Protein AF-A0A970R068-F1 (afdb_monomer)

Radius of gyration: 47.43 Å; Cα contacts (8 Å, |Δi|>4): 469; chains: 1; bounding box: 128×96×122 Å

Nearest PDB structures (foldseek):
  6h9o-assembly1_A  TM=4.922E-01  e=1.117E-10  Escherichia coli K-12
  8hhh-assembly1_Q  TM=4.455E-01  e=1.428E-10  Escherichia coli K-12
  2vh2-assembly1_A  TM=5.113E-01  e=1.482E-09  Yersinia enterocolitica
  2vh1-assembly1_A  TM=5.015E-01  e=8.839E-09  Escherichia coli
  2vh1-assembly2_B  TM=4.544E-01  e=1.131E-08  Escherichia coli

pLDDT: mean 71.24, std 24.16, range [26.94, 97.75]

Mean predicted aligned error: 19.8 Å

Solvent-accessible surface area (backbone atoms only — not comparable to full-atom values): 25630 Å² total; per-residue (Å²): 135,89,83,90,86,84,87,83,92,77,87,77,76,85,72,82,79,75,77,56,69,71,61,54,51,54,55,51,55,58,56,68,70,60,88,69,85,80,85,85,89,88,82,92,75,86,83,80,88,84,82,81,83,84,82,91,78,83,88,85,89,86,83,82,89,82,89,85,86,87,88,85,83,88,82,87,90,87,79,85,86,88,88,86,84,91,88,90,87,86,87,83,90,88,83,83,88,85,89,84,86,84,86,86,90,83,81,93,78,93,73,91,74,76,78,79,76,88,75,79,78,74,74,73,67,46,77,62,56,50,48,50,54,51,50,51,50,49,51,51,52,53,49,52,52,49,52,57,48,50,53,48,52,51,49,52,49,50,51,51,51,51,51,48,53,52,48,54,58,67,71,24,22,28,72,45,76,47,70,51,91,46,92,79,55,92,68,53,68,68,55,55,58,55,43,46,71,69,60,67,66,73,44,34,57,86,76,55,62,47,66,68,33,24,55,38,33,24,38,72,37,34,51,32,65,46,50,47,58,44,86,38,84,81,32,32,37,36,38,41,52,41,52,48,59,74,59,33,25,36,57,67,89,78,28,31,38,29,17,28,73,84,39,35,23,49,44,78,37,71,66,86,64,92,92,44,24,36,33,40,59,78,38,78,76,80,97,49,63,23,41,68,67,57,46,52,100,57,60,93,90,58,80,48,63,57,51,51,49,49,34,48,50,54,49,23,38,64,74,61,60,62,70,60,51,45,34,38,39,50,65,40,66,65,56,23,33,37,25,37,74,80,39,36,38,38,33,38,22,42,79,66,63,50,45,55,27,47,50,39,47,54,55,51,44,73,69,71,61,83,75,79,83,70,78,32,34,34,35,42,22,55,52,81,77,48,77,49,79,46,79,45,81,75,78,77,92,82,84,77,90,74,84,76,135

Secondary structure (DSSP, 8-state):
-----------PPPP--PPPHHHHHHHHHHHHHS--PPPPP----PPPP-PPPPPP------------------------------------------PPPP-----------PPPP---------HHHHHHHHHHHHHHHHHHHHHHHHHHHHHHHHHHHHHHHHHHHHH-B--EEEEEP-TT--S-HHHHHHHTT--TTTSBTTTS-SHHHHHHHHHHSTTEEEEEEEEETTTEEEEEEEE----EEEE-SSSEEEE-TTSBEEEEESSPPTTSPEEE-S------TTSBPPSS-PPTTS--HHHHHHHHHHHHHHHHT---EEEEE-SSTTSEEEEETTTEEEEEESSSSHHHHHHHHHHHHHHH--S-S---EEEE--STT--EEEE--------------

Structure (mmCIF, N/CA/C/O backbone):
data_AF-A0A970R068-F1
#
_entry.id   AF-A0A970R068-F1
#
loop_
_atom_site.group_PDB
_atom_site.id
_atom_site.type_symbol
_atom_site.label_atom_id
_atom_site.label_alt_id
_atom_site.label_comp_id
_atom_site.label_asym_id
_atom_site.label_entity_id
_atom_site.label_seq_id
_atom_site.pdbx_PDB_ins_code
_atom_site.Cartn_x
_atom_site.Cartn_y
_atom_site.Cartn_z
_atom_site.occupancy
_atom_site.B_iso_or_equiv
_atom_site.auth_seq_id
_atom_site.auth_comp_id
_atom_site.auth_asym_id
_atom_site.auth_atom_id
_atom_site.pdbx_PDB_model_num
ATOM 1 N N . MET A 1 1 ? 60.708 36.015 39.440 1.00 41.09 1 MET A N 1
ATOM 2 C CA . MET A 1 1 ? 61.882 35.145 39.199 1.00 41.09 1 MET A CA 1
ATOM 3 C C . MET A 1 1 ? 61.646 34.290 37.965 1.00 41.09 1 MET A C 1
ATOM 5 O O . MET A 1 1 ? 60.504 33.944 37.699 1.00 41.09 1 MET A O 1
ATOM 9 N N . GLN A 1 2 ? 62.709 33.973 37.225 1.00 38.19 2 GLN A N 1
ATOM 10 C CA . GLN A 1 2 ? 62.701 32.988 36.137 1.00 38.19 2 GLN A CA 1
ATOM 11 C C . GLN A 1 2 ? 62.766 31.560 36.704 1.00 38.19 2 GLN A C 1
ATOM 13 O O . GLN A 1 2 ? 63.355 31.354 37.763 1.00 38.19 2 GLN A O 1
ATOM 18 N N . SER A 1 3 ? 62.271 30.572 35.959 1.00 38.19 3 SER A N 1
ATOM 19 C CA . SER A 1 3 ? 63.050 29.354 35.674 1.00 38.19 3 SER A CA 1
ATOM 20 C C . SER A 1 3 ? 62.465 28.602 34.473 1.00 38.19 3 SER A C 1
ATOM 22 O O . SER A 1 3 ? 61.263 28.365 34.387 1.00 38.19 3 SER A O 1
ATOM 24 N N . ASP A 1 4 ? 63.338 28.269 33.523 1.00 42.56 4 ASP A N 1
ATOM 25 C CA . ASP A 1 4 ? 63.046 27.444 32.349 1.00 42.56 4 ASP A CA 1
ATOM 26 C C . ASP A 1 4 ? 62.972 25.947 32.703 1.00 42.56 4 ASP A C 1
ATOM 28 O O . ASP A 1 4 ? 63.713 25.461 33.556 1.00 42.56 4 ASP A O 1
ATOM 32 N N . GLY A 1 5 ? 62.167 25.186 31.954 1.00 35.00 5 GLY A N 1
ATOM 33 C CA . GLY A 1 5 ? 62.122 23.718 32.006 1.00 35.00 5 GLY A CA 1
ATOM 34 C C . GLY A 1 5 ? 61.855 23.127 30.619 1.00 35.00 5 GLY A C 1
ATOM 35 O O . GLY A 1 5 ? 60.742 23.198 30.103 1.00 35.00 5 GLY A O 1
ATOM 36 N N . LYS A 1 6 ? 62.888 22.584 29.963 1.00 38.34 6 LYS A N 1
ATOM 37 C CA . LYS A 1 6 ? 62.915 22.376 28.502 1.00 38.34 6 LYS A CA 1
ATOM 38 C C . LYS A 1 6 ? 62.736 20.903 28.086 1.00 38.34 6 LYS A C 1
ATOM 40 O O . LYS A 1 6 ? 63.489 20.052 28.534 1.00 38.34 6 LYS A O 1
ATOM 45 N N . LYS A 1 7 ? 61.878 20.676 27.077 1.00 37.03 7 LYS A N 1
ATOM 46 C CA . LYS A 1 7 ? 61.833 19.524 26.132 1.00 37.03 7 LYS A CA 1
ATOM 47 C C . LYS A 1 7 ? 61.580 18.096 26.669 1.00 37.03 7 LYS A C 1
ATOM 49 O O . LYS A 1 7 ? 62.450 17.467 27.253 1.00 37.03 7 LYS A O 1
ATOM 54 N N . GLY A 1 8 ? 60.497 17.493 26.166 1.00 31.66 8 GLY A N 1
ATOM 55 C CA . GLY A 1 8 ? 60.350 16.042 25.974 1.00 31.66 8 GLY A CA 1
ATOM 56 C C . GLY A 1 8 ? 59.697 15.747 24.617 1.00 31.66 8 GLY A C 1
ATOM 57 O O . GLY A 1 8 ? 58.551 16.122 24.392 1.00 31.66 8 GLY A O 1
ATOM 58 N N . SER A 1 9 ? 60.425 15.131 23.678 1.00 38.66 9 SER A N 1
ATOM 59 C CA . SER A 1 9 ? 59.944 14.875 22.307 1.00 38.66 9 SER A CA 1
ATOM 60 C C . SER A 1 9 ? 59.365 13.464 22.174 1.00 38.66 9 SER A C 1
ATOM 62 O O . SER A 1 9 ? 60.113 12.489 22.154 1.00 38.66 9 SER A O 1
ATOM 64 N N . GLY A 1 10 ? 58.039 13.350 22.060 1.00 31.77 10 GLY A N 1
ATOM 65 C CA . GLY A 1 10 ? 57.333 12.079 21.872 1.00 31.77 10 GLY A CA 1
ATOM 66 C C . GLY A 1 10 ? 56.745 11.938 20.467 1.00 31.77 10 GLY A C 1
ATOM 67 O O . GLY A 1 10 ? 55.646 12.420 20.203 1.00 31.77 10 GLY A O 1
ATOM 68 N N . LYS A 1 11 ? 57.440 11.241 19.557 1.00 38.06 11 LYS A N 1
ATOM 69 C CA . LYS A 1 11 ? 56.880 10.872 18.242 1.00 38.06 11 LYS A CA 1
ATOM 70 C C . LYS A 1 11 ? 55.797 9.799 18.411 1.00 38.06 11 LYS A C 1
ATOM 72 O O . LYS A 1 11 ? 56.103 8.609 18.464 1.00 38.06 11 LYS A O 1
ATOM 77 N N . GLY A 1 12 ? 54.532 10.212 18.453 1.00 31.11 12 GLY A N 1
ATOM 78 C CA . GLY A 1 12 ? 53.395 9.291 18.433 1.00 31.11 12 GLY A CA 1
ATOM 79 C C . GLY A 1 12 ? 53.360 8.458 17.146 1.00 31.11 12 GLY A C 1
ATOM 80 O O . GLY A 1 12 ? 53.264 9.004 16.046 1.00 31.11 12 GLY A O 1
ATOM 81 N N . ARG A 1 13 ? 53.411 7.124 17.274 1.00 36.69 13 ARG A N 1
ATOM 82 C CA . ARG A 1 13 ? 53.048 6.201 16.183 1.00 36.69 13 ARG A CA 1
ATOM 83 C C . ARG A 1 13 ? 51.595 6.475 15.762 1.00 36.69 13 ARG A C 1
ATOM 85 O O . ARG A 1 13 ? 50.754 6.618 16.650 1.00 36.69 13 ARG A O 1
ATOM 92 N N . PRO A 1 14 ? 51.256 6.463 14.460 1.00 35.38 14 PRO A N 1
ATOM 93 C CA . PRO A 1 14 ? 49.862 6.524 14.048 1.00 35.38 14 PRO A CA 1
ATOM 94 C C . PRO A 1 14 ? 49.141 5.264 14.537 1.00 35.38 14 PRO A C 1
ATOM 96 O O . PRO A 1 14 ? 49.475 4.141 14.150 1.00 35.38 14 PRO A O 1
ATOM 99 N N . THR A 1 15 ? 48.146 5.449 15.401 1.00 43.94 15 THR A N 1
ATOM 100 C CA . THR A 1 15 ? 47.207 4.391 15.763 1.00 43.94 15 THR A CA 1
ATOM 101 C C . THR A 1 15 ? 46.474 3.929 14.502 1.00 43.94 15 THR A C 1
ATOM 103 O O . THR A 1 15 ? 46.129 4.731 13.630 1.00 43.94 15 THR A O 1
ATOM 106 N N . LYS A 1 16 ? 46.240 2.616 14.369 1.00 40.56 16 LYS A N 1
ATOM 107 C CA . LYS A 1 16 ? 45.389 2.093 13.292 1.00 40.56 16 LYS A CA 1
ATOM 108 C C . LYS A 1 16 ? 44.006 2.727 13.453 1.00 40.56 16 LYS A C 1
ATOM 110 O O . LYS A 1 16 ? 43.316 2.391 14.411 1.00 40.56 16 LYS A O 1
ATOM 115 N N . LYS A 1 17 ? 43.612 3.620 12.534 1.00 40.94 17 LYS A N 1
ATOM 116 C CA . LYS A 1 17 ? 42.253 4.182 12.487 1.00 40.94 17 LYS A CA 1
ATOM 117 C C . LYS A 1 17 ? 41.249 3.030 12.526 1.00 40.94 17 LYS A C 1
ATOM 119 O O . LYS A 1 17 ? 41.150 2.262 11.569 1.00 40.94 17 LYS A O 1
ATOM 124 N N . SER A 1 18 ? 40.514 2.918 13.626 1.00 54.78 18 SER A N 1
ATOM 125 C CA . SER A 1 18 ? 39.296 2.123 13.675 1.00 54.78 18 SER A CA 1
ATOM 126 C C . SER A 1 18 ? 38.319 2.710 12.656 1.00 54.78 18 SER A C 1
ATOM 128 O O . SER A 1 18 ? 38.104 3.921 12.607 1.00 54.78 18 SER A O 1
ATOM 130 N N . MET A 1 19 ? 37.765 1.861 11.790 1.00 54.34 19 MET A N 1
ATOM 131 C CA . MET A 1 19 ? 36.747 2.308 10.840 1.00 54.34 19 MET A CA 1
ATOM 132 C C . MET A 1 19 ? 35.485 2.738 11.605 1.00 54.34 19 MET A C 1
ATOM 134 O O . MET A 1 19 ? 35.067 2.005 12.509 1.00 54.34 19 MET A O 1
ATOM 138 N N . PRO A 1 20 ? 34.858 3.876 11.248 1.00 57.28 20 PRO A N 1
ATOM 139 C CA . PRO A 1 20 ? 33.596 4.293 11.849 1.00 57.28 20 PRO A CA 1
ATOM 140 C C . PRO A 1 20 ? 32.502 3.248 11.591 1.00 57.28 20 PRO A C 1
ATOM 142 O O . PRO A 1 20 ? 32.548 2.507 10.604 1.00 57.28 20 PRO A O 1
ATOM 145 N N . LEU A 1 21 ? 31.502 3.193 12.478 1.00 52.84 21 LEU A N 1
ATOM 146 C CA . LEU A 1 21 ? 30.456 2.159 12.469 1.00 52.84 21 LEU A CA 1
ATOM 147 C C . LEU A 1 21 ? 29.733 2.049 11.110 1.00 52.84 21 LEU A C 1
ATOM 149 O O . LEU A 1 21 ? 29.450 0.945 10.645 1.00 52.84 21 LEU A O 1
ATOM 153 N N . SER A 1 22 ? 29.542 3.182 10.428 1.00 52.50 22 SER A N 1
ATOM 154 C CA . SER A 1 22 ? 28.959 3.283 9.083 1.00 52.50 22 SER A CA 1
ATOM 155 C C . SER A 1 22 ? 29.736 2.511 8.006 1.00 52.50 22 SER A C 1
ATOM 157 O O . SER A 1 22 ? 29.130 1.868 7.151 1.00 52.50 22 SER A O 1
ATOM 159 N N . GLN A 1 23 ? 31.073 2.475 8.065 1.00 49.59 23 GLN A N 1
ATOM 160 C CA . GLN A 1 23 ? 31.887 1.678 7.134 1.00 49.59 23 GLN A CA 1
ATOM 161 C C . GLN A 1 23 ? 31.875 0.176 7.455 1.00 49.59 23 GLN A C 1
ATOM 163 O O . GLN A 1 23 ? 32.096 -0.641 6.558 1.00 49.59 23 GLN A O 1
ATOM 168 N N . ARG A 1 24 ? 31.588 -0.211 8.707 1.00 50.34 24 ARG A N 1
ATOM 169 C CA . ARG A 1 24 ? 31.411 -1.625 9.084 1.00 50.34 24 ARG A CA 1
ATOM 170 C C . ARG A 1 24 ? 30.063 -2.154 8.579 1.00 50.34 24 ARG A C 1
ATOM 172 O O . ARG A 1 24 ? 30.038 -3.228 7.985 1.00 50.34 24 ARG A O 1
ATOM 179 N N . MET A 1 25 ? 28.995 -1.358 8.705 1.00 46.97 25 MET A N 1
ATOM 180 C CA . MET A 1 25 ? 27.683 -1.621 8.086 1.00 46.97 25 MET A CA 1
ATOM 181 C C . MET A 1 25 ? 27.787 -1.767 6.559 1.00 46.97 25 MET A C 1
ATOM 183 O O . MET A 1 25 ? 27.333 -2.765 6.006 1.00 46.97 25 MET A O 1
ATOM 187 N N . ALA A 1 26 ? 28.466 -0.839 5.873 1.00 47.19 26 ALA A N 1
ATOM 188 C CA . ALA A 1 26 ? 28.604 -0.883 4.414 1.00 47.19 26 ALA A CA 1
ATOM 189 C C . ALA A 1 26 ? 29.281 -2.172 3.897 1.00 47.19 26 ALA A C 1
ATOM 191 O O . ALA A 1 26 ? 28.852 -2.730 2.889 1.00 47.19 26 ALA A O 1
ATOM 192 N N . ARG A 1 27 ? 30.301 -2.700 4.598 1.00 44.66 27 ARG A N 1
ATOM 193 C CA . ARG A 1 27 ? 30.916 -3.993 4.228 1.00 44.66 27 ARG A CA 1
ATOM 194 C C . ARG A 1 27 ? 30.045 -5.201 4.580 1.00 44.66 27 ARG A C 1
ATOM 196 O O . ARG A 1 27 ? 30.141 -6.204 3.882 1.00 44.66 27 ARG A O 1
ATOM 203 N N . ALA A 1 28 ? 29.206 -5.117 5.614 1.00 45.00 28 ALA A N 1
ATOM 204 C CA . ALA A 1 28 ? 28.262 -6.182 5.953 1.00 45.00 28 ALA A CA 1
ATOM 205 C C . ALA A 1 28 ? 27.148 -6.313 4.900 1.00 45.00 28 ALA A C 1
ATOM 207 O O . ALA A 1 28 ? 26.831 -7.426 4.494 1.00 45.00 28 ALA A O 1
ATOM 208 N N . ILE A 1 29 ? 26.622 -5.190 4.398 1.00 48.00 29 ILE A N 1
ATOM 209 C CA . ILE A 1 29 ? 25.585 -5.172 3.352 1.00 48.00 29 ILE A CA 1
ATOM 210 C C . ILE A 1 29 ? 26.133 -5.715 2.023 1.00 48.00 29 ILE A C 1
ATOM 212 O O . ILE A 1 29 ? 25.497 -6.562 1.404 1.00 48.00 29 ILE A O 1
ATOM 216 N N . VAL A 1 30 ? 27.346 -5.319 1.614 1.00 43.28 30 VAL A N 1
ATOM 217 C CA . VAL A 1 30 ? 27.985 -5.871 0.401 1.00 43.28 30 VAL A CA 1
ATOM 218 C C . VAL A 1 30 ? 28.245 -7.381 0.530 1.00 43.28 30 VAL A C 1
ATOM 220 O O . VAL A 1 30 ? 28.036 -8.117 -0.429 1.00 43.28 30 VAL A O 1
ATOM 223 N N . PHE A 1 31 ? 28.628 -7.869 1.715 1.00 40.84 31 PHE A N 1
ATOM 224 C CA . PHE A 1 31 ? 28.838 -9.303 1.958 1.00 40.84 31 PHE A CA 1
ATOM 225 C C . PHE A 1 31 ? 27.530 -10.117 2.043 1.00 40.84 31 PHE A C 1
ATOM 227 O O . PHE A 1 31 ? 27.555 -11.326 1.846 1.00 40.84 31 PHE A O 1
ATOM 234 N N . ALA A 1 32 ? 26.388 -9.477 2.315 1.00 44.09 32 ALA A N 1
ATOM 235 C CA . ALA A 1 32 ? 25.079 -10.135 2.356 1.00 44.09 32 ALA A CA 1
ATOM 236 C C . ALA A 1 32 ? 24.436 -10.323 0.966 1.00 44.09 32 ALA A C 1
ATOM 238 O O . ALA A 1 32 ? 23.495 -11.102 0.836 1.00 44.09 32 ALA A O 1
ATOM 239 N N . ILE A 1 33 ? 24.933 -9.625 -0.064 1.00 45.72 33 ILE A N 1
ATOM 240 C CA . ILE A 1 33 ? 24.405 -9.686 -1.439 1.00 45.72 33 ILE A CA 1
ATOM 241 C C . ILE A 1 33 ? 25.148 -10.740 -2.288 1.00 45.72 33 ILE A C 1
ATOM 243 O O . ILE A 1 33 ? 24.551 -11.347 -3.176 1.00 45.72 33 ILE A O 1
ATOM 247 N N . GLU A 1 34 ? 26.419 -11.038 -1.993 1.00 41.72 34 GLU A N 1
ATOM 248 C CA . GLU A 1 34 ? 27.132 -12.176 -2.593 1.00 41.72 34 GLU A CA 1
ATOM 249 C C . GLU A 1 34 ? 26.851 -13.477 -1.824 1.00 41.72 34 GLU A C 1
ATOM 251 O O . GLU A 1 34 ? 27.547 -13.840 -0.874 1.00 41.72 34 GLU A O 1
ATOM 256 N N . GLY A 1 35 ? 25.825 -14.210 -2.262 1.00 44.56 35 GLY A N 1
ATOM 257 C CA . GLY A 1 35 ? 25.402 -15.464 -1.642 1.00 44.56 35 GLY A CA 1
ATOM 258 C C . GLY A 1 35 ? 26.495 -16.540 -1.580 1.00 44.56 35 GLY A C 1
ATOM 259 O O . GLY A 1 35 ? 26.753 -17.243 -2.558 1.00 44.56 35 GLY A O 1
ATOM 260 N N . LYS A 1 36 ? 27.066 -16.745 -0.388 1.00 40.41 36 LYS A N 1
ATOM 261 C CA . LYS A 1 36 ? 27.752 -17.983 0.013 1.00 40.41 36 LYS A CA 1
ATOM 262 C C . LYS A 1 36 ? 27.262 -18.416 1.391 1.00 40.41 36 LYS A C 1
ATOM 264 O O . LYS A 1 36 ? 27.494 -17.730 2.383 1.00 40.41 36 LYS A O 1
ATOM 269 N N . GLY A 1 37 ? 26.583 -19.562 1.437 1.00 35.50 37 GLY A N 1
ATOM 270 C CA . GLY A 1 37 ? 26.078 -20.145 2.679 1.00 35.50 37 GLY A CA 1
ATOM 271 C C . GLY A 1 37 ? 27.199 -20.448 3.678 1.00 35.50 37 GLY A C 1
ATOM 272 O O . GLY A 1 37 ? 28.302 -20.843 3.292 1.00 35.50 37 GLY A O 1
ATOM 273 N N . LYS A 1 38 ? 26.909 -20.267 4.970 1.00 33.88 38 LYS A N 1
ATOM 274 C CA . LYS A 1 38 ? 27.775 -20.744 6.056 1.00 33.88 38 LYS A CA 1
ATOM 275 C C . LYS A 1 38 ? 27.609 -22.261 6.232 1.00 33.88 38 LYS A C 1
ATOM 277 O O . LYS A 1 38 ? 26.488 -22.743 6.098 1.00 33.88 38 LYS A O 1
ATOM 282 N N . PRO A 1 39 ? 28.678 -23.000 6.571 1.00 31.78 39 PRO A N 1
ATOM 283 C CA . PRO A 1 39 ? 28.573 -24.399 6.960 1.00 31.78 39 PRO A CA 1
ATOM 284 C C . PRO A 1 39 ? 28.142 -24.531 8.426 1.00 31.78 39 PRO A C 1
ATOM 286 O O . PRO A 1 39 ? 28.596 -23.770 9.284 1.00 31.78 39 PRO A O 1
ATOM 289 N N . GLU A 1 40 ? 27.319 -25.535 8.715 1.00 33.47 40 GLU A N 1
ATOM 290 C CA . GLU A 1 40 ? 27.068 -26.005 10.078 1.00 33.47 40 GLU A CA 1
ATOM 291 C C . GLU A 1 40 ? 28.210 -26.913 10.557 1.00 33.47 40 GLU A C 1
ATOM 293 O O . GLU A 1 40 ? 28.859 -27.612 9.775 1.00 33.47 40 GLU A O 1
ATOM 298 N N . THR A 1 41 ? 28.465 -26.907 11.864 1.00 30.58 41 THR A N 1
ATOM 299 C CA . THR A 1 41 ? 29.465 -27.763 12.512 1.00 30.58 41 THR A CA 1
ATOM 300 C C . THR A 1 41 ? 28.805 -28.943 13.213 1.00 30.58 41 THR A C 1
ATOM 302 O O . THR A 1 41 ? 28.108 -28.732 14.202 1.00 30.58 41 THR A O 1
ATOM 305 N N . GLY A 1 42 ? 29.130 -30.174 12.805 1.00 29.17 42 GLY A N 1
ATOM 306 C CA . GLY A 1 42 ? 28.955 -31.340 13.675 1.00 29.17 42 GLY A CA 1
ATOM 307 C C . GLY A 1 42 ? 28.648 -32.664 12.982 1.00 29.17 42 GLY A C 1
ATOM 308 O O . GLY A 1 42 ? 27.487 -32.986 12.788 1.00 29.17 42 GLY A O 1
ATOM 309 N N . GLN A 1 43 ? 29.696 -33.454 12.719 1.00 30.64 43 GLN A N 1
ATOM 310 C CA . GLN A 1 43 ? 29.859 -34.883 13.071 1.00 30.64 43 GLN A CA 1
ATOM 311 C C . GLN A 1 43 ? 30.788 -35.599 12.079 1.00 30.64 43 GLN A C 1
ATOM 313 O O . GLN A 1 43 ? 30.782 -35.346 10.876 1.00 30.64 43 GLN A O 1
ATOM 318 N N . ALA A 1 44 ? 31.646 -36.470 12.612 1.00 37.62 44 ALA A N 1
ATOM 319 C CA . ALA A 1 44 ? 32.642 -37.194 11.836 1.00 37.62 44 ALA A CA 1
ATOM 320 C C . ALA A 1 44 ? 32.057 -38.503 11.288 1.00 37.62 44 ALA A C 1
ATOM 322 O O . ALA A 1 44 ? 31.661 -39.375 12.057 1.00 37.62 44 ALA A O 1
ATOM 323 N N . ALA A 1 45 ? 32.076 -38.662 9.964 1.00 33.59 45 ALA A N 1
ATOM 324 C CA . ALA A 1 45 ? 31.794 -39.921 9.278 1.00 33.59 45 ALA A CA 1
ATOM 325 C C . ALA A 1 45 ? 32.938 -40.251 8.304 1.00 33.59 45 ALA A C 1
ATOM 327 O O . ALA A 1 45 ? 33.576 -39.357 7.741 1.00 33.59 45 ALA A O 1
ATOM 328 N N . ALA A 1 46 ? 33.244 -41.541 8.154 1.00 38.09 46 ALA A N 1
ATOM 329 C CA . ALA A 1 46 ? 34.438 -42.012 7.456 1.00 38.09 46 ALA A CA 1
ATOM 330 C C . ALA A 1 46 ? 34.418 -41.716 5.943 1.00 38.09 46 ALA A C 1
ATOM 332 O O . ALA A 1 46 ? 33.384 -41.809 5.284 1.00 38.09 46 ALA A O 1
ATOM 333 N N . ARG A 1 47 ? 35.590 -41.405 5.374 1.00 34.12 47 ARG A N 1
ATOM 334 C CA . ARG A 1 47 ? 35.757 -41.184 3.929 1.00 34.12 47 ARG A CA 1
ATOM 335 C C . ARG A 1 47 ? 35.877 -42.521 3.181 1.00 34.12 47 ARG A C 1
ATOM 337 O O . ARG A 1 47 ? 36.834 -43.247 3.459 1.00 34.12 47 ARG A O 1
ATOM 344 N N . PRO A 1 48 ? 35.031 -42.822 2.180 1.00 38.19 48 PRO A N 1
ATOM 345 C CA . PRO A 1 48 ? 35.364 -43.836 1.187 1.00 38.19 48 PRO A CA 1
ATOM 346 C C . PRO A 1 48 ? 36.482 -43.314 0.268 1.00 38.19 48 PRO A C 1
ATOM 348 O O . PRO A 1 48 ? 36.527 -42.128 -0.071 1.00 38.19 48 PRO A O 1
ATOM 351 N N . LYS A 1 49 ? 37.401 -44.197 -0.136 1.00 41.12 49 LYS A N 1
ATOM 352 C CA . LYS A 1 49 ? 38.391 -43.897 -1.181 1.00 41.12 49 LYS A CA 1
ATOM 353 C C . LYS A 1 49 ? 37.680 -43.823 -2.534 1.00 41.12 49 LYS A C 1
ATOM 355 O O . LYS A 1 49 ? 36.828 -44.660 -2.814 1.00 41.12 49 LYS A O 1
ATOM 360 N N . TYR A 1 50 ? 38.053 -42.853 -3.364 1.00 36.06 50 TYR A N 1
ATOM 361 C CA . TYR A 1 50 ? 37.588 -42.749 -4.745 1.00 36.06 50 TYR A CA 1
ATOM 362 C C . TYR A 1 50 ? 38.787 -42.896 -5.683 1.00 36.06 50 TYR A C 1
ATOM 364 O O . TYR A 1 50 ? 39.637 -42.006 -5.738 1.00 36.06 50 TYR A O 1
ATOM 372 N N . ASP A 1 51 ? 38.854 -44.019 -6.396 1.00 45.06 51 ASP A N 1
ATOM 373 C CA . ASP A 1 51 ? 39.889 -44.274 -7.397 1.00 45.06 51 ASP A CA 1
ATOM 374 C C . ASP A 1 51 ? 39.457 -43.704 -8.764 1.00 45.06 51 ASP A C 1
ATOM 376 O O . ASP A 1 51 ? 38.331 -43.952 -9.208 1.00 45.06 51 ASP A O 1
ATOM 380 N N . PRO A 1 52 ? 40.307 -42.925 -9.458 1.00 55.38 52 PRO A N 1
ATOM 381 C CA . PRO A 1 52 ? 39.970 -42.370 -10.765 1.00 55.38 52 PRO A CA 1
ATOM 382 C C . PRO A 1 52 ? 40.074 -43.429 -11.884 1.00 55.38 52 PRO A C 1
ATOM 384 O O . PRO A 1 52 ? 41.025 -44.215 -11.896 1.00 55.38 52 PRO A O 1
ATOM 387 N N . PRO A 1 53 ? 39.158 -43.434 -12.873 1.00 54.91 53 PRO A N 1
ATOM 388 C CA . PRO A 1 53 ? 39.216 -44.365 -14.000 1.00 54.91 53 PRO A CA 1
ATOM 389 C C . PRO A 1 53 ? 40.398 -44.065 -14.952 1.00 54.91 53 PRO A C 1
ATOM 391 O O . PRO A 1 53 ? 40.839 -42.915 -15.059 1.00 54.91 53 PRO A O 1
ATOM 394 N N . PRO A 1 54 ? 40.928 -45.079 -15.665 1.00 45.62 54 PRO A N 1
ATOM 395 C CA . PRO A 1 54 ? 42.187 -44.964 -16.399 1.00 45.62 54 PRO A CA 1
ATOM 396 C C . PRO A 1 54 ? 42.070 -44.234 -17.747 1.00 45.62 54 PRO A C 1
ATOM 398 O O . PRO A 1 54 ? 41.115 -44.399 -18.503 1.00 45.62 54 PRO A O 1
ATOM 401 N N . LEU A 1 55 ? 43.125 -43.489 -18.091 1.00 47.25 55 LEU A N 1
ATOM 402 C CA . LEU A 1 55 ? 43.326 -42.875 -19.409 1.00 47.25 55 LEU A CA 1
ATOM 403 C C . LEU A 1 55 ? 43.688 -43.930 -20.479 1.00 47.25 55 LEU A C 1
ATOM 405 O O . LEU A 1 55 ? 44.614 -44.716 -20.248 1.00 47.25 55 LEU A O 1
ATOM 409 N N . PRO A 1 56 ? 43.080 -43.907 -21.683 1.00 49.19 56 PRO A N 1
ATOM 410 C CA . PRO A 1 56 ? 43.527 -44.739 -22.799 1.00 49.19 56 PRO A CA 1
ATOM 411 C C . PRO A 1 56 ? 44.876 -44.249 -23.363 1.00 49.19 56 PRO A C 1
ATOM 413 O O . PRO A 1 56 ? 45.061 -43.066 -23.656 1.00 49.19 56 PRO A O 1
ATOM 416 N N . LYS A 1 57 ? 45.832 -45.175 -23.530 1.00 35.06 57 LYS A N 1
ATOM 417 C CA . LYS A 1 57 ? 47.192 -44.924 -24.045 1.00 35.06 57 LYS A CA 1
ATOM 418 C C . LYS A 1 57 ? 47.382 -45.475 -25.466 1.00 35.06 57 LYS A C 1
ATOM 420 O O . LYS A 1 57 ? 47.089 -46.638 -25.700 1.00 35.06 57 LYS A O 1
ATOM 425 N N . GLY A 1 58 ? 48.065 -44.698 -26.315 1.00 31.98 58 GLY A N 1
ATOM 426 C CA . GLY A 1 58 ? 48.811 -45.162 -27.504 1.00 31.98 58 GLY A CA 1
ATOM 427 C C . GLY A 1 58 ? 47.976 -45.387 -28.780 1.00 31.98 58 GLY A C 1
ATOM 428 O O . GLY A 1 58 ? 46.921 -45.991 -28.713 1.00 31.98 58 GLY A O 1
ATOM 429 N N . ARG A 1 59 ? 48.302 -44.787 -29.942 1.00 37.06 59 ARG A N 1
ATOM 430 C CA . ARG A 1 59 ? 49.503 -44.912 -30.827 1.00 37.06 59 ARG A CA 1
ATOM 431 C C . ARG A 1 59 ? 49.413 -46.130 -31.778 1.00 37.06 59 ARG A C 1
ATOM 433 O O . ARG A 1 59 ? 48.866 -47.136 -31.352 1.00 37.06 59 ARG A O 1
ATOM 440 N N . PRO A 1 60 ? 49.944 -46.063 -33.029 1.00 44.81 60 PRO A N 1
ATOM 441 C CA . PRO A 1 60 ? 51.231 -45.429 -33.357 1.00 44.81 60 PRO A CA 1
ATOM 442 C C . PRO A 1 60 ? 51.329 -44.527 -34.605 1.00 44.81 60 PRO A C 1
ATOM 444 O O . PRO A 1 60 ? 50.453 -44.441 -35.455 1.00 44.81 60 PRO A O 1
ATOM 447 N N . GLN A 1 61 ? 52.483 -43.855 -34.679 1.00 37.66 61 GLN A N 1
ATOM 448 C CA . GLN A 1 61 ? 53.003 -43.107 -35.828 1.00 37.66 61 GLN A CA 1
ATOM 449 C C . GLN A 1 61 ? 53.649 -44.042 -36.864 1.00 37.66 61 GLN A C 1
ATOM 451 O O . GLN A 1 61 ? 54.276 -45.023 -36.465 1.00 37.66 61 GLN A O 1
ATOM 456 N N . ARG A 1 62 ? 53.654 -43.630 -38.142 1.00 28.97 62 ARG A N 1
ATOM 457 C CA . ARG A 1 62 ? 54.777 -43.626 -39.123 1.00 28.97 62 ARG A CA 1
ATOM 458 C C . ARG A 1 62 ? 54.207 -43.200 -40.502 1.00 28.97 62 ARG A C 1
ATOM 460 O O . ARG A 1 62 ? 53.010 -43.330 -40.698 1.00 28.97 62 ARG A O 1
ATOM 467 N N . ARG A 1 63 ? 54.958 -42.660 -41.472 1.00 30.00 63 ARG A N 1
ATOM 468 C CA . ARG A 1 63 ? 56.417 -42.456 -41.613 1.00 30.00 63 ARG A CA 1
ATOM 469 C C . ARG A 1 63 ? 56.717 -41.204 -42.468 1.00 30.00 63 ARG A C 1
ATOM 471 O O . ARG A 1 63 ? 55.807 -40.527 -42.928 1.00 30.00 63 ARG A O 1
ATOM 478 N N . THR A 1 64 ? 58.002 -40.900 -42.618 1.00 29.62 64 THR A N 1
ATOM 479 C CA . THR A 1 64 ? 58.592 -39.743 -43.312 1.00 29.62 64 THR A CA 1
ATOM 480 C C . THR A 1 64 ? 58.633 -39.856 -44.845 1.00 29.62 64 THR A C 1
ATOM 482 O O . THR A 1 64 ? 58.475 -40.938 -45.397 1.00 29.62 64 THR A O 1
ATOM 485 N N . ALA A 1 65 ? 58.891 -38.703 -45.474 1.00 33.72 65 ALA A N 1
ATOM 486 C CA . ALA A 1 65 ? 59.136 -38.431 -46.896 1.00 33.72 65 ALA A CA 1
ATOM 487 C C . ALA A 1 65 ? 60.162 -39.325 -47.627 1.00 33.72 65 ALA A C 1
ATOM 489 O O . ALA A 1 65 ? 61.065 -39.836 -46.973 1.00 33.72 65 ALA A O 1
ATOM 490 N N . GLU A 1 66 ? 60.089 -39.351 -48.973 1.00 29.27 66 GLU A N 1
ATOM 491 C CA . GLU A 1 66 ? 61.213 -39.066 -49.904 1.00 29.27 66 GLU A CA 1
ATOM 492 C C . GLU A 1 66 ? 60.796 -39.029 -51.402 1.00 29.27 66 GLU A C 1
ATOM 494 O O . GLU A 1 66 ? 59.836 -39.690 -51.782 1.00 29.27 66 GLU A O 1
ATOM 499 N N . GLY A 1 67 ? 61.546 -38.276 -52.235 1.00 28.12 67 GLY A N 1
ATOM 500 C CA . GLY A 1 67 ? 61.524 -38.278 -53.723 1.00 28.12 67 GLY A CA 1
ATOM 501 C C . GLY A 1 67 ? 60.295 -37.655 -54.430 1.00 28.12 67 GLY A C 1
ATOM 502 O O . GLY A 1 67 ? 59.183 -37.724 -53.929 1.00 28.12 67 GLY A O 1
ATOM 503 N N . GLY A 1 68 ? 60.373 -37.022 -55.611 1.00 27.14 68 GLY A N 1
ATOM 504 C CA . GLY A 1 68 ? 61.506 -36.633 -56.471 1.00 27.14 68 GLY A CA 1
ATOM 505 C C . GLY A 1 68 ? 61.109 -36.634 -57.968 1.00 27.14 68 GLY A C 1
ATOM 506 O O . GLY A 1 68 ? 60.470 -37.582 -58.400 1.00 27.14 68 GLY A O 1
ATOM 507 N N . GLY A 1 69 ? 61.504 -35.628 -58.772 1.00 28.19 69 GLY A N 1
ATOM 508 C CA . GLY A 1 69 ? 61.553 -35.760 -60.252 1.00 28.19 69 GLY A CA 1
ATOM 509 C C . GLY A 1 69 ? 60.596 -34.928 -61.143 1.00 28.19 69 GLY A C 1
ATOM 510 O O . GLY A 1 69 ? 59.466 -35.310 -61.406 1.00 28.19 69 GLY A O 1
ATOM 511 N N . VAL A 1 70 ? 61.124 -33.811 -61.658 1.00 32.12 70 VAL A N 1
ATOM 512 C CA . VAL A 1 70 ? 60.989 -33.189 -63.007 1.00 32.12 70 VAL A CA 1
ATOM 513 C C . VAL A 1 70 ? 59.921 -33.599 -64.074 1.00 32.12 70 VAL A C 1
ATOM 515 O O . VAL A 1 70 ? 59.924 -34.705 -64.592 1.00 32.12 70 VAL A O 1
ATOM 518 N N . SER A 1 71 ? 59.244 -32.554 -64.596 1.00 31.92 71 SER A N 1
ATOM 519 C CA . SER A 1 71 ? 59.098 -32.167 -66.035 1.00 31.92 71 SER A CA 1
ATOM 520 C C . SER A 1 71 ? 58.047 -32.747 -67.028 1.00 31.92 71 SER A C 1
ATOM 522 O O . SER A 1 71 ? 58.127 -33.889 -67.456 1.00 31.92 71 SER A O 1
ATOM 524 N N . ALA A 1 72 ? 57.290 -31.788 -67.609 1.00 31.64 72 ALA A N 1
ATOM 525 C CA . ALA A 1 72 ? 57.005 -31.556 -69.053 1.00 31.64 72 ALA A CA 1
ATOM 526 C C . ALA A 1 72 ? 55.691 -32.017 -69.761 1.00 31.64 72 ALA A C 1
ATOM 528 O O . ALA A 1 72 ? 55.192 -33.114 -69.569 1.00 31.64 72 ALA A O 1
ATOM 529 N N . ALA A 1 73 ? 55.244 -31.131 -70.682 1.00 31.27 73 ALA A N 1
ATOM 530 C CA . ALA A 1 73 ? 54.314 -31.273 -71.833 1.00 31.27 73 ALA A CA 1
ATOM 531 C C . ALA A 1 73 ? 52.824 -31.651 -71.580 1.00 31.27 73 ALA A C 1
ATOM 533 O O . ALA A 1 73 ? 52.518 -32.737 -71.125 1.00 31.27 73 ALA A O 1
ATOM 534 N N . SER A 1 74 ? 51.864 -30.734 -71.820 1.00 31.95 74 SER A N 1
ATOM 535 C CA . SER A 1 74 ? 51.056 -30.547 -73.068 1.00 31.95 74 SER A CA 1
ATOM 536 C C . SER A 1 74 ? 49.876 -31.547 -73.203 1.00 31.95 74 SER A C 1
ATOM 538 O O . SER A 1 74 ? 50.061 -32.708 -72.883 1.00 31.95 74 SER A O 1
ATOM 540 N N . ARG A 1 75 ? 48.652 -31.227 -73.668 1.00 32.69 75 ARG A N 1
ATOM 541 C CA . ARG A 1 75 ? 48.178 -30.243 -74.673 1.00 32.69 75 ARG A CA 1
ATOM 542 C C . ARG A 1 75 ? 46.639 -30.041 -74.560 1.00 32.69 75 ARG A C 1
ATOM 544 O O . ARG A 1 75 ? 45.959 -30.940 -74.086 1.00 32.69 75 ARG A O 1
ATOM 551 N N . GLY A 1 76 ? 46.105 -28.946 -75.125 1.00 29.91 76 GLY A N 1
ATOM 552 C CA . GLY A 1 76 ? 44.671 -28.766 -75.462 1.00 29.91 76 GLY A CA 1
ATOM 553 C C . GLY A 1 76 ? 43.797 -28.072 -74.392 1.00 29.91 76 GLY A C 1
ATOM 554 O O . GLY A 1 76 ? 43.811 -28.479 -73.240 1.00 29.91 76 GLY A O 1
ATOM 555 N N . GLY A 1 77 ? 43.002 -27.028 -74.665 1.00 29.11 77 GLY A N 1
ATOM 556 C CA . GLY A 1 77 ? 42.886 -26.186 -75.867 1.00 29.11 77 GLY A CA 1
ATOM 557 C C . GLY A 1 77 ? 41.452 -26.037 -76.394 1.00 29.11 77 GLY A C 1
ATOM 558 O O . GLY A 1 77 ? 41.012 -26.885 -77.157 1.00 29.11 77 GLY A O 1
ATOM 559 N N . VAL A 1 78 ? 40.775 -24.929 -76.056 1.00 33.50 78 VAL A N 1
ATOM 560 C CA . VAL A 1 78 ? 39.649 -24.337 -76.815 1.00 33.50 78 VAL A CA 1
ATOM 561 C C . VAL A 1 78 ? 39.743 -22.811 -76.675 1.00 33.50 78 VAL A C 1
ATOM 563 O O . VAL A 1 78 ? 40.036 -22.312 -75.587 1.00 33.50 78 VAL A O 1
ATOM 566 N N . GLU A 1 79 ? 39.519 -22.073 -77.763 1.00 31.83 79 GLU A N 1
ATOM 567 C CA . GLU A 1 79 ? 39.692 -20.617 -77.846 1.00 31.83 79 GLU A CA 1
ATOM 568 C C . GLU A 1 79 ? 38.396 -19.914 -78.313 1.00 31.83 79 GLU A C 1
ATOM 570 O O . GLU A 1 79 ? 37.662 -20.456 -79.129 1.00 31.83 79 GLU A O 1
ATOM 575 N N . MET A 1 80 ? 38.149 -18.728 -77.735 1.00 37.41 80 MET A N 1
ATOM 576 C CA . MET A 1 80 ? 37.339 -17.543 -78.122 1.00 37.41 80 MET A CA 1
ATOM 577 C C . MET A 1 80 ? 36.456 -17.546 -79.402 1.00 37.41 80 MET A C 1
ATOM 579 O O . MET A 1 80 ? 36.768 -18.166 -80.413 1.00 37.41 80 MET A O 1
ATOM 583 N N . PRO A 1 81 ? 35.474 -16.618 -79.466 1.00 47.91 81 PRO A N 1
ATOM 584 C CA . PRO A 1 81 ? 35.754 -15.445 -80.310 1.00 47.91 81 PRO A CA 1
ATOM 585 C C . PRO A 1 81 ? 35.413 -14.055 -79.729 1.00 47.91 81 PRO A C 1
ATOM 587 O O . PRO A 1 81 ? 34.685 -13.875 -78.758 1.00 47.91 81 PRO A O 1
ATOM 590 N N . LYS A 1 82 ? 36.027 -13.064 -80.387 1.00 33.44 82 LYS A N 1
ATOM 591 C CA . LYS A 1 82 ? 36.152 -11.626 -80.083 1.00 33.44 82 LYS A CA 1
ATOM 592 C C . LYS A 1 82 ? 34.868 -10.805 -80.311 1.00 33.44 82 LYS A C 1
ATOM 594 O O . LYS A 1 82 ? 34.021 -11.184 -81.110 1.00 33.44 82 LYS A O 1
ATOM 599 N N . GLY A 1 83 ? 34.836 -9.585 -79.755 1.00 26.94 83 GLY A N 1
ATOM 600 C CA . GLY A 1 83 ? 33.920 -8.504 -80.159 1.00 26.94 83 GLY A CA 1
ATOM 601 C C . GLY A 1 83 ? 34.583 -7.113 -80.140 1.00 26.94 83 GLY A C 1
ATOM 602 O O . GLY A 1 83 ? 35.352 -6.801 -79.232 1.00 26.94 83 GLY A O 1
ATOM 603 N N . SER A 1 84 ? 34.327 -6.291 -81.166 1.00 33.88 84 SER A N 1
ATOM 604 C CA . SER A 1 84 ? 34.790 -4.897 -81.393 1.00 33.88 84 SER A CA 1
ATOM 605 C C . SER A 1 84 ? 34.107 -4.352 -82.674 1.00 33.88 84 SER A C 1
ATOM 607 O O . SER A 1 84 ? 33.706 -5.183 -83.485 1.00 33.88 84 SER A O 1
ATOM 609 N N . PRO A 1 85 ? 34.103 -3.038 -83.001 1.00 53.41 85 PRO A N 1
ATOM 610 C CA . PRO A 1 85 ? 33.978 -1.843 -82.149 1.00 53.41 85 PRO A CA 1
ATOM 611 C C . PRO A 1 85 ? 33.015 -0.740 -82.711 1.00 53.41 85 PRO A C 1
ATOM 613 O O . PRO A 1 85 ? 32.751 -0.671 -83.906 1.00 53.41 85 PRO A O 1
ATOM 616 N N . GLY A 1 86 ? 32.645 0.246 -81.874 1.00 30.61 86 GLY A N 1
ATOM 617 C CA . GLY A 1 86 ? 32.548 1.672 -82.272 1.00 30.61 86 GLY A CA 1
ATOM 618 C C . GLY A 1 86 ? 31.204 2.307 -82.707 1.00 30.61 86 GLY A C 1
ATOM 619 O O . GLY A 1 86 ? 30.438 1.747 -83.483 1.00 30.61 86 GLY A O 1
ATOM 620 N N . ARG A 1 87 ? 30.994 3.578 -82.301 1.00 33.31 87 ARG A N 1
ATOM 621 C CA . ARG A 1 87 ? 30.361 4.654 -83.109 1.00 33.31 87 ARG A CA 1
ATOM 622 C C . ARG A 1 87 ? 30.672 6.061 -82.557 1.00 33.31 87 ARG A C 1
ATOM 624 O O . ARG A 1 87 ? 30.999 6.213 -81.385 1.00 33.31 87 ARG A O 1
ATOM 631 N N . ARG A 1 88 ? 30.615 7.078 -83.432 1.00 33.66 88 ARG A N 1
ATOM 632 C CA . ARG A 1 88 ? 30.908 8.509 -83.168 1.00 33.66 88 ARG A CA 1
ATOM 633 C C . ARG A 1 88 ? 29.623 9.327 -82.943 1.00 33.66 88 ARG A C 1
ATOM 635 O O . ARG A 1 88 ? 28.584 8.967 -83.484 1.00 33.66 88 ARG A O 1
ATOM 642 N N . GLY A 1 89 ? 29.747 10.483 -82.282 1.00 32.72 89 GLY A N 1
ATOM 643 C CA . GLY A 1 89 ? 28.772 11.590 -82.265 1.00 32.72 89 GLY A CA 1
ATOM 644 C C . GLY A 1 89 ? 29.468 12.911 -81.885 1.00 32.72 89 GLY A C 1
ATOM 645 O O . GLY A 1 89 ? 30.420 12.877 -81.109 1.00 32.72 89 GLY A O 1
ATOM 646 N N . GLN A 1 90 ? 29.069 14.045 -82.475 1.00 38.91 90 GLN A N 1
ATOM 647 C CA . GLN A 1 90 ? 29.756 15.357 -82.390 1.00 38.91 90 GLN A CA 1
ATOM 648 C C . GLN A 1 90 ? 28.828 16.494 -81.856 1.00 38.91 90 GLN A C 1
ATOM 650 O O . GLN A 1 90 ? 27.654 16.219 -81.616 1.00 38.91 90 GLN A O 1
ATOM 655 N N . PRO A 1 91 ? 29.332 17.728 -81.594 1.00 58.34 91 PRO A N 1
ATOM 656 C CA . PRO A 1 91 ? 28.710 18.708 -80.679 1.00 58.34 91 PRO A CA 1
ATOM 657 C C . PRO A 1 91 ? 28.059 19.935 -81.368 1.00 58.34 91 PRO A C 1
ATOM 659 O O . PRO A 1 91 ? 28.149 20.089 -82.584 1.00 58.34 91 PRO A O 1
ATOM 662 N N . PRO A 1 92 ? 27.554 20.901 -80.573 1.00 44.38 92 PRO A N 1
ATOM 663 C CA . PRO A 1 92 ? 27.748 22.343 -80.821 1.00 44.38 92 PRO A CA 1
ATOM 664 C C . PRO A 1 92 ? 28.374 23.051 -79.588 1.00 44.38 92 PRO A C 1
ATOM 666 O O . PRO A 1 92 ? 28.125 22.661 -78.453 1.00 44.38 92 PRO A O 1
ATOM 669 N N . LYS A 1 93 ? 29.359 23.959 -79.704 1.00 34.47 93 LYS A N 1
ATOM 670 C CA . LYS A 1 93 ? 29.343 25.354 -80.216 1.00 34.47 93 LYS A CA 1
ATOM 671 C C . LYS A 1 93 ? 28.442 26.322 -79.423 1.00 34.47 93 LYS A C 1
ATOM 673 O O . LYS A 1 93 ? 27.227 26.257 -79.530 1.00 34.47 93 LYS A O 1
ATOM 678 N N . GLY A 1 94 ? 29.070 27.282 -78.730 1.00 30.55 94 GLY A N 1
ATOM 679 C CA . GLY A 1 94 ? 28.406 28.422 -78.083 1.00 30.55 94 GLY A CA 1
ATOM 680 C C . GLY A 1 94 ? 29.339 29.232 -77.171 1.00 30.55 94 GLY A C 1
ATOM 681 O O . GLY A 1 94 ? 29.556 28.866 -76.024 1.00 30.55 94 GLY A O 1
ATOM 682 N N . ALA A 1 95 ? 29.879 30.341 -77.678 1.00 33.75 95 ALA A N 1
ATOM 683 C CA . ALA A 1 95 ? 30.478 31.435 -76.900 1.00 33.75 95 ALA A CA 1
ATOM 684 C C . ALA A 1 95 ? 29.842 32.749 -77.403 1.00 33.75 95 ALA A C 1
ATOM 686 O O . ALA A 1 95 ? 29.343 32.749 -78.534 1.00 33.75 95 ALA A O 1
ATOM 687 N N . PRO A 1 96 ? 29.856 33.855 -76.630 1.00 46.62 96 PRO A N 1
ATOM 688 C CA . PRO A 1 96 ? 31.001 34.758 -76.803 1.00 46.62 96 PRO A CA 1
ATOM 689 C C . PRO A 1 96 ? 31.439 35.594 -75.570 1.00 46.62 96 PRO A C 1
ATOM 691 O O . PRO A 1 96 ? 30.652 35.975 -74.713 1.00 46.62 96 PRO A O 1
ATOM 694 N N . SER A 1 97 ? 32.737 35.925 -75.564 1.00 33.25 97 SER A N 1
ATOM 695 C CA . SER A 1 97 ? 33.383 37.178 -75.108 1.00 33.25 97 SER A CA 1
ATOM 696 C C . SER A 1 97 ? 32.900 37.967 -73.868 1.00 33.25 97 SER A C 1
ATOM 698 O O . SER A 1 97 ? 31.829 38.572 -73.875 1.00 33.25 97 SER A O 1
ATOM 700 N N . ARG A 1 98 ? 33.854 38.282 -72.972 1.00 34.03 98 ARG A N 1
ATOM 701 C CA . ARG A 1 98 ? 34.056 39.676 -72.518 1.00 34.03 98 ARG A CA 1
ATOM 702 C C . ARG A 1 98 ? 35.546 40.006 -72.346 1.00 34.03 98 ARG A C 1
ATOM 704 O O . ARG A 1 98 ? 36.355 39.124 -72.078 1.00 34.03 98 ARG A O 1
ATOM 711 N N . GLN A 1 99 ? 35.898 41.265 -72.605 1.00 36.84 99 GLN A N 1
ATOM 712 C CA . GLN A 1 99 ? 37.261 41.715 -72.903 1.00 36.84 99 GLN A CA 1
ATOM 713 C C . GLN A 1 99 ? 38.185 41.938 -71.699 1.00 36.84 99 GLN A C 1
ATOM 715 O O . GLN A 1 99 ? 37.782 42.271 -70.588 1.00 36.84 99 GLN A O 1
ATOM 720 N N . GLN A 1 100 ? 39.466 41.829 -72.030 1.00 38.78 100 GLN A N 1
ATOM 721 C CA . GLN A 1 100 ? 40.666 42.129 -71.263 1.00 38.78 100 GLN A CA 1
ATOM 722 C C . GLN A 1 100 ? 40.975 43.639 -71.295 1.00 38.78 100 GLN A C 1
ATOM 724 O O . GLN A 1 100 ? 40.864 44.261 -72.353 1.00 38.78 100 GLN A O 1
ATOM 729 N N . LYS A 1 101 ? 41.428 44.227 -70.177 1.00 33.03 101 LYS A N 1
ATOM 730 C CA . LYS A 1 101 ? 42.042 45.568 -70.165 1.00 33.03 101 LYS A CA 1
ATOM 731 C C . LYS A 1 101 ? 43.571 45.433 -70.180 1.00 33.03 101 LYS A C 1
ATOM 733 O O . LYS A 1 101 ? 44.148 44.794 -69.305 1.00 33.03 101 LYS A O 1
ATOM 738 N N . ARG A 1 102 ? 44.196 46.018 -71.203 1.00 34.78 102 ARG A N 1
ATOM 739 C CA . ARG A 1 102 ? 45.632 46.366 -71.289 1.00 34.78 102 ARG A CA 1
ATOM 740 C C . ARG A 1 102 ? 45.771 47.759 -70.610 1.00 34.78 102 ARG A C 1
ATOM 742 O O . ARG A 1 102 ? 44.739 48.393 -70.404 1.00 34.78 102 ARG A O 1
ATOM 749 N N . THR A 1 103 ? 46.883 48.253 -70.068 1.00 32.66 103 THR A N 1
ATOM 750 C CA . THR A 1 103 ? 48.183 48.691 -70.641 1.00 32.66 103 THR A CA 1
ATOM 751 C C . THR A 1 103 ? 48.873 49.506 -69.522 1.00 32.66 103 THR A C 1
ATOM 753 O O . THR A 1 103 ? 48.157 50.036 -68.675 1.00 32.66 103 THR A O 1
ATOM 756 N N . ASP A 1 104 ? 50.171 49.808 -69.468 1.00 34.66 104 ASP A N 1
ATOM 757 C CA . ASP A 1 104 ? 51.424 49.232 -69.995 1.00 34.66 104 ASP A CA 1
ATOM 758 C C . ASP A 1 104 ? 52.578 49.927 -69.217 1.00 34.66 104 ASP A C 1
ATOM 760 O O . ASP A 1 104 ? 52.350 50.948 -68.567 1.00 34.66 104 ASP A O 1
ATOM 764 N N . GLY A 1 105 ? 53.816 49.412 -69.244 1.00 34.47 105 GLY A N 1
ATOM 765 C CA . GLY A 1 105 ? 54.925 50.027 -68.493 1.00 34.47 105 GLY A CA 1
ATOM 766 C C . GLY A 1 105 ? 56.276 49.308 -68.603 1.00 34.47 105 GLY A C 1
ATOM 767 O O . GLY A 1 105 ? 56.445 48.187 -68.131 1.00 34.47 105 GLY A O 1
ATOM 768 N N . LYS A 1 106 ? 5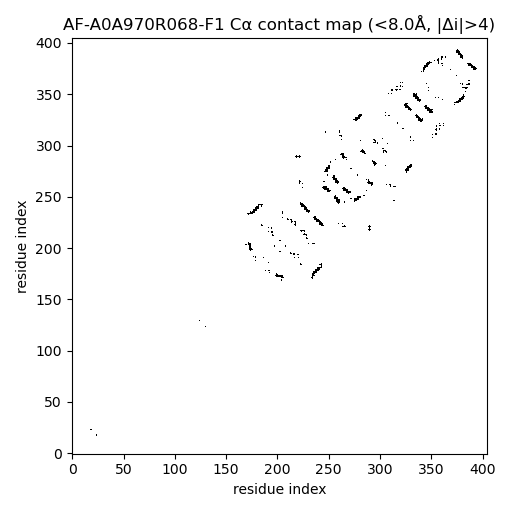7.258 49.989 -69.199 1.00 33.91 106 LYS A N 1
ATOM 769 C CA . LYS A 1 106 ? 58.710 49.703 -69.197 1.00 33.91 106 LYS A CA 1
ATOM 770 C C . LYS A 1 106 ? 59.405 50.974 -68.642 1.00 33.91 106 LYS A C 1
ATOM 772 O O . LYS A 1 106 ? 58.803 52.033 -68.810 1.00 33.91 106 LYS A O 1
ATOM 777 N N . PRO A 1 107 ? 60.613 50.929 -68.025 1.00 45.41 107 PRO A N 1
ATOM 778 C CA . PRO A 1 107 ? 61.742 50.134 -68.513 1.00 45.41 107 PRO A CA 1
ATOM 779 C C . PRO A 1 107 ? 62.656 49.425 -67.489 1.00 45.41 107 PRO A C 1
ATOM 781 O O . PRO A 1 107 ? 62.781 49.778 -66.324 1.00 45.41 107 PRO A O 1
ATOM 784 N N . ILE A 1 108 ? 63.334 48.414 -68.039 1.00 43.12 108 ILE A N 1
ATOM 785 C CA . ILE A 1 108 ? 64.718 47.961 -67.812 1.00 43.12 108 ILE A CA 1
ATOM 786 C C . ILE A 1 108 ? 65.500 48.679 -66.692 1.00 43.12 108 ILE A C 1
ATOM 788 O O . ILE A 1 108 ? 65.876 49.838 -66.839 1.00 43.12 108 ILE A O 1
ATOM 792 N N . MET A 1 109 ? 65.929 47.913 -65.684 1.00 39.84 109 MET A N 1
ATOM 793 C CA . MET A 1 109 ? 67.125 48.230 -64.899 1.00 39.84 109 MET A CA 1
ATOM 794 C C . MET A 1 109 ? 68.007 46.982 -64.779 1.00 39.84 109 MET A C 1
ATOM 796 O O . MET A 1 109 ? 67.536 45.881 -64.489 1.00 39.84 109 MET A O 1
ATOM 800 N N . SER A 1 110 ? 69.293 47.136 -65.082 1.00 47.75 110 SER A N 1
ATOM 801 C CA . SER A 1 110 ? 70.238 46.033 -65.253 1.00 47.75 110 SER A CA 1
ATOM 802 C C . SER A 1 110 ? 70.722 45.453 -63.924 1.00 47.75 110 SER A C 1
ATOM 804 O O . SER A 1 110 ? 71.401 46.137 -63.162 1.00 47.75 110 SER A O 1
ATOM 806 N N . THR A 1 111 ? 70.517 44.154 -63.704 1.00 46.06 111 THR A N 1
ATOM 807 C CA . THR A 1 111 ? 71.361 43.370 -62.788 1.00 46.06 111 THR A CA 1
ATOM 808 C C . THR A 1 111 ? 71.949 42.170 -63.517 1.00 46.06 111 THR A C 1
ATOM 810 O O . THR A 1 111 ? 71.256 41.226 -63.891 1.00 46.06 111 THR A O 1
ATOM 813 N N . ARG A 1 112 ? 73.270 42.225 -63.714 1.00 50.00 112 ARG A N 1
ATOM 814 C CA . ARG A 1 112 ? 74.119 41.164 -64.270 1.00 50.00 112 ARG A CA 1
ATOM 815 C C . ARG A 1 112 ? 74.135 39.969 -63.312 1.00 50.00 112 ARG A C 1
ATOM 817 O O . ARG A 1 112 ? 75.064 39.807 -62.523 1.00 50.00 112 ARG A O 1
ATOM 824 N N . ARG A 1 113 ? 73.086 39.146 -63.345 1.00 34.75 113 ARG A N 1
ATOM 825 C CA . ARG A 1 113 ? 73.000 37.937 -62.525 1.00 34.75 113 ARG A CA 1
ATOM 826 C C . ARG A 1 113 ? 73.868 36.857 -63.162 1.00 34.75 113 ARG A C 1
ATOM 828 O O . ARG A 1 113 ? 73.489 36.267 -64.166 1.00 34.75 113 ARG A O 1
ATOM 835 N N . GLN A 1 114 ? 75.052 36.652 -62.590 1.00 41.25 114 GLN A N 1
ATOM 836 C CA . GLN A 1 114 ? 75.946 35.558 -62.961 1.00 41.25 114 GLN A CA 1
ATOM 837 C C . GLN A 1 114 ? 75.188 34.229 -62.864 1.00 41.25 114 GLN A C 1
ATOM 839 O O . GLN A 1 114 ? 74.557 33.949 -61.841 1.00 41.25 114 GLN A O 1
ATOM 844 N N . GLU A 1 115 ? 75.250 33.417 -63.916 1.00 38.03 115 GLU A N 1
ATOM 845 C CA . GLU A 1 115 ? 74.778 32.039 -63.845 1.00 38.03 115 GLU A CA 1
ATOM 846 C C . GLU A 1 115 ? 75.669 31.260 -62.865 1.00 38.03 115 GLU A C 1
ATOM 848 O O . GLU A 1 115 ? 76.892 31.241 -63.042 1.00 38.03 115 GLU A O 1
ATOM 853 N N . PRO A 1 116 ? 75.116 30.601 -61.831 1.00 49.50 116 PRO A N 1
ATOM 854 C CA . PRO A 1 116 ? 75.890 29.628 -61.081 1.00 49.50 116 PRO A CA 1
ATOM 855 C C . PRO A 1 116 ? 76.163 28.435 -62.011 1.00 49.50 116 PRO A C 1
ATOM 857 O O . PRO A 1 116 ? 75.217 27.895 -62.593 1.00 49.50 116 PRO A O 1
ATOM 860 N N . PRO A 1 117 ? 77.423 27.992 -62.173 1.00 46.84 117 PRO A N 1
ATOM 861 C CA . PRO A 1 117 ? 77.738 26.916 -63.101 1.00 46.84 117 PRO A CA 1
ATOM 862 C C . PRO A 1 117 ? 77.005 25.636 -62.699 1.00 46.84 117 PRO A C 1
ATOM 864 O O . PRO A 1 117 ? 76.953 25.282 -61.517 1.00 46.84 117 PRO A O 1
ATOM 867 N N . GLN A 1 118 ? 76.490 24.906 -63.694 1.00 51.22 118 GLN A N 1
ATOM 868 C CA . GLN A 1 118 ? 75.890 23.581 -63.525 1.00 51.22 118 GLN A CA 1
ATOM 869 C C . GLN A 1 118 ? 76.936 22.549 -63.065 1.00 51.22 118 GLN A C 1
ATOM 871 O O . GLN A 1 118 ? 77.333 21.649 -63.807 1.00 51.22 118 GLN A O 1
ATOM 876 N N . ARG A 1 119 ? 77.371 22.620 -61.803 1.00 43.47 119 ARG A N 1
ATOM 877 C CA . ARG A 1 119 ? 78.063 21.505 -61.160 1.00 43.47 119 ARG A CA 1
ATOM 878 C C . ARG A 1 119 ? 77.046 20.408 -60.892 1.00 43.47 119 ARG A C 1
ATOM 880 O O . ARG A 1 119 ? 76.343 20.410 -59.884 1.00 43.47 119 ARG A O 1
ATOM 887 N N . GLN A 1 120 ? 77.008 19.455 -61.820 1.00 52.28 120 GLN A N 1
ATOM 888 C CA . GLN A 1 120 ? 76.356 18.162 -61.669 1.00 52.28 120 GLN A CA 1
ATOM 889 C C . GLN A 1 120 ? 76.926 17.428 -60.445 1.00 52.28 120 GLN A C 1
ATOM 891 O O . GLN A 1 120 ? 77.799 16.568 -60.558 1.00 52.28 120 GLN A O 1
ATOM 896 N N . ALA A 1 121 ? 76.398 17.721 -59.257 1.00 42.38 121 ALA A N 1
ATOM 897 C CA . ALA A 1 121 ? 76.587 16.895 -58.075 1.00 42.38 121 ALA A CA 1
ATOM 898 C C . ALA A 1 121 ? 75.737 15.623 -58.222 1.00 42.38 121 ALA A C 1
ATOM 900 O O . ALA A 1 121 ? 74.755 15.408 -57.511 1.00 42.38 121 ALA A O 1
ATOM 901 N N . ASN A 1 122 ? 76.141 14.769 -59.167 1.00 50.56 122 ASN A N 1
ATOM 902 C CA . ASN A 1 122 ? 75.671 13.402 -59.349 1.00 50.56 122 ASN A CA 1
ATOM 903 C C . ASN A 1 122 ? 76.151 12.555 -58.156 1.00 50.56 122 ASN A C 1
ATOM 905 O O . ASN A 1 122 ? 76.961 11.636 -58.291 1.00 50.56 122 ASN A O 1
ATOM 909 N N . ARG A 1 123 ? 75.659 12.876 -56.952 1.00 52.81 123 ARG A N 1
ATOM 910 C CA . ARG A 1 123 ? 75.877 12.091 -55.740 1.00 52.81 123 ARG A CA 1
ATOM 911 C C . ARG A 1 123 ? 75.087 10.801 -55.920 1.00 52.81 123 ARG A C 1
ATOM 913 O O . ARG A 1 123 ? 73.914 10.708 -55.557 1.00 52.81 123 ARG A O 1
ATOM 920 N N . ARG A 1 124 ? 75.722 9.831 -56.587 1.00 54.06 124 ARG A N 1
ATOM 921 C CA . ARG A 1 124 ? 75.207 8.483 -56.822 1.00 54.06 124 ARG A CA 1
ATOM 922 C C . ARG A 1 124 ? 74.966 7.841 -55.458 1.00 54.06 124 ARG A C 1
ATOM 924 O O . ARG A 1 124 ? 75.864 7.199 -54.928 1.00 54.06 124 ARG A O 1
ATOM 931 N N . LEU A 1 125 ? 73.755 8.028 -54.920 1.00 55.91 125 LEU A N 1
ATOM 932 C CA . LEU A 1 125 ? 73.272 7.326 -53.731 1.00 55.91 125 LEU A CA 1
ATOM 933 C C . LEU A 1 125 ? 73.645 5.853 -53.876 1.00 55.91 125 LEU A C 1
ATOM 935 O O . LEU A 1 125 ? 73.354 5.256 -54.928 1.00 55.91 125 LEU A O 1
ATOM 939 N N . THR A 1 126 ? 74.305 5.298 -52.865 1.00 63.03 126 THR A N 1
ATOM 940 C CA . THR A 1 126 ? 74.813 3.927 -52.938 1.00 63.03 126 THR A CA 1
ATOM 941 C C . THR A 1 126 ? 73.648 2.958 -53.147 1.00 63.03 126 THR A C 1
ATOM 943 O O . THR A 1 126 ? 72.477 3.275 -52.887 1.00 63.03 126 THR A O 1
ATOM 946 N N . ALA A 1 127 ? 73.935 1.754 -53.648 1.00 62.19 127 ALA A N 1
ATOM 947 C CA . ALA A 1 127 ? 72.894 0.743 -53.833 1.00 62.19 127 ALA A CA 1
ATOM 948 C C . ALA A 1 127 ? 72.133 0.466 -52.518 1.00 62.19 127 ALA A C 1
ATOM 950 O O . ALA A 1 127 ? 70.929 0.203 -52.543 1.00 62.19 127 ALA A O 1
ATOM 951 N N . GLU A 1 128 ? 72.809 0.609 -51.377 1.00 60.62 128 GLU A N 1
ATOM 952 C CA . GLU A 1 128 ? 72.249 0.460 -50.036 1.00 60.62 128 GLU A CA 1
ATOM 953 C C . GLU A 1 128 ? 71.372 1.642 -49.612 1.00 60.62 128 GLU A C 1
ATOM 955 O O . GLU A 1 128 ? 70.247 1.416 -49.175 1.00 60.62 128 GLU A O 1
ATOM 960 N N . GLU A 1 129 ? 71.791 2.895 -49.824 1.00 59.59 129 GLU A N 1
ATOM 961 C CA . GLU A 1 129 ? 70.952 4.073 -49.545 1.00 59.59 129 GLU A CA 1
ATOM 962 C C . GLU A 1 129 ? 69.665 4.056 -50.384 1.00 59.59 129 GLU A C 1
ATOM 964 O O . GLU A 1 129 ? 68.563 4.299 -49.876 1.00 59.59 129 GLU A O 1
ATOM 969 N N . LYS A 1 130 ? 69.772 3.687 -51.670 1.00 62.84 130 LYS A N 1
ATOM 970 C CA . LYS A 1 130 ? 68.608 3.497 -52.551 1.00 62.84 130 LYS A CA 1
ATOM 971 C C . LYS A 1 130 ? 67.700 2.379 -52.039 1.00 62.84 130 LYS A C 1
ATOM 973 O O . LYS A 1 130 ? 66.483 2.572 -51.994 1.00 62.84 130 LYS A O 1
ATOM 978 N N . ARG A 1 131 ? 68.259 1.243 -51.600 1.00 63.09 131 ARG A N 1
ATOM 979 C CA . ARG A 1 131 ? 67.505 0.138 -50.977 1.00 63.09 131 ARG A CA 1
ATOM 980 C C . ARG A 1 131 ? 66.852 0.559 -49.658 1.00 63.09 131 ARG A C 1
ATOM 982 O O . ARG A 1 131 ? 65.692 0.218 -49.448 1.00 63.09 131 ARG A O 1
ATOM 989 N N . PHE A 1 132 ? 67.512 1.352 -48.816 1.00 64.56 132 PHE A N 1
ATOM 990 C CA . PHE A 1 132 ? 66.966 1.860 -47.555 1.00 64.56 132 PHE A CA 1
ATOM 991 C C . PHE A 1 132 ? 65.803 2.832 -47.789 1.00 64.56 132 PHE A C 1
ATOM 993 O O . PHE A 1 132 ? 64.721 2.652 -47.225 1.00 64.56 132 PHE A O 1
ATOM 1000 N N . HIS A 1 133 ? 65.955 3.811 -48.687 1.00 64.19 133 HIS A N 1
ATOM 1001 C CA . HIS A 1 133 ? 64.865 4.721 -49.048 1.00 64.19 133 HIS A CA 1
ATOM 1002 C C . HIS A 1 133 ? 63.712 4.004 -49.768 1.00 64.19 133 HIS A C 1
ATOM 1004 O O . HIS A 1 133 ? 62.547 4.302 -49.485 1.00 64.19 133 HIS A O 1
ATOM 1010 N N . ALA A 1 134 ? 63.995 3.026 -50.634 1.00 65.44 134 ALA A N 1
ATOM 1011 C CA . ALA A 1 134 ? 62.976 2.181 -51.256 1.00 65.44 134 ALA A CA 1
ATOM 1012 C C . ALA A 1 134 ? 62.246 1.312 -50.219 1.00 65.44 134 ALA A C 1
ATOM 1014 O O . ALA A 1 134 ? 61.017 1.267 -50.224 1.00 65.44 134 ALA A O 1
ATOM 1015 N N . ALA A 1 135 ? 62.958 0.701 -49.268 1.00 66.19 135 ALA A N 1
ATOM 1016 C CA . ALA A 1 135 ? 62.376 -0.067 -48.171 1.00 66.19 135 ALA A CA 1
ATOM 1017 C C . ALA A 1 135 ? 61.542 0.818 -47.232 1.00 66.19 135 ALA A C 1
ATOM 1019 O O . ALA A 1 135 ? 60.447 0.421 -46.832 1.00 66.19 135 ALA A O 1
ATOM 1020 N N . ARG A 1 136 ? 61.988 2.045 -46.927 1.00 67.38 136 ARG A N 1
ATOM 1021 C CA . ARG A 1 136 ? 61.238 3.022 -46.119 1.00 67.38 136 ARG A CA 1
ATOM 1022 C C . ARG A 1 136 ? 59.970 3.489 -46.842 1.00 67.38 136 ARG A C 1
ATOM 1024 O O . ARG A 1 136 ? 58.903 3.519 -46.230 1.00 67.38 136 ARG A O 1
ATOM 1031 N N . ARG A 1 137 ? 60.039 3.747 -48.157 1.00 65.38 137 ARG A N 1
ATOM 1032 C CA . ARG A 1 137 ? 58.864 4.023 -49.010 1.00 65.38 137 ARG A CA 1
ATOM 1033 C C . ARG A 1 137 ? 57.926 2.812 -49.097 1.00 65.38 137 ARG A C 1
ATOM 1035 O O . ARG A 1 137 ? 56.723 2.978 -48.930 1.00 65.38 137 ARG A O 1
ATOM 1042 N N . ALA A 1 138 ? 58.441 1.594 -49.258 1.00 66.00 138 ALA A N 1
ATOM 1043 C CA . ALA A 1 138 ? 57.645 0.365 -49.301 1.00 66.00 138 ALA A CA 1
ATOM 1044 C C . ALA A 1 138 ? 56.963 0.060 -47.955 1.00 66.00 138 ALA A C 1
ATOM 1046 O O . ALA A 1 138 ? 55.780 -0.284 -47.937 1.00 66.00 138 ALA A O 1
ATOM 1047 N N . ARG A 1 139 ? 57.657 0.251 -46.823 1.00 66.94 139 ARG A N 1
ATOM 1048 C CA . ARG A 1 139 ? 57.078 0.183 -45.468 1.00 66.94 139 ARG A CA 1
ATOM 1049 C C . ARG A 1 139 ? 55.989 1.245 -45.290 1.00 66.94 139 ARG A C 1
ATOM 1051 O O . ARG A 1 139 ? 54.895 0.897 -44.859 1.00 66.94 139 ARG A O 1
ATOM 1058 N N . ALA A 1 140 ? 56.216 2.489 -45.720 1.00 67.62 140 ALA A N 1
ATOM 1059 C CA . ALA A 1 140 ? 55.204 3.549 -45.683 1.00 67.62 140 ALA A CA 1
ATOM 1060 C C . ALA A 1 140 ? 53.982 3.255 -46.581 1.00 67.62 140 ALA A C 1
ATOM 1062 O O . ALA A 1 140 ? 52.848 3.507 -46.179 1.00 67.62 140 ALA A O 1
ATOM 1063 N N . ILE A 1 141 ? 54.172 2.669 -47.769 1.00 70.44 141 ILE A N 1
ATOM 1064 C CA . ILE A 1 141 ? 53.079 2.240 -48.659 1.00 70.44 141 ILE A CA 1
ATOM 1065 C C . ILE A 1 141 ? 52.301 1.071 -48.037 1.00 70.44 141 ILE A C 1
ATOM 1067 O O . ILE A 1 141 ? 51.071 1.098 -48.021 1.00 70.44 141 ILE A O 1
ATOM 1071 N N . ARG A 1 142 ? 52.986 0.069 -47.466 1.00 68.25 142 ARG A N 1
ATOM 1072 C CA . ARG A 1 142 ? 52.356 -1.049 -46.738 1.00 68.25 142 ARG A CA 1
ATOM 1073 C C . 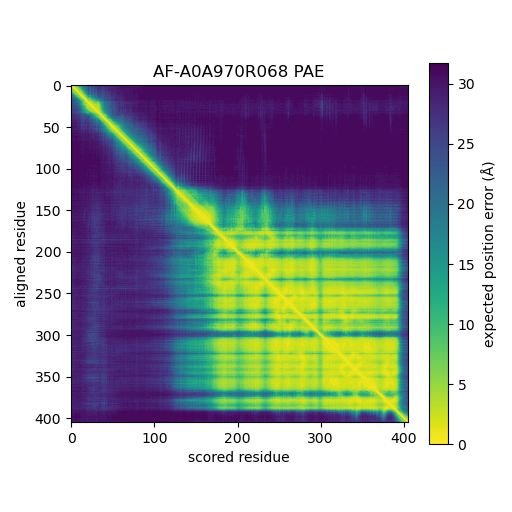ARG A 1 142 ? 51.587 -0.552 -45.505 1.00 68.25 142 ARG A C 1
ATOM 1075 O O . ARG A 1 142 ? 50.457 -0.988 -45.297 1.00 68.25 142 ARG A O 1
ATOM 1082 N N . ALA A 1 143 ? 52.125 0.411 -44.756 1.00 71.12 143 ALA A N 1
ATOM 1083 C CA . ALA A 1 143 ? 51.448 1.059 -43.631 1.00 71.12 143 ALA A CA 1
ATOM 1084 C C . ALA A 1 143 ? 50.213 1.862 -44.078 1.00 71.12 143 ALA A C 1
ATOM 1086 O O . ALA A 1 143 ? 49.136 1.680 -43.517 1.00 71.12 143 ALA A O 1
ATOM 1087 N N . LYS A 1 144 ? 50.311 2.665 -45.151 1.00 75.44 144 LYS A N 1
ATOM 1088 C CA . LYS A 1 144 ? 49.158 3.364 -45.756 1.00 75.44 144 LYS A CA 1
ATOM 1089 C C . LYS A 1 144 ? 48.080 2.382 -46.237 1.00 75.44 144 LYS A C 1
ATOM 1091 O O . LYS A 1 144 ? 46.896 2.638 -46.030 1.00 75.44 144 LYS A O 1
ATOM 1096 N N . ARG A 1 145 ? 48.461 1.237 -46.823 1.00 76.06 145 ARG A N 1
ATOM 1097 C CA . ARG A 1 145 ? 47.528 0.160 -47.212 1.00 76.06 145 ARG A CA 1
ATOM 1098 C C . ARG A 1 145 ? 46.870 -0.504 -45.993 1.00 76.06 145 ARG A C 1
ATOM 1100 O O . ARG A 1 145 ? 45.659 -0.701 -46.024 1.00 76.06 145 ARG A O 1
ATOM 1107 N N . ARG A 1 146 ? 47.613 -0.781 -44.910 1.00 76.56 146 ARG A N 1
ATOM 1108 C CA . ARG A 1 146 ? 47.045 -1.275 -43.637 1.00 76.56 146 ARG A CA 1
ATOM 1109 C C . ARG A 1 146 ? 46.091 -0.253 -43.008 1.00 76.56 146 ARG A C 1
ATOM 1111 O O . ARG A 1 146 ? 44.966 -0.625 -42.706 1.00 76.56 146 ARG A O 1
ATOM 1118 N N . LYS A 1 147 ? 46.456 1.034 -42.923 1.00 79.25 147 LYS A N 1
ATOM 1119 C CA . LYS A 1 147 ? 45.571 2.102 -42.415 1.00 79.25 147 LYS A CA 1
ATOM 1120 C C . LYS A 1 147 ? 44.289 2.227 -43.251 1.00 79.25 147 LYS A C 1
ATOM 1122 O O . LYS A 1 147 ? 43.208 2.254 -42.682 1.00 79.25 147 LYS A O 1
ATOM 1127 N N . LYS A 1 148 ? 44.372 2.184 -44.590 1.00 82.88 148 LYS A N 1
ATOM 1128 C CA . LYS A 1 148 ? 43.187 2.147 -45.479 1.00 82.88 148 LYS A CA 1
ATOM 1129 C C . LYS A 1 148 ? 42.338 0.873 -45.343 1.00 82.88 148 LYS A C 1
ATOM 1131 O O . LYS A 1 148 ? 41.158 0.914 -45.679 1.00 82.88 148 LYS A O 1
ATOM 1136 N N . ARG A 1 149 ? 42.917 -0.253 -44.908 1.00 84.88 149 ARG A N 1
ATOM 1137 C CA . ARG A 1 149 ? 42.183 -1.495 -44.609 1.00 84.88 149 ARG A CA 1
ATOM 1138 C C . ARG A 1 149 ? 41.478 -1.399 -43.252 1.00 84.88 149 ARG A C 1
ATOM 1140 O O . ARG A 1 149 ? 40.304 -1.724 -43.187 1.00 84.88 149 ARG A O 1
ATOM 1147 N N . ILE A 1 150 ? 42.157 -0.888 -42.222 1.00 88.06 150 ILE A N 1
ATOM 1148 C CA . ILE A 1 150 ? 41.576 -0.639 -40.893 1.00 88.06 150 ILE A CA 1
ATOM 1149 C C . ILE A 1 150 ? 40.427 0.369 -40.996 1.00 88.06 150 ILE A C 1
ATOM 1151 O O . ILE A 1 150 ? 39.352 0.066 -40.512 1.00 88.06 150 ILE A O 1
ATOM 1155 N N . ILE A 1 151 ? 40.603 1.492 -41.708 1.00 89.75 151 ILE A N 1
ATOM 1156 C CA . ILE A 1 151 ? 39.531 2.482 -41.935 1.00 89.75 151 ILE A CA 1
ATOM 1157 C C . ILE A 1 151 ? 38.324 1.858 -42.654 1.00 89.75 151 ILE A C 1
ATOM 1159 O O . ILE A 1 151 ? 37.188 2.168 -42.321 1.00 89.75 151 ILE A O 1
ATOM 1163 N N . ARG A 1 152 ? 38.546 0.954 -43.620 1.00 89.06 152 ARG A N 1
ATOM 1164 C CA . ARG A 1 152 ? 37.447 0.223 -44.271 1.00 89.06 152 ARG A CA 1
ATOM 1165 C C . ARG A 1 152 ? 36.743 -0.735 -43.312 1.00 89.06 152 ARG A C 1
ATOM 1167 O O . ARG A 1 152 ? 35.522 -0.724 -43.274 1.00 89.06 152 ARG A O 1
ATOM 1174 N N . PHE A 1 153 ? 37.480 -1.511 -42.518 1.00 91.00 153 PHE A N 1
ATOM 1175 C CA . PHE A 1 153 ? 36.873 -2.386 -41.511 1.00 91.00 153 PHE A CA 1
ATOM 1176 C C . PHE A 1 153 ? 36.137 -1.602 -40.420 1.00 91.00 153 PHE A C 1
ATOM 1178 O O . PHE A 1 153 ? 35.036 -1.993 -40.058 1.00 91.00 153 PHE A O 1
ATOM 1185 N N . SER A 1 154 ? 36.676 -0.476 -39.943 1.00 90.12 154 SER A N 1
ATOM 1186 C CA . SER A 1 154 ? 35.992 0.373 -38.962 1.00 90.12 154 SER A CA 1
ATOM 1187 C C . SER A 1 154 ? 34.771 1.073 -39.556 1.00 90.12 154 SER A C 1
ATOM 1189 O O . SER A 1 154 ? 33.782 1.229 -38.856 1.00 90.12 154 SER A O 1
ATOM 1191 N N . ALA A 1 155 ? 34.800 1.454 -40.839 1.00 92.25 155 ALA A N 1
ATOM 1192 C CA . ALA A 1 155 ? 33.634 2.001 -41.532 1.00 92.25 155 ALA A CA 1
ATOM 1193 C C . ALA A 1 155 ? 32.536 0.944 -41.740 1.00 92.25 155 ALA A C 1
ATOM 1195 O O . ALA A 1 155 ? 31.370 1.239 -41.513 1.00 92.25 155 ALA A O 1
ATOM 1196 N N . VAL A 1 156 ? 32.899 -0.294 -42.102 1.00 93.75 156 VAL A N 1
ATOM 1197 C CA . VAL A 1 156 ? 31.950 -1.422 -42.175 1.00 93.75 156 VAL A CA 1
ATOM 1198 C C . VAL A 1 156 ? 31.377 -1.740 -40.793 1.00 93.75 156 VAL A C 1
ATOM 1200 O O . VAL A 1 156 ? 30.169 -1.897 -40.666 1.00 93.75 156 VAL A O 1
ATOM 1203 N N . LEU A 1 157 ? 32.205 -1.767 -39.745 1.00 94.31 157 LEU A N 1
ATOM 1204 C CA . LEU A 1 157 ? 31.745 -1.985 -38.372 1.00 94.31 157 LEU A CA 1
ATOM 1205 C C . LEU A 1 157 ? 30.808 -0.862 -37.898 1.00 94.31 157 LEU A C 1
ATOM 1207 O O . LEU A 1 157 ? 29.764 -1.147 -37.324 1.00 94.31 157 LEU A O 1
ATOM 1211 N N . ALA A 1 158 ? 31.130 0.402 -38.189 1.00 92.88 158 ALA A N 1
ATOM 1212 C CA . ALA A 1 158 ? 30.258 1.536 -37.890 1.00 92.88 158 ALA A CA 1
ATOM 1213 C C . ALA A 1 158 ? 28.930 1.463 -38.664 1.00 92.88 158 ALA A C 1
ATOM 1215 O O . ALA A 1 158 ? 27.876 1.688 -38.078 1.00 92.88 158 ALA A O 1
ATOM 1216 N N . ALA A 1 159 ? 28.957 1.090 -39.948 1.00 92.88 159 ALA A N 1
ATOM 1217 C CA . ALA A 1 159 ? 27.748 0.893 -40.747 1.00 92.88 159 ALA A CA 1
ATOM 1218 C C . ALA A 1 159 ? 26.874 -0.253 -40.207 1.00 92.88 159 ALA A C 1
ATOM 1220 O O . ALA A 1 159 ? 25.659 -0.099 -40.134 1.00 92.88 159 ALA A O 1
ATOM 1221 N N . LEU A 1 160 ? 27.479 -1.362 -39.763 1.00 92.19 160 LEU A N 1
ATOM 1222 C CA . LEU A 1 160 ? 26.768 -2.465 -39.106 1.00 92.19 160 LEU A CA 1
ATOM 1223 C C . LEU A 1 160 ? 26.146 -2.037 -37.770 1.00 92.19 160 LEU A C 1
ATOM 1225 O O . LEU A 1 160 ? 25.007 -2.399 -37.497 1.00 92.19 160 LEU A O 1
ATOM 1229 N N . LEU A 1 161 ? 26.847 -1.233 -36.962 1.00 90.38 161 LEU A N 1
ATOM 1230 C CA . LEU A 1 161 ? 26.297 -0.676 -35.720 1.00 90.38 161 LEU A CA 1
ATOM 1231 C C . LEU A 1 161 ? 25.123 0.277 -35.993 1.00 90.38 161 LEU A C 1
ATOM 1233 O O . LEU A 1 161 ? 24.101 0.185 -35.320 1.00 90.38 161 LEU A O 1
ATOM 1237 N N . ILE A 1 162 ? 25.228 1.145 -37.003 1.00 89.38 162 ILE A N 1
ATOM 1238 C CA . ILE A 1 162 ? 24.136 2.040 -37.422 1.00 89.38 162 ILE A CA 1
ATOM 1239 C C . ILE A 1 162 ? 22.936 1.227 -37.927 1.00 89.38 162 ILE A C 1
ATOM 1241 O O . ILE A 1 162 ? 21.809 1.486 -37.514 1.00 89.38 162 ILE A O 1
ATOM 1245 N N . PHE A 1 163 ? 23.166 0.215 -38.769 1.00 87.69 163 PHE A N 1
ATOM 1246 C CA . PHE A 1 163 ? 22.114 -0.669 -39.274 1.00 87.69 163 PHE A CA 1
ATOM 1247 C C . PHE A 1 163 ? 21.432 -1.461 -38.150 1.00 87.69 163 PHE A C 1
ATOM 1249 O O . PHE A 1 163 ? 20.207 -1.581 -38.146 1.00 87.69 163 PHE A O 1
ATOM 1256 N N . LEU A 1 164 ? 22.196 -1.947 -37.166 1.00 84.75 164 LEU A N 1
ATOM 1257 C CA . LEU A 1 164 ? 21.659 -2.611 -35.980 1.00 84.75 164 LEU A CA 1
ATOM 1258 C C . LEU A 1 164 ? 20.787 -1.653 -35.159 1.00 84.75 164 LEU A C 1
ATOM 1260 O O . LEU A 1 164 ? 19.662 -2.006 -34.829 1.00 84.75 164 LEU A O 1
ATOM 1264 N N . ILE A 1 165 ? 21.260 -0.433 -34.878 1.00 78.50 165 ILE A N 1
ATOM 1265 C CA . ILE A 1 165 ? 20.481 0.581 -34.149 1.00 78.50 165 ILE A CA 1
ATOM 1266 C C . ILE A 1 165 ? 19.185 0.909 -34.900 1.00 78.50 165 ILE A C 1
ATOM 1268 O O . ILE A 1 165 ? 18.119 0.895 -34.291 1.00 78.50 165 ILE A O 1
ATOM 1272 N N . LEU A 1 166 ? 19.248 1.137 -36.216 1.00 77.50 166 LEU A N 1
ATOM 1273 C CA . LEU A 1 166 ? 18.063 1.394 -37.041 1.00 77.50 166 LEU A CA 1
ATOM 1274 C C . LEU A 1 166 ? 17.079 0.214 -36.998 1.00 77.50 166 LEU A C 1
ATOM 1276 O O . LEU A 1 166 ? 15.896 0.412 -36.722 1.00 77.50 166 LEU A O 1
ATOM 1280 N N . SER A 1 167 ? 17.571 -1.016 -37.158 1.00 73.38 167 SER A N 1
ATOM 1281 C CA . SER A 1 167 ? 16.753 -2.233 -37.062 1.00 73.38 167 SER A CA 1
ATOM 1282 C C . SER A 1 167 ? 16.080 -2.358 -35.691 1.00 73.38 167 SER A C 1
ATOM 1284 O O . SER A 1 167 ? 14.875 -2.581 -35.618 1.00 73.38 167 SER A O 1
ATOM 1286 N N . LEU A 1 168 ? 16.819 -2.126 -34.600 1.00 69.44 168 LEU A N 1
ATOM 1287 C CA . LEU A 1 168 ? 16.274 -2.116 -33.239 1.00 69.44 168 LEU A CA 1
ATOM 1288 C C . LEU A 1 168 ? 15.225 -1.007 -33.040 1.00 69.44 168 LEU A C 1
ATOM 1290 O O . LEU A 1 168 ? 14.232 -1.229 -32.348 1.00 69.44 168 LEU A O 1
ATOM 1294 N N . THR A 1 169 ? 15.404 0.171 -33.653 1.00 69.62 169 THR A N 1
ATOM 1295 C CA . THR A 1 169 ? 14.420 1.264 -33.552 1.00 69.62 169 THR A CA 1
ATOM 1296 C C . THR A 1 169 ? 13.108 0.984 -34.285 1.00 69.62 169 THR A C 1
ATOM 1298 O O . THR A 1 169 ? 12.062 1.425 -33.811 1.00 69.62 169 THR A O 1
ATOM 1301 N N . VAL A 1 170 ? 13.148 0.243 -35.398 1.00 70.06 170 VAL A N 1
ATOM 1302 C CA . VAL A 1 170 ? 11.974 -0.031 -36.245 1.00 70.06 170 VAL A CA 1
ATOM 1303 C C . VAL A 1 170 ? 11.240 -1.311 -35.835 1.00 70.06 170 VAL A C 1
ATOM 1305 O O . VAL A 1 170 ? 10.014 -1.303 -35.807 1.00 70.06 170 VAL A O 1
ATOM 1308 N N . LEU A 1 171 ? 11.964 -2.384 -35.495 1.00 65.69 171 LEU A N 1
ATOM 1309 C CA . LEU A 1 171 ? 11.389 -3.717 -35.250 1.00 65.69 171 LEU A CA 1
ATOM 1310 C C . LEU A 1 171 ? 10.827 -3.915 -33.833 1.00 65.69 171 LEU A C 1
ATOM 1312 O O . LEU A 1 171 ? 9.999 -4.792 -33.628 1.00 65.69 171 LEU A O 1
ATOM 1316 N N . PHE A 1 172 ? 11.269 -3.124 -32.851 1.00 70.50 172 PHE A N 1
ATOM 1317 C CA . PHE A 1 172 ? 10.874 -3.276 -31.443 1.00 70.50 172 PHE A CA 1
ATOM 1318 C C . PHE A 1 172 ? 9.973 -2.124 -30.999 1.00 70.50 172 PHE A C 1
ATOM 1320 O O . PHE A 1 172 ? 10.269 -1.399 -30.049 1.00 70.50 172 PHE A O 1
ATOM 1327 N N . LYS A 1 173 ? 8.879 -1.917 -31.728 1.00 79.06 173 LYS A N 1
ATOM 1328 C CA . LYS A 1 173 ? 7.790 -1.024 -31.319 1.00 79.06 173 LYS A CA 1
ATOM 1329 C C . LYS A 1 173 ? 6.885 -1.742 -30.318 1.00 79.06 173 LYS A C 1
ATOM 1331 O O . LYS A 1 173 ? 6.826 -2.967 -30.319 1.00 79.06 173 LYS A O 1
ATOM 1336 N N . ILE A 1 174 ? 6.208 -0.992 -29.451 1.00 78.81 174 ILE A N 1
ATOM 1337 C CA . ILE A 1 174 ? 5.183 -1.564 -28.568 1.00 78.81 174 ILE A CA 1
ATOM 1338 C C . ILE A 1 174 ? 3.904 -1.725 -29.391 1.00 78.81 174 ILE A C 1
ATOM 1340 O O . ILE A 1 174 ? 3.287 -0.736 -29.777 1.00 78.81 174 ILE A O 1
ATOM 1344 N N . GLU A 1 175 ? 3.536 -2.967 -29.686 1.00 78.25 175 GLU A N 1
ATOM 1345 C CA . GLU A 1 175 ? 2.352 -3.317 -30.480 1.00 78.25 175 GLU A CA 1
ATOM 1346 C C . GLU A 1 175 ? 1.203 -3.816 -29.604 1.00 78.25 175 GLU A C 1
ATOM 1348 O O . GLU A 1 175 ? 0.046 -3.597 -29.940 1.00 78.25 175 GLU A O 1
ATOM 1353 N N . ASN A 1 176 ? 1.509 -4.453 -28.467 1.00 81.50 176 ASN A N 1
ATOM 1354 C CA . ASN A 1 176 ? 0.510 -5.045 -27.580 1.00 81.50 176 ASN A CA 1
ATOM 1355 C C . ASN A 1 176 ? 0.856 -4.820 -26.100 1.00 81.50 176 ASN A C 1
ATOM 1357 O O . ASN A 1 176 ? 2.022 -4.864 -25.698 1.00 81.50 176 ASN A O 1
ATOM 1361 N N . ILE A 1 177 ? -0.177 -4.636 -25.277 1.00 85.44 177 ILE A N 1
ATOM 1362 C CA . ILE A 1 177 ? -0.078 -4.619 -23.814 1.00 85.44 177 ILE A CA 1
ATOM 1363 C C . ILE A 1 177 ? -0.912 -5.787 -23.284 1.00 85.44 177 ILE A C 1
ATOM 1365 O O . ILE A 1 177 ? -2.133 -5.820 -23.437 1.00 85.44 177 ILE A O 1
ATOM 1369 N N . ILE A 1 178 ? -0.234 -6.758 -22.679 1.00 87.19 178 ILE A N 1
ATOM 1370 C CA . ILE A 1 178 ? -0.813 -7.940 -22.046 1.00 87.19 178 ILE A CA 1
ATOM 1371 C C . ILE A 1 178 ? -1.041 -7.592 -20.576 1.00 87.19 178 ILE A C 1
ATOM 1373 O O . ILE A 1 178 ? -0.079 -7.428 -19.825 1.00 87.19 178 ILE A O 1
ATOM 1377 N N . VAL A 1 179 ? -2.299 -7.480 -20.163 1.00 90.19 179 VAL A N 1
ATOM 1378 C CA . VAL A 1 179 ? -2.660 -7.297 -18.753 1.00 90.19 179 VAL A CA 1
ATOM 1379 C C . VAL A 1 179 ? -2.794 -8.678 -18.116 1.00 90.19 179 VAL A C 1
ATOM 1381 O O . VAL A 1 179 ? -3.440 -9.562 -18.671 1.00 90.19 179 VAL A O 1
ATOM 1384 N N . VAL A 1 180 ? -2.152 -8.886 -16.970 1.00 87.25 180 VAL A N 1
ATOM 1385 C CA . VAL A 1 180 ? -2.334 -10.093 -16.160 1.00 87.25 180 VAL A CA 1
ATOM 1386 C C . VAL A 1 180 ? -3.525 -9.862 -15.232 1.00 87.25 180 VAL A C 1
ATOM 1388 O O . VAL A 1 180 ? -3.456 -8.941 -14.415 1.00 87.25 180 VAL A O 1
ATOM 1391 N N . PRO A 1 181 ? -4.595 -10.670 -15.307 1.00 77.69 181 PRO A N 1
ATOM 1392 C CA . PRO A 1 181 ? -5.699 -10.554 -14.367 1.00 77.69 181 PRO A CA 1
ATOM 1393 C C . PRO A 1 181 ? -5.233 -10.954 -12.961 1.00 77.69 181 PRO A C 1
ATOM 1395 O O . PRO A 1 181 ? -4.640 -12.018 -12.774 1.00 77.69 181 PRO A O 1
ATOM 1398 N N . ALA A 1 182 ? -5.534 -10.116 -11.969 1.00 82.25 182 ALA A N 1
ATOM 1399 C CA . ALA A 1 182 ? -5.372 -10.433 -10.554 1.00 82.25 182 ALA A CA 1
ATOM 1400 C C . ALA A 1 182 ? -6.722 -10.307 -9.837 1.00 82.25 182 ALA A C 1
ATOM 1402 O O . ALA A 1 182 ? -7.507 -9.394 -10.105 1.00 82.25 182 ALA A O 1
ATOM 1403 N N . ALA A 1 183 ? -7.004 -11.239 -8.927 1.00 83.12 183 ALA A N 1
ATOM 1404 C CA . ALA A 1 183 ? -8.260 -11.264 -8.187 1.00 83.12 183 ALA A CA 1
ATOM 1405 C C . ALA A 1 183 ? -8.381 -10.033 -7.271 1.00 83.12 183 ALA A C 1
ATOM 1407 O O . ALA A 1 183 ? -7.469 -9.748 -6.499 1.00 83.12 183 ALA A O 1
ATOM 1408 N N . GLY A 1 184 ? -9.513 -9.327 -7.345 1.00 82.50 184 GLY A N 1
ATOM 1409 C CA . GLY A 1 184 ? -9.774 -8.113 -6.559 1.00 82.50 184 GLY A CA 1
ATOM 1410 C C . GLY A 1 184 ? -9.416 -6.792 -7.252 1.00 82.50 184 GLY A C 1
ATOM 1411 O O . GLY A 1 184 ? -9.609 -5.737 -6.655 1.00 82.50 184 GLY A O 1
ATOM 1412 N N . ILE A 1 185 ? -8.933 -6.815 -8.500 1.00 87.25 185 ILE A N 1
ATOM 1413 C CA . ILE A 1 185 ? -8.847 -5.603 -9.328 1.00 87.25 185 ILE A CA 1
ATOM 1414 C C . ILE A 1 185 ? -10.263 -5.127 -9.692 1.00 87.25 185 ILE A C 1
ATOM 1416 O O . ILE A 1 185 ? -11.082 -5.912 -10.164 1.00 87.25 185 ILE A O 1
ATOM 1420 N N . VAL A 1 186 ? -10.527 -3.830 -9.503 1.00 90.38 186 VAL A N 1
ATOM 1421 C CA . VAL A 1 186 ? -11.805 -3.163 -9.838 1.00 90.38 186 VAL A CA 1
ATOM 1422 C C . VAL A 1 186 ? -11.844 -2.560 -11.250 1.00 90.38 186 VAL A C 1
ATOM 1424 O O . VAL A 1 186 ? -12.862 -2.002 -11.646 1.00 90.38 186 VAL A O 1
ATOM 1427 N N . TYR A 1 187 ? -10.731 -2.626 -11.985 1.00 90.94 187 TYR A N 1
ATOM 1428 C CA . TYR A 1 187 ? -10.546 -2.000 -13.294 1.00 90.94 187 TYR A CA 1
ATOM 1429 C C . TYR A 1 187 ? -10.516 -3.017 -14.435 1.00 90.94 187 TYR A C 1
ATOM 1431 O O . TYR A 1 187 ? -9.853 -4.051 -14.339 1.00 90.94 187 TYR A O 1
ATOM 1439 N N . ASP A 1 188 ? -11.139 -2.667 -15.555 1.00 91.31 188 ASP A N 1
ATOM 1440 C CA . ASP A 1 188 ? -11.080 -3.461 -16.782 1.00 91.31 188 ASP A CA 1
ATOM 1441 C C . ASP A 1 188 ? -9.694 -3.400 -17.445 1.00 91.31 188 ASP A C 1
ATOM 1443 O O . ASP A 1 188 ? -8.956 -2.414 -17.336 1.00 91.31 188 ASP A O 1
ATOM 1447 N N . GLU A 1 189 ? -9.366 -4.417 -18.251 1.00 89.69 189 GLU A N 1
ATOM 1448 C CA . GLU A 1 189 ? -8.138 -4.422 -19.058 1.00 89.69 189 GLU A CA 1
ATOM 1449 C C . GLU A 1 189 ? -7.991 -3.168 -19.934 1.00 89.69 189 GLU A C 1
ATOM 1451 O O . GLU A 1 189 ? -6.877 -2.692 -20.150 1.00 89.69 189 GLU A O 1
ATOM 1456 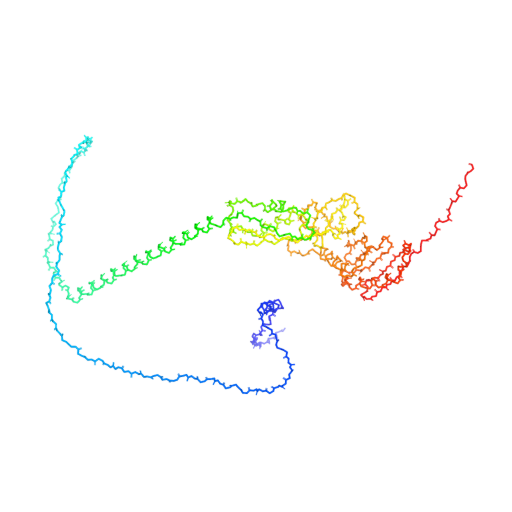N N . SER A 1 190 ? -9.099 -2.642 -20.462 1.00 89.19 190 SER A N 1
ATOM 1457 C CA . SER A 1 190 ? -9.122 -1.430 -21.287 1.00 89.19 190 SER A CA 1
ATOM 1458 C C . SER A 1 190 ? -8.706 -0.194 -20.487 1.00 89.19 190 SER A C 1
ATOM 1460 O O . SER A 1 190 ? -7.895 0.599 -20.963 1.00 89.19 190 SER A O 1
ATOM 1462 N N . GLN A 1 191 ? -9.189 -0.060 -19.249 1.00 91.38 191 GLN A N 1
ATOM 1463 C CA . GLN A 1 191 ? -8.830 1.030 -18.342 1.00 91.38 191 GLN A CA 1
ATOM 1464 C C . GLN A 1 191 ? -7.343 0.969 -17.974 1.00 91.38 191 GLN A C 1
ATOM 1466 O O . GLN A 1 191 ? -6.659 1.988 -18.045 1.00 91.38 191 GLN A O 1
ATOM 1471 N N . ILE A 1 192 ? -6.819 -0.227 -17.679 1.00 90.75 192 ILE A N 1
ATOM 1472 C CA . ILE A 1 192 ? -5.393 -0.438 -17.381 1.00 90.75 192 ILE A CA 1
ATOM 1473 C C . ILE A 1 192 ? -4.520 -0.098 -18.601 1.00 90.75 192 ILE A C 1
ATOM 1475 O O . ILE A 1 192 ? -3.563 0.665 -18.476 1.00 90.75 192 ILE A O 1
ATOM 1479 N N . LYS A 1 193 ? -4.873 -0.587 -19.799 1.00 90.06 193 LYS A N 1
ATOM 1480 C CA . LYS A 1 193 ? -4.145 -0.287 -21.050 1.00 90.06 193 LYS A CA 1
ATOM 1481 C C . LYS A 1 193 ? -4.142 1.211 -21.371 1.00 90.06 193 LYS A C 1
ATOM 1483 O O . LYS A 1 193 ? -3.107 1.742 -21.771 1.00 90.06 193 LYS A O 1
ATOM 1488 N N . ASN A 1 194 ? -5.264 1.899 -21.154 1.00 89.94 194 ASN A N 1
ATOM 1489 C CA . ASN A 1 194 ? -5.368 3.346 -21.345 1.00 89.94 194 ASN A CA 1
ATOM 1490 C C . ASN A 1 194 ? -4.525 4.117 -20.314 1.00 89.94 194 ASN A C 1
ATOM 1492 O O . ASN A 1 194 ? -3.805 5.044 -20.684 1.00 89.94 194 ASN A O 1
ATOM 1496 N N . ALA A 1 195 ? -4.548 3.704 -19.043 1.00 90.00 195 ALA A N 1
ATOM 1497 C CA . ALA A 1 195 ? -3.782 4.330 -17.965 1.00 90.00 195 ALA A CA 1
ATOM 1498 C C . ALA A 1 195 ? -2.255 4.190 -18.127 1.00 90.00 195 ALA A C 1
ATOM 1500 O O . ALA A 1 195 ? -1.515 5.046 -17.643 1.00 90.00 195 ALA A O 1
ATOM 1501 N N . CYS A 1 196 ? -1.755 3.194 -18.874 1.00 87.38 196 CYS A N 1
ATOM 1502 C CA . CYS A 1 196 ? -0.346 3.167 -19.284 1.00 87.38 196 CYS A CA 1
ATOM 1503 C C . CYS A 1 196 ? 0.055 4.429 -20.078 1.00 87.38 196 CYS A C 1
ATOM 1505 O O . CYS A 1 196 ? 1.199 4.882 -19.993 1.00 87.38 196 CYS A O 1
ATOM 1507 N N . GLY A 1 197 ? -0.865 5.013 -20.858 1.00 83.56 197 GLY A N 1
ATOM 1508 C CA . GLY A 1 197 ? -0.613 6.188 -21.699 1.00 83.56 197 GLY A CA 1
ATOM 1509 C C . GLY A 1 197 ? 0.537 5.979 -22.693 1.00 83.56 197 GLY A C 1
ATOM 1510 O O . GLY A 1 197 ? 1.410 6.842 -22.824 1.00 83.56 197 GLY A O 1
ATOM 1511 N N . ILE A 1 198 ? 0.575 4.802 -23.326 1.00 82.88 198 ILE A N 1
ATOM 1512 C CA . ILE A 1 198 ? 1.560 4.420 -24.345 1.00 82.88 198 ILE A CA 1
ATOM 1513 C C . ILE A 1 198 ? 0.869 4.426 -25.706 1.00 82.88 198 ILE A C 1
ATOM 1515 O O . ILE A 1 198 ? -0.089 3.689 -25.926 1.00 82.88 198 ILE A O 1
ATOM 1519 N N . GLU A 1 199 ? 1.394 5.211 -26.641 1.00 74.56 199 GLU A N 1
ATOM 1520 C CA . GLU A 1 199 ? 0.959 5.173 -28.036 1.00 74.56 199 GLU A CA 1
ATOM 1521 C C . GLU A 1 199 ? 1.536 3.937 -28.744 1.00 74.56 199 GLU A C 1
ATOM 1523 O O . GLU A 1 199 ? 2.748 3.833 -28.988 1.00 74.56 199 GLU A O 1
ATOM 1528 N N . TYR A 1 200 ? 0.651 2.995 -29.081 1.00 76.25 200 TYR A N 1
ATOM 1529 C CA . TYR A 1 200 ? 0.973 1.800 -29.859 1.00 76.25 200 TYR A CA 1
ATOM 1530 C C . TYR A 1 200 ? 1.669 2.164 -31.179 1.00 76.25 200 TYR A C 1
ATOM 1532 O O . TYR A 1 200 ? 1.281 3.099 -31.876 1.00 76.25 200 TYR A O 1
ATOM 1540 N N . GLY A 1 201 ? 2.728 1.436 -31.533 1.00 63.84 201 GLY A N 1
ATOM 1541 C CA . GLY A 1 201 ? 3.484 1.643 -32.772 1.00 63.84 201 GLY A CA 1
ATOM 1542 C C . GLY A 1 201 ? 4.348 2.916 -32.831 1.00 63.84 201 GLY A C 1
ATOM 1543 O O . GLY A 1 201 ? 5.228 2.996 -33.696 1.00 63.84 201 GLY A O 1
ATOM 1544 N N . ALA A 1 202 ? 4.162 3.885 -31.930 1.00 64.56 202 ALA A N 1
ATOM 1545 C CA . ALA A 1 202 ? 4.970 5.105 -31.849 1.00 64.56 202 ALA A CA 1
ATOM 1546 C C . ALA A 1 202 ? 6.181 4.933 -30.916 1.00 64.56 202 ALA A C 1
ATOM 1548 O O . ALA A 1 202 ? 7.305 5.301 -31.268 1.00 64.56 202 ALA A O 1
ATOM 1549 N N . VAL A 1 203 ? 5.977 4.324 -29.742 1.00 70.81 203 VAL A N 1
ATOM 1550 C CA . VAL A 1 203 ? 7.026 4.160 -28.725 1.00 70.81 203 VAL A CA 1
ATOM 1551 C C . VAL A 1 203 ? 7.846 2.884 -28.962 1.00 70.81 203 VAL A C 1
ATOM 1553 O O . VAL A 1 203 ? 7.311 1.790 -29.150 1.00 70.81 203 VAL A O 1
ATOM 1556 N N . ASN A 1 204 ? 9.177 3.009 -28.917 1.00 79.56 204 ASN A N 1
ATOM 1557 C CA . ASN A 1 204 ? 10.089 1.866 -28.977 1.00 79.56 204 ASN A CA 1
ATOM 1558 C C . ASN A 1 204 ? 10.224 1.188 -27.599 1.00 79.56 204 ASN A C 1
ATOM 1560 O O . ASN A 1 204 ? 10.516 1.847 -26.598 1.00 79.56 204 ASN A O 1
ATOM 1564 N N . LEU A 1 205 ? 10.092 -0.138 -27.574 1.00 77.12 205 LEU A N 1
ATOM 1565 C CA . LEU A 1 205 ? 10.095 -1.004 -26.393 1.00 77.12 205 LEU A CA 1
ATOM 1566 C C . LEU A 1 205 ? 11.336 -0.818 -25.501 1.00 77.12 205 LEU A C 1
ATOM 1568 O O . LEU A 1 205 ? 11.229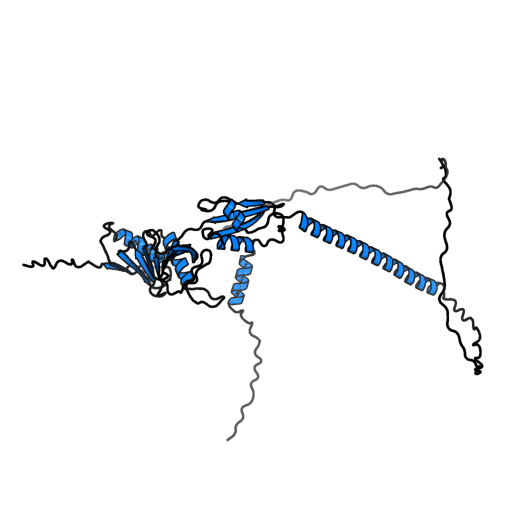 -0.875 -24.275 1.00 77.12 205 LEU A O 1
ATOM 1572 N N . PHE A 1 206 ? 12.510 -0.564 -26.089 1.00 72.00 206 PHE A N 1
ATOM 1573 C CA . PHE A 1 206 ? 13.753 -0.340 -25.340 1.00 72.00 206 PHE A CA 1
ATOM 1574 C C . PHE A 1 206 ? 13.900 1.090 -24.808 1.00 72.00 206 PHE A C 1
ATOM 1576 O O . PHE A 1 206 ? 14.619 1.301 -23.833 1.00 72.00 206 PHE A O 1
ATOM 1583 N N . ARG A 1 207 ? 13.237 2.072 -25.434 1.00 76.19 207 ARG A N 1
ATOM 1584 C CA . ARG A 1 207 ? 13.251 3.481 -24.999 1.00 76.19 207 ARG A CA 1
ATOM 1585 C C . ARG A 1 207 ? 12.168 3.804 -23.973 1.00 76.19 207 ARG A C 1
ATOM 1587 O O . ARG A 1 207 ? 12.341 4.748 -23.210 1.00 76.19 207 ARG A O 1
ATOM 1594 N N . CYS A 1 208 ? 11.087 3.027 -23.934 1.00 80.81 208 CYS A N 1
ATOM 1595 C CA . CYS A 1 208 ? 10.093 3.105 -22.870 1.00 80.81 208 CYS A CA 1
ATOM 1596 C C . CYS A 1 208 ? 10.756 2.790 -21.523 1.00 80.81 208 CYS A C 1
ATOM 1598 O O . CYS A 1 208 ? 11.291 1.692 -21.336 1.00 80.81 208 CYS A O 1
ATOM 1600 N N . LYS A 1 209 ? 10.716 3.736 -20.584 1.00 86.00 209 LYS A N 1
ATOM 1601 C CA . LYS A 1 209 ? 11.038 3.473 -19.181 1.00 86.00 209 LYS A CA 1
ATOM 1602 C C . LYS A 1 209 ? 9.841 2.772 -18.545 1.00 86.00 209 LYS A C 1
ATOM 1604 O O . LYS A 1 209 ? 8.714 3.207 -18.742 1.00 86.00 209 LYS A O 1
ATOM 1609 N N . LEU A 1 210 ? 10.089 1.672 -17.843 1.00 89.25 210 LEU A N 1
ATOM 1610 C CA . LEU A 1 210 ? 9.027 0.851 -17.253 1.00 89.25 210 LEU A CA 1
ATOM 1611 C C . LEU A 1 210 ? 8.507 1.500 -15.960 1.00 89.25 210 LEU A C 1
ATOM 1613 O O . LEU A 1 210 ? 7.302 1.650 -15.816 1.00 89.25 210 LEU A O 1
ATOM 1617 N N . SER A 1 211 ? 9.421 2.039 -15.144 1.00 89.62 211 SER A N 1
ATOM 1618 C CA . SER A 1 211 ? 9.147 2.835 -13.938 1.00 89.62 211 SER A CA 1
ATOM 1619 C C . SER A 1 211 ? 8.127 3.950 -14.151 1.00 89.62 211 SER A C 1
ATOM 1621 O O . SER A 1 211 ? 7.200 4.105 -13.369 1.00 89.62 211 SER A O 1
ATOM 1623 N N . ASP A 1 212 ? 8.268 4.712 -15.237 1.00 90.56 212 ASP A N 1
ATOM 1624 C CA . ASP A 1 212 ? 7.412 5.867 -15.524 1.00 90.56 212 ASP A CA 1
ATOM 1625 C C . ASP A 1 212 ? 5.984 5.414 -15.916 1.00 90.56 212 ASP A C 1
ATOM 1627 O O . ASP A 1 212 ? 5.032 6.183 -15.799 1.00 90.56 212 ASP A O 1
ATOM 1631 N N . VAL A 1 213 ? 5.823 4.161 -16.371 1.00 90.81 213 VAL A N 1
ATOM 1632 C CA . VAL A 1 213 ? 4.524 3.526 -16.660 1.00 90.81 213 VAL A CA 1
ATOM 1633 C C . VAL A 1 213 ? 3.931 2.912 -15.389 1.00 90.81 213 VAL A C 1
ATOM 1635 O O . VAL A 1 213 ? 2.734 3.053 -15.167 1.00 90.81 213 VAL A O 1
ATOM 1638 N N . GLU A 1 214 ? 4.753 2.277 -14.550 1.00 93.00 214 GLU A N 1
ATOM 1639 C CA . GLU A 1 214 ? 4.375 1.743 -13.231 1.00 93.00 214 GLU A CA 1
ATOM 1640 C C . GLU A 1 214 ? 3.843 2.868 -12.325 1.00 93.00 214 GLU A C 1
ATOM 1642 O O . GLU A 1 214 ? 2.690 2.830 -11.896 1.00 93.00 214 GLU A O 1
ATOM 1647 N N . GLU A 1 215 ? 4.618 3.944 -12.154 1.00 92.25 215 GLU A N 1
ATOM 1648 C CA . GLU A 1 215 ? 4.237 5.129 -11.375 1.00 92.25 215 GLU A CA 1
ATOM 1649 C C . GLU A 1 215 ? 2.967 5.801 -11.930 1.00 92.25 215 GLU A C 1
ATOM 1651 O O . GLU A 1 215 ? 2.095 6.234 -11.172 1.00 92.25 215 GLU A O 1
ATOM 1656 N N . ARG A 1 216 ? 2.822 5.874 -13.262 1.00 92.50 216 ARG A N 1
ATOM 1657 C CA . ARG A 1 216 ? 1.614 6.421 -13.896 1.00 92.50 216 ARG A CA 1
ATOM 1658 C C . ARG A 1 216 ? 0.390 5.547 -13.638 1.00 92.50 216 ARG A C 1
ATOM 1660 O O . ARG A 1 216 ? -0.669 6.103 -13.349 1.00 92.50 216 ARG A O 1
ATOM 1667 N N . LEU A 1 217 ? 0.512 4.224 -13.749 1.00 93.19 217 LEU A N 1
ATOM 1668 C CA . LEU A 1 217 ? -0.571 3.287 -13.446 1.00 93.19 217 LEU A CA 1
ATOM 1669 C C . LEU A 1 217 ? -1.018 3.447 -11.994 1.00 93.19 217 LEU A C 1
ATOM 1671 O O . LEU A 1 217 ? -2.206 3.630 -11.744 1.00 93.19 217 LEU A O 1
ATOM 1675 N N . GLU A 1 218 ? -0.071 3.472 -11.057 1.00 93.62 218 GLU A N 1
ATOM 1676 C CA . GLU A 1 218 ? -0.363 3.653 -9.637 1.00 93.62 218 GLU A CA 1
ATOM 1677 C C . GLU A 1 218 ? -1.062 4.990 -9.348 1.00 93.62 218 GLU A C 1
ATOM 1679 O O . GLU A 1 218 ? -2.035 5.006 -8.593 1.00 93.62 218 GLU A O 1
ATOM 1684 N N . LYS A 1 219 ? -0.634 6.103 -9.954 1.00 92.62 219 LYS A N 1
ATOM 1685 C CA . LYS A 1 219 ? -1.284 7.410 -9.740 1.00 92.62 219 LYS A CA 1
ATOM 1686 C C . LYS A 1 219 ? -2.649 7.527 -10.422 1.00 92.62 219 LYS A C 1
ATOM 1688 O O . LYS A 1 219 ? -3.559 8.129 -9.866 1.00 92.62 219 LYS A O 1
ATOM 1693 N N . THR A 1 220 ? -2.799 6.968 -11.623 1.00 93.38 220 THR A N 1
ATOM 1694 C CA . THR A 1 220 ? -4.028 7.106 -12.432 1.00 93.38 220 THR A CA 1
ATOM 1695 C C . THR A 1 220 ? -5.137 6.165 -11.960 1.00 93.38 220 THR A C 1
ATOM 1697 O O . THR A 1 220 ? -6.315 6.479 -12.112 1.00 93.38 220 THR A O 1
ATOM 1700 N N . LEU A 1 221 ? -4.775 5.016 -11.381 1.00 94.44 221 LEU A N 1
ATOM 1701 C CA . LEU A 1 221 ? -5.692 3.978 -10.915 1.00 94.44 221 LEU A CA 1
ATOM 1702 C C . LEU A 1 221 ? -5.467 3.734 -9.409 1.00 94.44 221 LEU A C 1
ATOM 1704 O O . LEU A 1 221 ? -4.728 2.819 -9.042 1.00 94.44 221 LEU A O 1
ATOM 1708 N N . PRO A 1 222 ? -6.085 4.540 -8.517 1.00 94.69 222 PRO A N 1
ATOM 1709 C CA . PRO A 1 222 ? -5.770 4.539 -7.088 1.00 94.69 222 PRO A CA 1
ATOM 1710 C C . PRO A 1 222 ? -5.837 3.165 -6.405 1.00 94.69 222 PRO A C 1
ATOM 1712 O O . PRO A 1 222 ? -4.982 2.873 -5.573 1.00 94.69 222 PRO A O 1
ATOM 1715 N N . TYR A 1 223 ? -6.787 2.303 -6.793 1.00 95.31 223 TYR A N 1
ATOM 1716 C CA . TYR A 1 223 ? -6.961 0.952 -6.231 1.00 95.31 223 TYR A CA 1
ATOM 1717 C C . TYR A 1 223 ? -5.940 -0.093 -6.734 1.00 95.31 223 TYR A C 1
ATOM 1719 O O . TYR A 1 223 ? -6.001 -1.251 -6.324 1.00 95.31 223 TYR A O 1
ATOM 1727 N N . ILE A 1 224 ? -4.978 0.281 -7.584 1.00 94.44 224 ILE A N 1
ATOM 1728 C CA . ILE A 1 224 ? -3.772 -0.523 -7.832 1.00 94.44 224 ILE A CA 1
ATOM 1729 C C . ILE A 1 224 ? -2.732 -0.118 -6.785 1.00 94.44 224 ILE A C 1
ATOM 1731 O O . ILE A 1 224 ? -2.258 1.013 -6.798 1.00 94.44 224 ILE A O 1
ATOM 1735 N N . GLY A 1 225 ? -2.378 -1.016 -5.866 1.00 91.75 225 GLY A N 1
ATOM 1736 C CA . GLY A 1 225 ? -1.380 -0.757 -4.824 1.00 91.75 225 GLY A CA 1
ATOM 1737 C C . GLY A 1 225 ? 0.039 -0.682 -5.372 1.00 91.75 225 GLY A C 1
ATOM 1738 O O . GLY A 1 225 ? 0.767 0.245 -5.034 1.00 91.75 225 GLY A O 1
ATOM 1739 N N . ALA A 1 226 ? 0.390 -1.636 -6.233 1.00 92.12 226 ALA A N 1
ATOM 1740 C CA . ALA A 1 226 ? 1.667 -1.692 -6.934 1.00 92.12 226 ALA A CA 1
ATOM 1741 C C . ALA A 1 226 ? 1.458 -2.160 -8.380 1.00 92.12 226 ALA A C 1
ATOM 1743 O O . ALA A 1 226 ? 0.640 -3.052 -8.634 1.00 92.12 226 ALA A O 1
ATOM 1744 N N . ALA A 1 227 ? 2.202 -1.589 -9.324 1.00 93.19 227 ALA A N 1
ATOM 1745 C CA . ALA A 1 227 ? 2.236 -2.038 -10.713 1.00 93.19 227 ALA A CA 1
ATOM 1746 C C . ALA A 1 227 ? 3.630 -2.571 -11.077 1.00 93.19 227 ALA A C 1
ATOM 1748 O O . ALA A 1 227 ? 4.640 -1.942 -10.786 1.00 93.19 227 ALA A O 1
ATOM 1749 N N . GLU A 1 228 ? 3.688 -3.715 -11.760 1.00 93.19 228 GLU A N 1
ATOM 1750 C CA . GLU A 1 228 ? 4.917 -4.260 -12.339 1.00 93.19 228 GLU A CA 1
ATOM 1751 C C . GLU A 1 228 ? 4.759 -4.387 -13.859 1.00 93.19 228 GLU A C 1
ATOM 1753 O O . GLU A 1 228 ? 3.896 -5.116 -14.358 1.00 93.19 228 GLU A O 1
ATOM 1758 N N . VAL A 1 229 ? 5.617 -3.707 -14.619 1.00 92.94 229 VAL A N 1
ATOM 1759 C CA . VAL A 1 229 ? 5.598 -3.696 -16.083 1.00 92.94 229 VAL A CA 1
ATOM 1760 C C . VAL A 1 229 ? 6.874 -4.344 -16.609 1.00 92.94 229 VAL A C 1
ATOM 1762 O O . VAL A 1 229 ? 7.964 -3.782 -16.557 1.00 92.94 229 VAL A O 1
ATOM 1765 N N . ARG A 1 230 ? 6.748 -5.534 -17.200 1.00 91.12 230 ARG A N 1
ATOM 1766 C CA . ARG A 1 230 ? 7.865 -6.270 -17.812 1.00 91.12 230 ARG A CA 1
ATOM 1767 C C . ARG A 1 230 ? 7.805 -6.221 -19.335 1.00 91.12 230 ARG A C 1
ATOM 1769 O O . ARG A 1 230 ? 6.735 -6.220 -19.937 1.00 91.12 230 ARG A O 1
ATOM 1776 N N . ARG A 1 231 ? 8.967 -6.249 -19.993 1.00 89.50 231 ARG A N 1
ATOM 1777 C CA . ARG A 1 231 ? 9.044 -6.420 -21.456 1.00 89.50 231 ARG A CA 1
ATOM 1778 C C . ARG A 1 231 ? 8.767 -7.877 -21.821 1.00 89.50 231 ARG A C 1
ATOM 1780 O O . ARG A 1 231 ? 9.403 -8.777 -21.279 1.00 89.50 231 ARG A O 1
ATOM 1787 N N . SER A 1 232 ? 7.847 -8.089 -22.755 1.00 87.81 232 SER A N 1
ATOM 1788 C CA . SER A 1 232 ? 7.489 -9.390 -23.315 1.00 87.81 232 SER A CA 1
ATOM 1789 C C . SER A 1 232 ? 7.872 -9.391 -24.795 1.00 87.81 232 SER A C 1
ATOM 1791 O O . SER A 1 232 ? 7.210 -8.781 -25.633 1.00 87.81 232 SER A O 1
ATOM 1793 N N . PHE A 1 233 ? 9.005 -10.012 -25.116 1.00 81.56 233 PHE A N 1
ATOM 1794 C CA . PHE A 1 233 ? 9.549 -10.001 -26.474 1.00 81.56 233 PHE A CA 1
ATOM 1795 C C . PHE A 1 233 ? 8.642 -10.769 -27.460 1.00 81.56 233 PHE A C 1
ATOM 1797 O O . PHE A 1 233 ? 8.040 -11.765 -27.060 1.00 81.56 233 PHE A O 1
ATOM 1804 N N . PRO A 1 234 ? 8.559 -10.352 -28.741 1.00 75.75 234 PRO A N 1
ATOM 1805 C CA . PRO A 1 234 ? 9.369 -9.305 -29.377 1.00 75.75 234 PRO A CA 1
ATOM 1806 C C . PRO A 1 234 ? 8.860 -7.866 -29.177 1.00 75.75 234 PRO A C 1
ATOM 1808 O O . PRO A 1 234 ? 9.690 -6.978 -29.007 1.00 75.75 234 PRO A O 1
ATOM 1811 N N . SER A 1 235 ? 7.544 -7.631 -29.164 1.00 84.06 235 SER A N 1
ATOM 1812 C CA . SER A 1 235 ? 6.933 -6.292 -29.307 1.00 84.06 235 SER A CA 1
ATOM 1813 C C . SER A 1 235 ? 5.884 -5.937 -28.238 1.00 84.06 235 SER A C 1
ATOM 1815 O O . SER A 1 235 ? 5.084 -5.020 -28.423 1.00 84.06 235 SER A O 1
ATOM 1817 N N . SER A 1 236 ? 5.848 -6.653 -27.110 1.00 85.81 236 SER A N 1
ATOM 1818 C CA . SER A 1 236 ? 4.789 -6.513 -26.098 1.00 85.81 236 SER A CA 1
ATOM 1819 C C . SER A 1 236 ? 5.291 -6.023 -24.734 1.00 85.81 236 SER A C 1
ATOM 1821 O O . SER A 1 236 ? 6.446 -6.224 -24.350 1.00 85.81 236 SER A O 1
ATOM 1823 N N . LEU A 1 237 ? 4.392 -5.425 -23.954 1.00 89.50 237 LEU A N 1
ATOM 1824 C CA . LEU A 1 237 ? 4.563 -5.220 -22.512 1.00 89.50 237 LEU A CA 1
ATOM 1825 C C . LEU A 1 237 ? 3.609 -6.136 -21.745 1.00 89.50 237 LEU A C 1
ATOM 1827 O O . LEU A 1 237 ? 2.468 -6.318 -22.156 1.00 89.50 237 LEU A O 1
ATOM 1831 N N . LYS A 1 238 ? 4.074 -6.704 -20.634 1.00 91.75 238 LYS A N 1
ATOM 1832 C CA . LYS A 1 238 ? 3.273 -7.479 -19.685 1.00 91.75 238 LYS A CA 1
ATOM 1833 C C . LYS A 1 238 ? 3.103 -6.651 -18.415 1.00 91.75 238 LYS A C 1
ATOM 1835 O O . LYS A 1 238 ? 4.095 -6.365 -17.751 1.00 91.75 238 LYS A O 1
ATOM 1840 N N . VAL A 1 239 ? 1.868 -6.277 -18.104 1.00 93.00 239 VAL A N 1
ATOM 1841 C CA . VAL A 1 239 ? 1.492 -5.483 -16.929 1.00 93.00 239 VAL A CA 1
ATOM 1842 C C . VAL A 1 239 ? 0.865 -6.413 -15.900 1.00 93.00 239 VAL A C 1
ATOM 1844 O O . VAL A 1 239 ? -0.127 -7.075 -16.196 1.00 93.00 239 VAL A O 1
ATOM 1847 N N . THR A 1 240 ? 1.426 -6.450 -14.699 1.00 93.62 240 THR A N 1
ATOM 1848 C CA . THR A 1 240 ? 0.864 -7.138 -13.533 1.00 93.62 240 THR A CA 1
ATOM 1849 C C . THR A 1 240 ? 0.499 -6.075 -12.504 1.00 93.62 240 THR A C 1
ATOM 1851 O O . THR A 1 240 ? 1.339 -5.243 -12.175 1.00 93.62 240 THR A O 1
ATOM 1854 N N . ALA A 1 241 ? -0.734 -6.076 -12.004 1.00 93.31 241 ALA A N 1
ATOM 1855 C CA . ALA A 1 241 ? -1.187 -5.121 -10.994 1.00 93.31 241 ALA A CA 1
ATOM 1856 C C . ALA A 1 241 ? -1.541 -5.851 -9.689 1.00 93.31 241 ALA A C 1
ATOM 1858 O O . ALA A 1 241 ? -2.281 -6.834 -9.711 1.00 93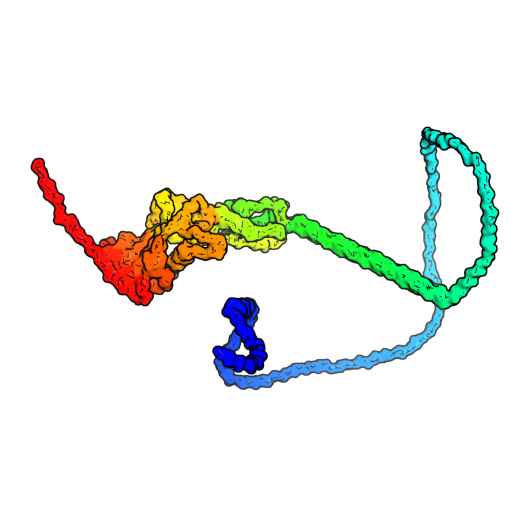.31 241 ALA A O 1
ATOM 1859 N N . GLU A 1 242 ? -1.024 -5.372 -8.556 1.00 93.69 242 GLU A N 1
ATOM 1860 C CA . GLU A 1 242 ? -1.463 -5.781 -7.216 1.00 93.69 242 GLU A CA 1
ATOM 1861 C C . GLU A 1 242 ? -2.629 -4.868 -6.799 1.00 93.69 242 GLU A C 1
ATOM 1863 O O . GLU A 1 242 ? -2.425 -3.656 -6.678 1.00 93.69 242 GLU A O 1
ATOM 1868 N N . PRO A 1 243 ? -3.852 -5.384 -6.581 1.00 94.12 243 PRO A N 1
ATOM 1869 C CA . PRO A 1 243 ? -4.948 -4.572 -6.064 1.00 94.12 243 PRO A CA 1
ATOM 1870 C C . PRO A 1 243 ? -4.707 -4.190 -4.599 1.00 94.12 243 PRO A C 1
ATOM 1872 O O . PRO A 1 243 ? -4.165 -4.969 -3.815 1.00 94.12 243 PRO A O 1
ATOM 1875 N N . THR A 1 244 ? -5.156 -2.997 -4.214 1.00 94.81 244 THR A N 1
ATOM 1876 C CA . THR A 1 244 ? -5.148 -2.529 -2.824 1.00 94.81 244 THR A CA 1
ATOM 1877 C C . THR A 1 244 ? -6.544 -2.105 -2.376 1.00 94.81 244 THR A C 1
ATOM 1879 O O . THR A 1 244 ? -7.413 -1.790 -3.189 1.00 94.81 244 THR A O 1
ATOM 1882 N N . VAL A 1 245 ? -6.770 -2.125 -1.066 1.00 94.62 245 VAL A N 1
ATOM 1883 C CA . VAL A 1 245 ? -8.065 -1.834 -0.434 1.00 94.62 245 VAL A CA 1
ATOM 1884 C C . VAL A 1 245 ? -7.889 -0.803 0.672 1.00 94.62 245 VAL A C 1
ATOM 1886 O O . VAL A 1 245 ? -6.805 -0.680 1.246 1.00 94.62 245 VAL A O 1
ATOM 1889 N N . ALA A 1 246 ? -8.959 -0.074 0.983 1.00 95.44 246 ALA A N 1
ATOM 1890 C CA . ALA A 1 246 ? -8.949 0.888 2.076 1.00 95.44 246 ALA A CA 1
ATOM 1891 C C . ALA A 1 246 ? -8.726 0.166 3.415 1.00 95.44 246 ALA A C 1
ATOM 1893 O O . ALA A 1 246 ? -9.455 -0.763 3.759 1.00 95.44 246 ALA A O 1
ATOM 1894 N N . ALA A 1 247 ? -7.706 0.599 4.151 1.00 95.69 247 ALA A N 1
ATOM 1895 C CA . ALA A 1 247 ? -7.335 0.097 5.468 1.00 95.69 247 ALA A CA 1
ATOM 1896 C C . ALA A 1 247 ? -7.717 1.077 6.589 1.00 95.69 247 ALA A C 1
ATOM 1898 O O . ALA A 1 247 ? -8.000 0.643 7.703 1.00 95.69 247 ALA A O 1
ATOM 1899 N N . ALA A 1 248 ? -7.752 2.382 6.299 1.00 95.94 248 ALA A N 1
ATOM 1900 C CA . ALA A 1 248 ? -8.209 3.415 7.225 1.00 95.94 248 ALA A CA 1
ATOM 1901 C C . ALA A 1 248 ? -8.928 4.559 6.495 1.00 95.94 248 ALA A C 1
ATOM 1903 O O . ALA A 1 248 ? -8.856 4.687 5.271 1.00 95.94 248 ALA A O 1
ATOM 1904 N N . ALA A 1 249 ? -9.617 5.393 7.269 1.00 96.94 249 ALA A N 1
ATOM 1905 C CA . ALA A 1 249 ? -10.279 6.606 6.815 1.00 96.94 249 ALA A CA 1
ATOM 1906 C C . ALA A 1 249 ? -9.713 7.802 7.589 1.00 96.94 249 ALA A C 1
ATOM 1908 O O . ALA A 1 249 ? -10.061 8.011 8.748 1.00 96.94 249 ALA A O 1
ATOM 1909 N N . VAL A 1 250 ? -8.798 8.552 6.981 1.00 95.69 250 VAL A N 1
ATOM 1910 C CA . VAL A 1 250 ? -8.109 9.667 7.646 1.00 95.69 250 VAL A CA 1
ATOM 1911 C C . VAL A 1 250 ? -9.032 10.873 7.716 1.00 95.69 250 VAL A C 1
ATOM 1913 O O . VAL A 1 250 ? -9.516 11.332 6.685 1.00 95.69 250 VAL A O 1
ATOM 1916 N N . ASP A 1 251 ? -9.290 11.352 8.929 1.00 94.19 251 ASP A N 1
ATOM 1917 C CA . ASP A 1 251 ? -10.089 12.543 9.210 1.00 94.19 251 ASP A CA 1
ATOM 1918 C C . ASP A 1 251 ? -9.307 13.796 8.788 1.00 94.19 251 ASP A C 1
ATOM 1920 O O . ASP A 1 251 ? -8.229 14.070 9.317 1.00 94.19 251 ASP A O 1
ATOM 1924 N N . CYS A 1 252 ? -9.836 14.538 7.813 1.00 91.00 252 CYS A N 1
ATOM 1925 C CA . CYS A 1 252 ? -9.268 15.805 7.344 1.00 91.00 252 CYS A CA 1
ATOM 1926 C C . CYS A 1 252 ? -10.178 17.009 7.652 1.00 91.00 252 CYS A C 1
ATOM 1928 O O . CYS A 1 252 ? -10.075 18.051 7.005 1.00 91.00 252 CYS A O 1
ATOM 1930 N N . GLY A 1 253 ? -11.101 16.873 8.615 1.00 87.56 253 GLY A N 1
ATOM 1931 C CA . GLY A 1 253 ? -11.986 17.938 9.106 1.00 87.56 253 GLY A CA 1
ATOM 1932 C C . GLY A 1 253 ? -13.142 18.326 8.173 1.00 87.56 253 GLY A C 1
ATOM 1933 O O . GLY A 1 253 ? -14.221 18.667 8.650 1.00 87.56 253 GLY A O 1
ATOM 1934 N N . ASN A 1 254 ? -12.959 18.237 6.852 1.00 87.38 254 ASN A N 1
ATOM 1935 C CA . ASN A 1 254 ? -14.001 18.456 5.835 1.00 87.38 254 ASN A CA 1
ATOM 1936 C C . ASN A 1 254 ? -14.528 17.153 5.193 1.00 87.38 254 ASN A C 1
ATOM 1938 O O . ASN A 1 254 ? -15.295 17.198 4.229 1.00 87.38 254 ASN A O 1
ATOM 1942 N N . GLY A 1 255 ? -14.101 15.999 5.708 1.00 93.44 255 GLY A N 1
ATOM 1943 C CA . GLY A 1 255 ? -14.429 14.669 5.209 1.00 93.44 255 GLY A CA 1
ATOM 1944 C C . GLY A 1 255 ? -13.362 13.652 5.612 1.00 93.44 255 GLY A C 1
ATOM 1945 O O . GLY A 1 255 ? -12.598 13.873 6.553 1.00 93.44 255 GLY A O 1
ATOM 1946 N N . TYR A 1 256 ? -13.307 12.542 4.877 1.00 95.75 256 TYR A N 1
ATOM 1947 C CA . TYR A 1 256 ? -12.402 11.428 5.130 1.00 95.75 256 TYR A CA 1
ATOM 1948 C C . TYR A 1 256 ? -11.672 10.984 3.862 1.00 95.75 256 TYR A C 1
ATOM 1950 O O . TYR A 1 256 ? -12.273 10.796 2.798 1.00 95.75 256 TYR A O 1
ATOM 1958 N N . LEU A 1 257 ? -10.371 10.745 4.001 1.00 95.88 257 LEU A N 1
ATOM 1959 C CA . LEU A 1 257 ? -9.507 10.186 2.965 1.00 95.88 257 LEU A CA 1
ATOM 1960 C C . LEU A 1 257 ? -9.397 8.678 3.189 1.00 95.88 257 LEU A C 1
ATOM 1962 O O . LEU A 1 257 ? -8.803 8.234 4.170 1.00 95.88 257 LEU A O 1
ATOM 1966 N N . LEU A 1 258 ? -9.967 7.877 2.291 1.00 96.50 258 LEU A N 1
ATOM 1967 C CA . LEU A 1 258 ? -9.787 6.428 2.327 1.00 96.50 258 LEU A CA 1
ATOM 1968 C C . LEU A 1 258 ? -8.358 6.108 1.893 1.00 96.50 258 LEU A C 1
ATOM 1970 O O . LEU A 1 258 ? -7.988 6.386 0.750 1.00 96.50 258 LEU A O 1
ATOM 1974 N N . THR A 1 259 ? -7.566 5.530 2.793 1.00 96.31 259 THR A N 1
ATOM 1975 C CA . THR A 1 259 ? -6.157 5.206 2.558 1.00 96.31 259 THR A CA 1
ATOM 1976 C C . THR A 1 259 ? -5.886 3.717 2.657 1.00 96.31 259 THR A C 1
ATOM 1978 O O . THR A 1 259 ? -6.533 2.995 3.418 1.00 96.31 259 THR A O 1
ATOM 1981 N N . ASP A 1 260 ? -4.930 3.240 1.865 1.00 96.31 260 ASP A N 1
ATOM 1982 C CA . ASP A 1 260 ? -4.453 1.862 1.928 1.00 96.31 260 ASP A CA 1
ATOM 1983 C C . ASP A 1 260 ? -3.407 1.641 3.035 1.00 96.31 260 ASP A C 1
ATOM 1985 O O . ASP A 1 260 ? -2.908 2.588 3.642 1.00 96.31 260 ASP A O 1
ATOM 1989 N N . LYS A 1 261 ? -3.010 0.376 3.239 1.00 95.00 261 LYS A N 1
ATOM 1990 C CA . LYS A 1 261 ? -1.980 -0.065 4.206 1.00 95.00 261 LYS A CA 1
ATOM 1991 C C . LYS A 1 261 ? -0.669 0.745 4.183 1.00 95.00 261 LYS A C 1
ATOM 1993 O O . LYS A 1 261 ? 0.074 0.712 5.159 1.00 95.00 261 LYS A O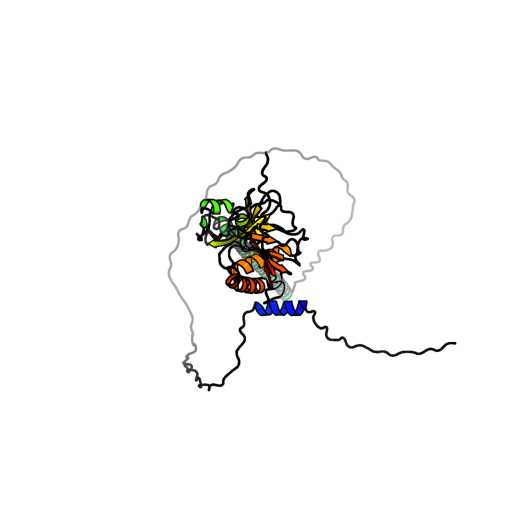 1
ATOM 1998 N N . ASN A 1 262 ? -0.356 1.418 3.074 1.00 94.06 262 ASN A N 1
ATOM 1999 C CA . ASN A 1 262 ? 0.879 2.160 2.858 1.00 94.06 262 ASN A CA 1
ATOM 2000 C C . ASN A 1 262 ? 0.712 3.687 2.967 1.00 94.06 262 ASN A C 1
ATOM 2002 O O . ASN A 1 262 ? 1.716 4.395 2.849 1.00 94.06 262 ASN A O 1
ATOM 2006 N N . GLY A 1 263 ? -0.508 4.190 3.181 1.00 92.75 263 GLY A N 1
ATOM 2007 C CA . GLY A 1 263 ? -0.830 5.619 3.169 1.00 92.75 263 GLY A CA 1
ATOM 2008 C C . GLY A 1 263 ? -1.142 6.168 1.773 1.00 92.75 263 GLY A C 1
ATOM 2009 O O . GLY A 1 263 ? -1.068 7.377 1.562 1.00 92.75 263 GLY A O 1
ATOM 2010 N N . LYS A 1 264 ? -1.470 5.315 0.795 1.00 94.81 264 LYS A N 1
ATOM 2011 C CA . LYS A 1 264 ? -1.922 5.767 -0.526 1.00 94.81 264 LYS A CA 1
ATOM 2012 C C . LYS A 1 264 ? -3.383 6.195 -0.467 1.00 94.81 264 LYS A C 1
ATOM 2014 O O . LYS A 1 264 ? -4.221 5.419 -0.011 1.00 94.81 264 LYS A O 1
ATOM 2019 N N . MET A 1 265 ? -3.708 7.391 -0.952 1.00 95.38 265 MET A N 1
ATOM 2020 C CA . MET A 1 265 ? -5.086 7.875 -1.017 1.00 95.38 265 MET A CA 1
ATOM 2021 C C . MET A 1 265 ? -5.850 7.200 -2.161 1.00 95.38 265 MET A C 1
ATOM 2023 O O . MET A 1 265 ? -5.519 7.370 -3.334 1.00 95.38 265 MET A O 1
ATOM 2027 N N . LEU A 1 266 ? -6.914 6.476 -1.826 1.00 95.56 266 LEU A N 1
ATOM 2028 C CA . LEU A 1 266 ? -7.767 5.769 -2.782 1.00 95.56 266 LEU A CA 1
ATOM 2029 C C . LEU A 1 266 ? -8.943 6.638 -3.240 1.00 95.56 266 LEU A C 1
ATOM 2031 O O . LEU A 1 266 ? -9.210 6.746 -4.434 1.00 95.56 266 LEU A O 1
ATOM 2035 N N . GLN A 1 267 ? -9.625 7.281 -2.288 1.00 94.94 267 GLN A N 1
ATOM 2036 C CA . GLN A 1 267 ? -10.851 8.049 -2.518 1.00 94.94 267 GLN A CA 1
ATOM 2037 C C . GLN A 1 267 ? -11.058 9.093 -1.406 1.00 94.94 267 GLN A C 1
ATOM 2039 O O . GLN A 1 267 ? -10.598 8.902 -0.283 1.00 94.94 267 GLN A O 1
ATOM 2044 N N . PHE A 1 268 ? -11.784 10.175 -1.699 1.00 95.06 268 PHE A N 1
ATOM 2045 C CA . PHE A 1 268 ? -12.341 11.094 -0.698 1.00 95.06 268 PHE A CA 1
ATOM 2046 C C . PHE A 1 268 ? -13.849 10.859 -0.528 1.00 95.06 268 PHE A C 1
ATOM 2048 O O . PHE A 1 268 ? -14.559 10.663 -1.515 1.00 95.06 268 PHE A O 1
ATOM 2055 N N . THR A 1 269 ? -14.342 10.913 0.710 1.00 95.06 269 THR A N 1
ATOM 2056 C CA . THR A 1 269 ? -15.772 10.853 1.055 1.00 95.06 269 THR A CA 1
ATOM 2057 C C . THR A 1 269 ? -16.108 11.921 2.092 1.00 95.06 269 THR A C 1
ATOM 2059 O O . THR A 1 269 ? -15.337 12.143 3.017 1.00 95.06 269 THR A O 1
ATOM 2062 N N . GLN A 1 270 ? -17.270 12.569 1.981 1.00 93.81 270 GLN A N 1
ATOM 2063 C CA . GLN A 1 270 ? -17.725 13.537 2.992 1.00 93.81 270 GLN A CA 1
ATOM 2064 C C . GLN A 1 270 ? -18.291 12.844 4.243 1.00 93.81 270 GLN A C 1
ATOM 2066 O O . GLN A 1 270 ? -18.124 13.334 5.354 1.00 93.81 270 GLN A O 1
ATOM 2071 N N . SER A 1 271 ? -18.944 11.688 4.081 1.00 92.62 271 SER A N 1
ATOM 2072 C CA . SER A 1 271 ? -19.535 10.927 5.187 1.00 92.62 271 SER A CA 1
ATOM 2073 C C . SER A 1 271 ? -18.569 9.887 5.750 1.00 92.62 271 SER A C 1
ATOM 2075 O O . SER A 1 271 ? -17.895 9.197 4.977 1.00 92.62 271 SER A O 1
ATOM 2077 N N . GLN A 1 272 ? -18.582 9.709 7.074 1.00 91.19 272 GLN A N 1
ATOM 2078 C CA . GLN A 1 272 ? -17.781 8.701 7.772 1.00 91.19 272 GLN A CA 1
ATOM 2079 C C . GLN A 1 272 ? -18.107 7.277 7.272 1.00 91.19 272 GLN A C 1
ATOM 2081 O O . GLN A 1 272 ? -19.277 6.875 7.284 1.00 91.19 272 GLN A O 1
ATOM 2086 N N . PRO A 1 273 ? -17.108 6.483 6.846 1.00 90.25 273 PRO A N 1
ATOM 2087 C CA . PRO A 1 273 ? -17.333 5.104 6.424 1.00 90.25 273 PRO A CA 1
ATOM 2088 C C . PRO A 1 273 ? -17.644 4.206 7.629 1.00 90.25 273 PRO A C 1
ATOM 2090 O O . PRO 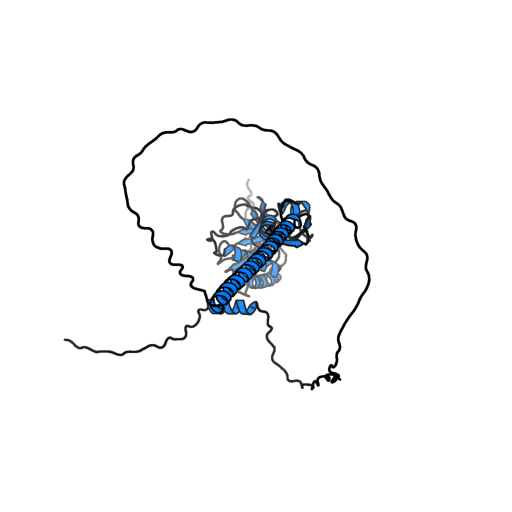A 1 273 ? -16.927 4.203 8.623 1.00 90.25 273 PRO A O 1
ATOM 2093 N N . LYS A 1 274 ? -18.704 3.394 7.529 1.00 85.31 274 LYS A N 1
ATOM 2094 C CA . LYS A 1 274 ? -19.191 2.558 8.648 1.00 85.31 274 LYS A CA 1
ATOM 2095 C C . LYS A 1 274 ? -18.326 1.332 8.970 1.00 85.31 274 LYS A C 1
ATOM 2097 O O . LYS A 1 274 ? -18.423 0.810 10.072 1.00 85.31 274 LYS A O 1
ATOM 2102 N N . ALA A 1 275 ? -17.539 0.848 8.008 1.00 88.12 275 ALA A N 1
ATOM 2103 C CA . ALA A 1 275 ? -16.807 -0.424 8.095 1.00 88.12 275 ALA A CA 1
ATOM 2104 C C . ALA A 1 275 ? -15.274 -0.260 8.110 1.00 88.12 275 ALA A C 1
ATOM 2106 O O . ALA A 1 275 ? -14.550 -1.240 7.955 1.00 88.12 275 ALA A O 1
ATOM 2107 N N . ILE A 1 276 ? -14.774 0.973 8.236 1.00 93.56 276 ILE A N 1
ATOM 2108 C CA . ILE A 1 276 ? -13.347 1.308 8.161 1.00 93.56 276 ILE A CA 1
ATOM 2109 C C . ILE A 1 276 ? -13.004 2.176 9.372 1.00 93.56 276 ILE A C 1
ATOM 2111 O O . ILE A 1 276 ? -13.730 3.123 9.672 1.00 93.56 276 ILE A O 1
ATOM 2115 N N . ALA A 1 277 ? -11.898 1.867 10.052 1.00 95.81 277 ALA A N 1
ATOM 2116 C CA . ALA A 1 277 ? -11.437 2.630 11.206 1.00 95.81 277 ALA A CA 1
ATOM 2117 C C . ALA A 1 277 ? -11.101 4.081 10.820 1.00 95.81 277 ALA A C 1
ATOM 2119 O O . ALA A 1 277 ? -10.369 4.318 9.852 1.00 95.81 277 ALA A O 1
ATOM 2120 N N . VAL A 1 278 ? -11.595 5.049 11.595 1.00 97.00 278 VAL A N 1
ATOM 2121 C CA . VAL A 1 278 ? -11.242 6.465 11.413 1.00 97.00 278 VAL A CA 1
ATOM 2122 C C . VAL A 1 278 ? -9.888 6.748 12.047 1.00 97.00 278 VAL A C 1
ATOM 2124 O O . VAL A 1 278 ? -9.689 6.467 13.225 1.00 97.00 278 VAL A O 1
ATOM 2127 N N . LEU A 1 279 ? -8.971 7.340 11.289 1.00 96.50 279 LEU A N 1
ATOM 2128 C CA . LEU A 1 279 ? -7.663 7.768 11.772 1.00 96.50 279 LEU A CA 1
ATOM 2129 C C . LEU A 1 279 ? -7.669 9.271 12.058 1.00 96.50 279 LEU A C 1
ATOM 2131 O O . LEU A 1 279 ? -7.975 10.064 11.171 1.00 96.50 279 LEU A O 1
ATOM 2135 N N . LYS A 1 280 ? -7.285 9.651 13.278 1.00 94.44 280 LYS A N 1
ATOM 2136 C CA . LYS A 1 280 ? -7.030 11.034 13.691 1.00 94.44 280 LYS A CA 1
ATOM 2137 C C . LYS A 1 280 ? -5.532 11.254 13.860 1.00 94.44 280 LYS A C 1
ATOM 2139 O O . LYS A 1 280 ? -4.870 10.507 14.578 1.00 94.44 280 LYS A O 1
ATOM 2144 N N . SER A 1 281 ? -5.019 12.291 13.215 1.00 91.88 281 SER A N 1
ATOM 2145 C CA . SER A 1 281 ? -3.591 12.614 13.096 1.00 91.88 281 SER A CA 1
ATOM 2146 C C . SER A 1 281 ? -3.374 14.126 13.105 1.00 91.88 281 SER A C 1
ATOM 2148 O O . SER A 1 281 ? -4.342 14.884 13.042 1.00 91.88 281 SER A O 1
ATOM 2150 N N . SER A 1 282 ? -2.118 14.559 13.213 1.00 84.50 282 SER A N 1
ATOM 2151 C CA . SER A 1 282 ? -1.751 15.980 13.326 1.00 84.50 282 SER A CA 1
ATOM 2152 C C . SER A 1 282 ? -1.668 16.696 11.973 1.00 84.50 282 SER A C 1
ATOM 2154 O O . SER A 1 282 ? -1.723 17.921 11.929 1.00 84.50 282 SER A O 1
ATOM 2156 N N . GLY A 1 283 ? -1.463 15.934 10.895 1.00 80.81 283 GLY A N 1
ATOM 2157 C CA . GLY A 1 283 ? -1.130 16.452 9.569 1.00 80.81 283 GLY A CA 1
ATOM 2158 C C . GLY A 1 283 ? -2.235 17.226 8.855 1.00 80.81 283 GLY A C 1
ATOM 2159 O O . GLY A 1 283 ? -3.422 16.926 8.982 1.00 80.81 283 GLY A O 1
ATOM 2160 N N . GLU A 1 284 ? -1.811 18.175 8.020 1.00 83.06 284 GLU A N 1
ATOM 2161 C CA . GLU A 1 284 ? -2.656 18.799 7.004 1.00 83.06 284 GLU A CA 1
ATOM 2162 C C . GLU A 1 284 ? -2.606 17.981 5.707 1.00 83.06 284 GLU A C 1
ATOM 2164 O O . GLU A 1 284 ? -1.533 17.632 5.208 1.00 83.06 284 GLU A O 1
ATOM 2169 N N . PHE A 1 285 ? -3.771 17.677 5.131 1.00 86.88 285 PHE A N 1
ATOM 2170 C CA . PHE A 1 285 ? -3.868 16.757 3.999 1.00 86.88 285 PHE A CA 1
ATOM 2171 C C . PHE A 1 285 ? -4.312 17.438 2.709 1.00 86.88 285 PHE A C 1
ATOM 2173 O O . PHE A 1 285 ? -5.342 18.106 2.647 1.00 86.88 285 PHE A O 1
ATOM 2180 N N . THR A 1 286 ? -3.574 17.182 1.628 1.00 84.88 286 THR A N 1
ATOM 2181 C CA . THR A 1 286 ? -4.007 17.550 0.274 1.00 84.88 286 THR A CA 1
ATOM 2182 C C . THR A 1 286 ? -4.855 16.431 -0.329 1.00 84.88 286 THR A C 1
ATOM 2184 O O . THR A 1 286 ? -4.424 15.282 -0.408 1.00 84.88 286 THR A O 1
ATOM 2187 N N . ILE A 1 287 ? -6.051 16.775 -0.805 1.00 87.38 287 ILE A N 1
ATOM 2188 C CA . ILE A 1 287 ? -6.995 15.834 -1.419 1.00 87.38 287 ILE A CA 1
ATOM 2189 C C . ILE A 1 287 ? -6.534 15.502 -2.850 1.00 87.38 287 ILE A C 1
ATOM 2191 O O . ILE A 1 287 ? -6.852 16.221 -3.797 1.00 87.38 287 ILE A O 1
ATOM 2195 N N . LYS A 1 288 ? -5.777 14.410 -3.014 1.00 91.62 288 LYS A N 1
ATOM 2196 C CA . LYS A 1 288 ? -5.323 13.886 -4.314 1.00 91.62 288 LYS A CA 1
ATOM 2197 C C . LYS A 1 288 ? -5.334 12.358 -4.358 1.00 91.62 288 LYS A C 1
ATOM 2199 O O . LYS A 1 288 ? -4.453 11.691 -3.822 1.00 91.62 288 LYS A O 1
ATOM 2204 N N . THR A 1 289 ? -6.314 11.797 -5.058 1.00 93.19 289 THR A N 1
ATOM 2205 C CA . THR A 1 289 ? -6.411 10.352 -5.302 1.00 93.19 289 THR A CA 1
ATOM 2206 C C . THR A 1 289 ? -5.205 9.827 -6.081 1.00 93.19 289 THR A C 1
ATOM 2208 O O . THR A 1 289 ? -4.792 10.446 -7.059 1.00 93.19 289 THR A O 1
ATOM 2211 N N . GLY A 1 290 ? -4.679 8.670 -5.682 1.00 91.50 290 GLY A N 1
ATOM 2212 C CA . GLY A 1 290 ? -3.536 8.006 -6.313 1.00 91.50 290 GLY A CA 1
ATOM 2213 C C . GLY A 1 290 ? -2.165 8.445 -5.786 1.00 91.50 290 GLY A C 1
ATOM 2214 O O . GLY A 1 290 ? -1.189 7.730 -6.006 1.00 91.50 290 GLY A O 1
ATOM 2215 N N . GLU A 1 291 ? -2.075 9.564 -5.058 1.00 92.31 291 GLU A N 1
ATOM 2216 C CA . GLU A 1 291 ? -0.851 9.990 -4.365 1.00 92.31 291 GLU A CA 1
ATOM 2217 C C . GLU A 1 291 ? -0.789 9.431 -2.926 1.00 92.31 291 GLU A C 1
ATOM 2219 O O . GLU A 1 291 ? -1.790 8.995 -2.351 1.00 92.31 291 GLU A O 1
ATOM 2224 N N . TYR A 1 292 ? 0.411 9.419 -2.340 1.00 91.19 292 TYR A N 1
ATOM 2225 C CA . TYR A 1 292 ? 0.615 9.081 -0.929 1.00 91.19 292 TYR A CA 1
ATOM 2226 C C . TYR A 1 292 ? 0.395 10.323 -0.066 1.00 91.19 292 TYR A C 1
ATOM 2228 O O . TYR A 1 292 ? 0.956 11.381 -0.362 1.00 91.19 292 TYR A O 1
ATOM 2236 N N . ILE A 1 293 ? -0.394 10.198 1.003 1.00 90.69 293 ILE A N 1
ATOM 2237 C CA . ILE A 1 293 ? -0.576 11.298 1.953 1.00 90.69 293 ILE A CA 1
ATOM 2238 C C . ILE A 1 293 ? 0.687 11.495 2.796 1.00 90.69 293 ILE A C 1
ATOM 2240 O O . ILE A 1 293 ? 1.393 10.537 3.120 1.00 90.69 293 ILE A O 1
ATOM 2244 N N . LYS A 1 294 ? 0.956 12.751 3.156 1.00 88.31 294 LYS A N 1
ATOM 2245 C CA . LYS A 1 294 ? 1.940 13.119 4.174 1.00 88.31 294 LYS A CA 1
ATOM 2246 C C . LYS A 1 294 ? 1.192 13.391 5.470 1.00 88.31 294 LYS A C 1
ATOM 2248 O O . LYS A 1 294 ? 0.209 14.122 5.446 1.00 88.31 294 LYS A O 1
ATOM 2253 N N . PHE A 1 295 ? 1.645 12.801 6.565 1.00 84.38 295 PHE A N 1
ATOM 2254 C CA . PHE A 1 295 ? 1.106 13.023 7.903 1.00 84.38 295 PHE A CA 1
ATOM 2255 C C . PHE A 1 295 ? 1.860 14.119 8.663 1.00 84.38 295 PHE A C 1
ATOM 2257 O O . PHE A 1 295 ? 1.320 14.686 9.607 1.00 84.38 295 PHE A O 1
ATOM 2264 N N . SER A 1 296 ? 3.082 14.456 8.248 1.00 78.00 296 SER A N 1
ATOM 2265 C CA . SER A 1 296 ? 3.828 15.588 8.799 1.00 78.00 296 SER A CA 1
ATOM 2266 C C . SER A 1 296 ? 4.551 16.403 7.729 1.00 78.00 296 SER A C 1
ATOM 2268 O O . SER A 1 296 ? 4.987 15.871 6.704 1.00 78.00 296 SER A O 1
ATOM 2270 N N . ASP A 1 297 ? 4.734 17.699 8.006 1.00 70.75 297 ASP A N 1
ATOM 2271 C CA . ASP A 1 297 ? 5.587 18.600 7.223 1.00 70.75 297 ASP A CA 1
ATOM 2272 C C . ASP A 1 297 ? 7.067 18.266 7.444 1.00 70.75 297 ASP A C 1
ATOM 2274 O O . ASP A 1 297 ? 7.815 18.885 8.202 1.00 70.75 297 ASP A O 1
ATOM 2278 N N . THR A 1 298 ? 7.475 17.196 6.778 1.00 67.75 298 THR A N 1
ATOM 2279 C CA . THR A 1 298 ? 8.814 16.634 6.828 1.00 67.75 298 THR A CA 1
ATOM 2280 C C . THR A 1 298 ? 9.600 17.080 5.595 1.00 67.75 298 THR A C 1
ATOM 2282 O O . THR A 1 298 ? 9.155 16.900 4.458 1.00 67.75 298 THR A O 1
ATOM 2285 N N . SER A 1 299 ? 10.787 17.653 5.822 1.00 66.88 299 SER A N 1
ATOM 2286 C CA . SER A 1 299 ? 11.722 18.066 4.765 1.00 66.88 299 SER A CA 1
ATOM 2287 C C . SER A 1 299 ? 12.036 16.920 3.798 1.00 66.88 299 SER A C 1
ATOM 2289 O O . SER A 1 299 ? 12.121 15.761 4.210 1.00 66.88 299 SER A O 1
ATOM 2291 N N . GLU A 1 300 ? 12.279 17.234 2.521 1.00 63.53 300 GLU A N 1
ATOM 2292 C CA . GLU A 1 300 ? 12.622 16.221 1.514 1.00 63.53 300 GLU A CA 1
ATOM 2293 C C . GLU A 1 300 ? 13.786 15.323 1.974 1.00 63.53 300 GLU A C 1
ATOM 2295 O O . GLU A 1 300 ? 14.872 15.795 2.315 1.00 63.53 300 GLU A O 1
ATOM 2300 N N . GLY A 1 301 ? 13.549 14.008 1.991 1.00 59.12 301 GLY A N 1
ATOM 2301 C CA . GLY A 1 301 ? 14.531 12.999 2.403 1.00 59.12 301 GLY A CA 1
ATOM 2302 C C . GLY A 1 301 ? 14.555 12.657 3.899 1.00 59.12 301 GLY A C 1
ATOM 2303 O O . GLY A 1 301 ? 15.272 11.732 4.279 1.00 59.12 301 GLY A O 1
ATOM 2304 N N . GLN A 1 302 ? 13.774 13.332 4.747 1.00 68.06 302 GLN A N 1
ATOM 2305 C CA . GLN A 1 302 ? 13.471 12.847 6.099 1.00 68.06 302 GLN A CA 1
ATOM 2306 C C . GLN A 1 302 ? 12.264 11.890 6.069 1.00 68.06 302 GLN A C 1
ATOM 2308 O O . GLN A 1 302 ? 11.458 11.914 5.140 1.00 68.06 302 GLN A O 1
ATOM 2313 N N . THR A 1 303 ? 12.166 11.003 7.064 1.00 71.00 303 THR A N 1
ATOM 2314 C CA . THR A 1 303 ? 11.080 10.009 7.132 1.00 71.00 303 THR A CA 1
ATOM 2315 C C . THR A 1 303 ? 9.909 10.572 7.927 1.00 71.00 303 THR A C 1
ATOM 2317 O O . THR A 1 303 ? 10.114 11.154 8.986 1.00 71.00 303 THR A O 1
ATOM 2320 N N . ASP A 1 304 ? 8.695 10.393 7.417 1.00 86.75 304 ASP A N 1
ATOM 2321 C CA . ASP A 1 304 ? 7.463 10.764 8.110 1.00 86.75 304 ASP A CA 1
ATOM 2322 C C . ASP A 1 304 ? 7.169 9.744 9.229 1.00 86.75 304 ASP A C 1
ATOM 2324 O O . ASP A 1 304 ? 6.773 8.602 8.975 1.00 86.75 304 ASP A O 1
ATOM 2328 N N . ASP A 1 305 ? 7.420 10.149 10.476 1.00 87.81 305 ASP A N 1
ATOM 2329 C CA . ASP A 1 305 ? 7.220 9.318 11.668 1.00 87.81 305 ASP A CA 1
ATOM 2330 C C . ASP A 1 305 ? 5.748 8.929 11.888 1.00 87.81 305 ASP A C 1
ATOM 2332 O O . ASP A 1 305 ? 5.476 7.845 12.405 1.00 87.81 305 ASP A O 1
ATOM 2336 N N . GLU A 1 306 ? 4.791 9.794 11.527 1.00 90.06 306 GLU A N 1
ATOM 2337 C CA . GLU A 1 306 ? 3.361 9.475 11.655 1.00 90.06 306 GLU A CA 1
ATOM 2338 C C . GLU A 1 306 ? 2.948 8.447 10.596 1.00 90.06 306 GLU A C 1
ATOM 2340 O O . GLU A 1 306 ? 2.211 7.514 10.911 1.00 90.06 306 GLU A O 1
ATOM 2345 N N . LEU A 1 307 ? 3.508 8.521 9.383 1.00 91.69 307 LEU A N 1
ATOM 2346 C CA . LEU A 1 307 ? 3.336 7.490 8.356 1.00 91.69 307 LEU A CA 1
ATOM 2347 C C . LEU A 1 307 ? 3.934 6.135 8.774 1.00 91.69 307 LEU A C 1
ATOM 2349 O O . LEU A 1 307 ? 3.353 5.089 8.469 1.00 91.69 307 LEU A O 1
ATOM 2353 N N . LEU A 1 308 ? 5.087 6.123 9.454 1.00 92.19 308 LEU A N 1
ATOM 2354 C CA . LEU A 1 308 ? 5.661 4.893 10.016 1.00 92.19 308 LEU A CA 1
ATOM 2355 C C . LEU A 1 308 ? 4.759 4.308 11.109 1.00 92.19 308 LEU A C 1
ATOM 2357 O O . LEU A 1 308 ? 4.457 3.115 11.077 1.00 92.19 308 LEU A O 1
ATOM 2361 N N . LEU A 1 309 ? 4.297 5.149 12.036 1.00 94.00 309 LEU A N 1
ATOM 2362 C CA . LEU A 1 309 ? 3.391 4.757 13.113 1.00 94.00 309 LEU A CA 1
ATOM 2363 C C . LEU A 1 309 ? 2.061 4.216 12.569 1.00 94.00 309 LEU A C 1
ATOM 2365 O O . LEU A 1 309 ? 1.589 3.174 13.017 1.00 94.00 309 LEU A O 1
ATOM 2369 N N . TYR A 1 310 ? 1.495 4.871 11.554 1.00 95.00 310 TYR A N 1
ATOM 2370 C CA . TYR A 1 310 ? 0.314 4.408 10.832 1.00 95.00 310 TYR A CA 1
ATOM 2371 C C . TYR A 1 310 ? 0.514 3.000 10.249 1.00 95.00 310 TYR A C 1
ATOM 2373 O O . TYR A 1 310 ? -0.296 2.105 10.500 1.00 95.00 310 TYR A O 1
ATOM 2381 N N . LYS A 1 311 ? 1.616 2.778 9.518 1.00 95.19 311 LYS A N 1
ATOM 2382 C CA . LYS A 1 311 ? 1.947 1.472 8.921 1.00 95.19 311 LYS A CA 1
ATOM 2383 C C . LYS A 1 311 ? 2.099 0.378 9.979 1.00 95.19 311 LYS A C 1
ATOM 2385 O O . LYS A 1 311 ? 1.575 -0.719 9.786 1.00 95.19 311 LYS A O 1
ATOM 2390 N N . GLU A 1 312 ? 2.760 0.682 11.095 1.00 96.00 312 GLU A N 1
ATOM 2391 C CA . GLU A 1 312 ? 2.921 -0.240 12.225 1.00 96.00 312 GLU A CA 1
ATOM 2392 C C . GLU A 1 312 ? 1.567 -0.593 12.864 1.00 96.00 312 GLU A C 1
ATOM 2394 O O . GLU A 1 312 ? 1.284 -1.770 13.074 1.00 96.00 312 GLU A O 1
ATOM 2399 N N . ILE A 1 313 ? 0.684 0.387 13.108 1.00 97.00 313 ILE A N 1
ATOM 2400 C CA . ILE A 1 313 ? -0.653 0.145 13.681 1.00 97.00 313 ILE A CA 1
ATOM 2401 C C . ILE A 1 313 ? -1.513 -0.711 12.744 1.00 97.00 313 ILE A C 1
ATOM 2403 O O . ILE A 1 313 ? -2.086 -1.708 13.181 1.00 97.00 313 ILE A O 1
ATOM 2407 N N . ILE A 1 314 ? -1.601 -0.362 11.458 1.00 96.75 314 ILE A N 1
ATOM 2408 C CA . ILE A 1 314 ? -2.417 -1.106 10.486 1.00 96.75 314 ILE A CA 1
ATOM 2409 C C . ILE A 1 314 ? -1.864 -2.521 10.264 1.00 96.75 314 ILE A C 1
ATOM 2411 O O . ILE A 1 314 ? -2.633 -3.485 10.195 1.00 96.75 314 ILE A O 1
ATOM 2415 N N . GLY A 1 315 ? -0.536 -2.669 10.215 1.00 96.69 315 GLY A N 1
ATOM 2416 C CA . GLY A 1 315 ? 0.133 -3.968 10.190 1.00 96.69 315 GLY A CA 1
ATOM 2417 C C . GLY A 1 315 ? -0.192 -4.802 11.431 1.00 96.69 315 GLY A C 1
ATOM 2418 O O . GLY A 1 315 ? -0.627 -5.946 11.305 1.00 96.69 315 GLY A O 1
ATOM 2419 N N . ALA A 1 316 ? -0.077 -4.214 12.621 1.00 97.38 316 ALA A N 1
ATOM 2420 C CA . ALA A 1 316 ? -0.373 -4.867 13.891 1.00 97.38 316 ALA A CA 1
ATOM 2421 C C . ALA A 1 316 ? -1.849 -5.289 14.013 1.00 97.38 316 ALA A C 1
ATOM 2423 O O . ALA A 1 316 ? -2.121 -6.425 14.409 1.00 97.38 316 ALA A O 1
ATOM 2424 N N . ILE A 1 317 ? -2.806 -4.437 13.624 1.00 96.75 317 ILE A N 1
ATOM 2425 C CA . ILE A 1 317 ? -4.241 -4.776 13.593 1.00 96.75 317 ILE A CA 1
ATOM 2426 C C . ILE A 1 317 ? -4.473 -5.991 12.681 1.00 96.75 317 ILE A C 1
ATOM 2428 O O . ILE A 1 317 ? -5.073 -6.983 13.099 1.00 96.75 317 ILE A O 1
ATOM 2432 N N . LYS A 1 318 ? -3.914 -5.972 11.463 1.00 95.56 318 LYS A N 1
ATOM 2433 C CA . LYS A 1 318 ? -4.025 -7.085 10.508 1.00 95.56 318 LYS A CA 1
ATOM 2434 C C . LYS A 1 318 ? -3.376 -8.379 11.016 1.00 95.56 318 LYS A C 1
ATOM 2436 O O . LYS A 1 318 ? -3.960 -9.451 10.858 1.00 95.56 318 LYS A O 1
ATOM 2441 N N . ASN A 1 319 ? -2.191 -8.294 11.619 1.00 96.94 319 ASN A N 1
ATOM 2442 C CA . ASN A 1 319 ? -1.432 -9.454 12.097 1.00 96.94 319 ASN A CA 1
ATOM 2443 C C . ASN A 1 319 ? -2.083 -10.103 13.326 1.00 96.94 319 ASN A C 1
ATOM 2445 O O . ASN A 1 319 ? -2.114 -11.329 13.436 1.00 96.94 319 ASN A O 1
ATOM 2449 N N . THR A 1 320 ? -2.630 -9.290 14.234 1.00 96.44 320 THR A N 1
ATOM 2450 C CA . THR A 1 320 ? -3.358 -9.767 15.422 1.00 96.44 320 THR A CA 1
ATOM 2451 C C . THR A 1 320 ? -4.790 -10.197 15.131 1.00 96.44 320 THR A C 1
ATOM 2453 O O . THR A 1 320 ? -5.361 -10.938 15.928 1.00 96.44 320 THR A O 1
ATOM 2456 N N . LYS A 1 321 ? -5.349 -9.786 13.983 1.00 95.31 321 LYS A N 1
ATOM 2457 C CA . LYS A 1 321 ? -6.745 -10.021 13.578 1.00 95.31 321 LYS A CA 1
ATOM 2458 C C . LYS A 1 321 ? -7.764 -9.459 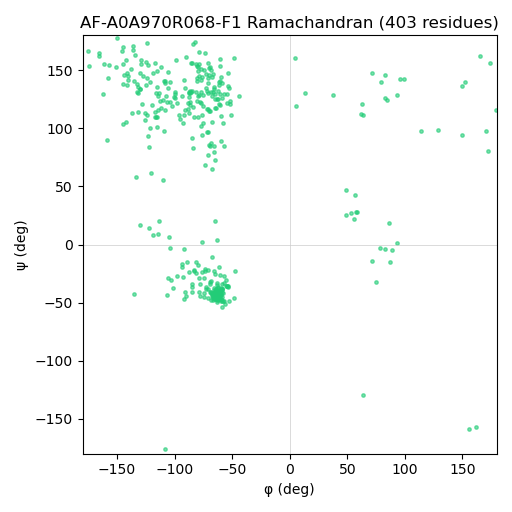14.577 1.00 95.31 321 LYS A C 1
ATOM 2460 O O . LYS A 1 321 ? -8.874 -9.979 14.672 1.00 95.31 321 LYS A O 1
ATOM 2465 N N . ILE A 1 322 ? -7.396 -8.408 15.313 1.00 93.38 322 ILE A N 1
ATOM 2466 C CA . ILE A 1 322 ? -8.337 -7.684 16.167 1.00 93.38 322 ILE A CA 1
ATOM 2467 C C . ILE A 1 322 ? -9.400 -7.020 15.280 1.00 93.38 322 ILE A C 1
ATOM 2469 O O . ILE A 1 322 ? -9.085 -6.221 14.396 1.00 93.38 322 ILE A O 1
ATOM 2473 N N . ALA A 1 323 ? -10.654 -7.422 15.468 1.00 89.44 323 ALA A N 1
ATOM 2474 C CA . ALA A 1 323 ? -11.796 -6.894 14.732 1.00 89.44 323 ALA A CA 1
ATOM 2475 C C . ALA A 1 323 ? -12.322 -5.598 15.372 1.00 89.44 323 ALA A C 1
ATOM 2477 O O . ALA A 1 323 ? -11.889 -5.204 16.454 1.00 89.44 323 ALA A O 1
ATOM 2478 N N . ASP A 1 324 ? -13.272 -4.951 14.697 1.00 91.88 324 ASP A N 1
ATOM 2479 C CA . ASP A 1 324 ? -14.090 -3.851 15.222 1.00 91.88 324 ASP A CA 1
ATOM 2480 C C . ASP A 1 324 ? -13.333 -2.657 15.846 1.00 91.88 324 ASP A C 1
ATOM 2482 O O . ASP A 1 324 ? -13.878 -1.938 16.687 1.00 91.88 324 ASP A O 1
ATOM 2486 N N . ILE A 1 325 ? -12.093 -2.389 15.422 1.00 95.88 325 ILE A N 1
ATOM 2487 C CA . ILE A 1 325 ? -11.432 -1.111 15.715 1.00 95.88 325 ILE A CA 1
ATOM 2488 C C . ILE A 1 325 ? -12.142 -0.014 14.914 1.00 95.88 325 ILE A C 1
ATOM 2490 O O . ILE A 1 325 ? -12.123 -0.022 13.684 1.00 95.88 325 ILE A O 1
ATOM 2494 N N . THR A 1 326 ? -12.787 0.926 15.606 1.00 95.62 326 THR A N 1
ATOM 2495 C CA . THR A 1 326 ? -13.590 1.998 14.995 1.00 95.62 326 THR A CA 1
ATOM 2496 C C . THR A 1 326 ? -12.827 3.313 14.863 1.00 95.62 326 THR A C 1
ATOM 2498 O O . THR A 1 326 ? -13.123 4.103 13.965 1.00 95.62 326 THR A O 1
ATOM 2501 N N . LEU A 1 327 ? -11.834 3.553 15.725 1.00 96.75 327 LEU A N 1
ATOM 2502 C CA . LEU A 1 327 ? -11.010 4.761 15.711 1.00 96.75 327 LEU A CA 1
ATOM 2503 C C . LEU A 1 327 ? -9.556 4.451 16.083 1.00 96.75 327 LEU A C 1
ATOM 2505 O O . LEU A 1 327 ? -9.286 3.586 16.915 1.00 96.75 327 LEU A O 1
ATOM 2509 N N . ILE A 1 328 ? -8.640 5.194 15.472 1.00 97.38 328 ILE A N 1
ATOM 2510 C CA . ILE A 1 328 ? -7.197 5.201 15.701 1.00 97.38 328 ILE A CA 1
ATOM 2511 C C . ILE A 1 328 ? -6.804 6.666 15.938 1.00 97.38 328 ILE A C 1
ATOM 2513 O O . ILE A 1 328 ? -7.042 7.504 15.074 1.00 97.38 328 ILE A O 1
ATOM 2517 N N . ASP A 1 329 ? -6.222 6.998 17.087 1.00 96.25 329 ASP A N 1
ATOM 2518 C CA . ASP A 1 329 ? -5.739 8.347 17.408 1.00 96.25 329 ASP A CA 1
ATOM 2519 C C . ASP A 1 329 ? -4.215 8.328 17.557 1.00 96.25 329 ASP A C 1
ATOM 2521 O O . ASP A 1 329 ? -3.681 7.658 18.446 1.00 96.25 329 ASP A O 1
ATOM 2525 N N . ILE A 1 330 ? -3.526 9.045 16.664 1.00 94.88 330 ILE A N 1
ATOM 2526 C CA . ILE A 1 330 ? -2.061 9.190 16.635 1.00 94.88 330 ILE A CA 1
ATOM 2527 C C . ILE A 1 330 ? -1.596 10.644 16.802 1.00 94.88 330 ILE A C 1
ATOM 2529 O O . ILE A 1 330 ? -0.402 10.908 16.681 1.00 94.88 330 ILE A O 1
ATOM 2533 N N . ARG A 1 331 ? -2.511 11.579 17.112 1.00 91.81 331 ARG A N 1
ATOM 2534 C CA . ARG A 1 331 ? -2.198 13.010 17.326 1.00 91.81 331 ARG A CA 1
ATOM 2535 C C . ARG A 1 331 ? -1.154 13.242 18.423 1.00 91.81 331 ARG A C 1
ATOM 2537 O O . ARG A 1 331 ? -0.428 14.228 18.390 1.00 91.81 331 ARG A O 1
ATOM 2544 N N . ASP A 1 332 ? -1.071 12.326 19.386 1.00 92.19 332 ASP A N 1
ATOM 2545 C CA . ASP A 1 332 ? 0.042 12.232 20.327 1.00 92.19 332 ASP A CA 1
ATOM 2546 C C . ASP A 1 332 ? 0.784 10.901 20.130 1.00 92.19 332 ASP A C 1
ATOM 2548 O O . ASP A 1 332 ? 0.300 9.830 20.501 1.00 92.19 332 ASP A O 1
ATOM 2552 N N . LYS A 1 333 ? 2.006 10.980 19.591 1.00 89.94 333 LYS A N 1
ATOM 2553 C CA . LYS A 1 333 ? 2.911 9.837 19.367 1.00 89.94 333 LYS A CA 1
ATOM 2554 C C . LYS A 1 333 ? 3.316 9.111 20.663 1.00 89.94 333 LYS A C 1
ATOM 2556 O O . LYS A 1 333 ? 3.783 7.971 20.597 1.00 89.94 333 LYS A O 1
ATOM 2561 N N . GLN A 1 334 ? 3.173 9.757 21.824 1.00 91.81 334 GLN A N 1
ATOM 2562 C CA . GLN A 1 334 ? 3.437 9.179 23.147 1.00 91.81 334 GLN A CA 1
ATOM 2563 C C . GLN A 1 334 ? 2.178 8.578 23.798 1.00 91.81 334 GLN A C 1
ATOM 2565 O O . GLN A 1 334 ? 2.300 7.775 24.724 1.00 91.81 334 GLN A O 1
ATOM 2570 N N . SER A 1 335 ? 0.982 8.926 23.309 1.00 94.00 335 SER A N 1
ATOM 2571 C CA . SER A 1 335 ? -0.317 8.491 23.837 1.00 94.00 335 SER A CA 1
ATOM 2572 C C . SER A 1 335 ? -1.246 8.028 22.708 1.00 94.00 335 SER A C 1
ATOM 2574 O O . SER A 1 335 ? -2.355 8.536 22.530 1.00 94.00 335 SER A O 1
ATOM 2576 N N . VAL A 1 336 ? -0.786 7.034 21.944 1.00 96.56 336 VAL A N 1
ATOM 2577 C CA . VAL A 1 336 ? -1.563 6.386 20.882 1.00 96.56 336 VAL A CA 1
ATOM 2578 C C . VAL A 1 336 ? -2.742 5.632 21.493 1.00 96.56 336 VAL A C 1
ATOM 2580 O O . VAL A 1 336 ? -2.585 4.897 22.474 1.00 96.56 336 VAL A O 1
ATOM 2583 N N . LYS A 1 337 ? -3.930 5.794 20.902 1.00 96.81 337 LYS A N 1
ATOM 2584 C CA . LYS A 1 337 ? -5.184 5.199 21.394 1.00 96.81 337 LYS A CA 1
ATOM 2585 C C . LYS A 1 337 ? -5.943 4.543 20.252 1.00 96.81 337 LYS A C 1
ATOM 2587 O O . LYS A 1 337 ? -6.051 5.124 19.176 1.00 96.81 337 LYS A O 1
ATOM 2592 N N . LEU A 1 338 ? -6.512 3.366 20.493 1.00 97.75 338 LEU A N 1
ATOM 2593 C CA . LEU A 1 338 ? -7.520 2.775 19.609 1.00 97.75 338 LEU A CA 1
ATOM 2594 C C . LEU A 1 338 ? -8.871 2.748 20.323 1.00 97.75 338 LEU A C 1
ATOM 2596 O O . LEU A 1 338 ? -8.921 2.630 21.545 1.00 97.75 338 LEU A O 1
ATOM 2600 N N . MET A 1 339 ? -9.965 2.789 19.571 1.00 95.94 339 MET A N 1
ATOM 2601 C CA . MET A 1 339 ? -11.303 2.538 20.102 1.00 95.94 339 MET A CA 1
ATOM 2602 C C . MET A 1 339 ? -11.856 1.246 19.508 1.00 95.94 339 MET A C 1
ATOM 2604 O O . MET A 1 339 ? -11.937 1.108 18.289 1.00 95.94 339 MET A O 1
ATOM 2608 N N . TYR A 1 340 ? -12.237 0.307 20.369 1.00 94.56 340 TYR A N 1
ATOM 2609 C CA . TYR A 1 340 ? -12.854 -0.964 20.000 1.00 94.56 340 TYR A CA 1
ATOM 2610 C C . TYR A 1 340 ? -14.375 -0.882 20.187 1.00 94.56 340 TYR A C 1
ATOM 2612 O O . TYR A 1 340 ? -14.864 -0.425 21.227 1.00 94.56 340 TYR A O 1
ATOM 2620 N N . GLN A 1 341 ? -15.118 -1.275 19.147 1.00 92.06 341 GLN A N 1
ATOM 2621 C CA . GLN A 1 341 ? -16.585 -1.260 19.060 1.00 92.06 341 GLN A CA 1
ATOM 2622 C C . GLN A 1 341 ? -17.256 0.061 19.486 1.00 92.06 341 GLN A C 1
ATOM 2624 O O . GLN A 1 341 ? -18.414 0.057 19.894 1.00 92.06 341 GLN A O 1
ATOM 2629 N N . ASN A 1 342 ? -16.554 1.198 19.396 1.00 91.50 342 ASN A N 1
ATOM 2630 C CA . ASN A 1 342 ? -17.025 2.498 19.892 1.00 91.50 342 ASN A CA 1
ATOM 2631 C C . ASN A 1 342 ? -17.379 2.518 21.405 1.00 91.50 342 ASN A C 1
ATOM 2633 O O . ASN A 1 342 ? -18.250 3.282 21.824 1.00 91.50 342 ASN A O 1
ATOM 2637 N N . ARG A 1 343 ? -16.732 1.663 22.219 1.00 91.69 343 ARG A N 1
ATOM 2638 C CA . ARG A 1 343 ? -17.013 1.491 23.665 1.00 91.69 343 ARG A CA 1
ATOM 2639 C C . ARG A 1 343 ? -15.781 1.428 24.561 1.00 91.69 343 ARG A C 1
ATOM 2641 O O . ARG A 1 343 ? -15.803 1.983 25.657 1.00 91.69 343 ARG A O 1
ATOM 2648 N N . LEU A 1 344 ? -14.749 0.705 24.124 1.00 93.31 344 LEU A N 1
ATOM 2649 C CA . LEU A 1 344 ? -13.547 0.445 24.915 1.00 93.31 344 LEU A CA 1
ATOM 2650 C C . LEU A 1 344 ? -12.366 1.210 24.324 1.00 93.31 344 LEU A C 1
ATOM 2652 O O . LEU A 1 344 ? -12.049 1.052 23.143 1.00 93.31 344 LEU A O 1
ATOM 2656 N N . THR A 1 345 ? -11.710 2.029 25.145 1.00 95.94 345 THR A N 1
ATOM 2657 C CA . THR A 1 345 ? -10.494 2.755 24.747 1.00 95.94 345 THR A CA 1
ATOM 2658 C C . THR A 1 345 ? -9.257 1.930 25.086 1.00 95.94 345 THR A C 1
ATOM 2660 O O . THR A 1 345 ? -8.976 1.676 26.253 1.00 95.94 345 THR A O 1
ATOM 2663 N N . LEU A 1 346 ? -8.504 1.525 24.068 1.00 97.12 346 LEU A N 1
ATOM 2664 C CA . LEU A 1 346 ? -7.240 0.806 24.199 1.00 97.12 346 LEU A CA 1
ATOM 2665 C C . LEU A 1 346 ? -6.093 1.826 24.200 1.00 97.12 346 LEU A C 1
ATOM 2667 O O . LEU A 1 346 ? -5.750 2.372 23.149 1.00 97.12 346 LEU A O 1
ATOM 2671 N N . TYR A 1 347 ? -5.500 2.097 25.363 1.00 97.12 347 TYR A N 1
ATOM 2672 C CA . TYR A 1 347 ? -4.346 2.994 25.470 1.00 97.12 347 TYR A CA 1
ATOM 2673 C C . TYR A 1 347 ? -3.067 2.219 25.152 1.00 97.12 347 TYR A C 1
ATOM 2675 O O . TYR A 1 347 ? -2.633 1.378 25.930 1.00 97.12 347 TYR A O 1
ATOM 2683 N N . LEU A 1 348 ? -2.440 2.493 24.008 1.00 97.00 348 LEU A N 1
ATOM 2684 C CA . LEU A 1 348 ? -1.194 1.835 23.600 1.00 97.00 348 LEU A CA 1
ATOM 2685 C C . LEU A 1 348 ? 0.055 2.569 24.109 1.00 97.00 348 LEU A C 1
ATOM 2687 O O . LEU A 1 348 ? 1.151 2.005 24.079 1.00 97.00 348 LEU A O 1
ATOM 2691 N N . GLY A 1 349 ? -0.087 3.815 24.568 1.00 94.56 349 GLY A N 1
ATOM 2692 C CA . GLY A 1 349 ? 1.042 4.669 24.936 1.00 94.56 349 GLY A CA 1
ATOM 2693 C C . GLY A 1 349 ? 1.917 4.962 23.717 1.00 94.56 349 GLY A C 1
ATOM 2694 O O . GLY A 1 349 ? 1.416 5.351 22.664 1.00 94.56 349 GLY A O 1
ATOM 2695 N N . THR A 1 350 ? 3.228 4.750 23.834 1.00 94.31 350 THR A N 1
ATOM 2696 C CA . THR A 1 350 ? 4.153 4.952 22.710 1.00 94.31 350 THR A CA 1
ATOM 2697 C C . THR A 1 350 ? 3.972 3.892 21.621 1.00 94.31 350 THR A C 1
ATOM 2699 O O . THR A 1 350 ? 3.664 2.730 21.910 1.00 94.31 350 THR A O 1
ATOM 2702 N N . GLY A 1 351 ? 4.278 4.252 20.370 1.00 90.56 351 GLY A N 1
ATOM 2703 C CA . GLY A 1 351 ? 4.247 3.359 19.199 1.00 90.56 351 GLY A CA 1
ATOM 2704 C C . GLY A 1 351 ? 5.250 2.190 19.196 1.00 90.56 351 GLY A C 1
ATOM 2705 O O . GLY A 1 351 ? 5.581 1.656 18.144 1.00 90.56 351 GLY A O 1
ATOM 2706 N N . THR A 1 352 ? 5.775 1.794 20.356 1.00 93.31 352 THR A N 1
ATOM 2707 C CA . THR A 1 352 ? 6.703 0.671 20.514 1.00 93.31 352 THR A CA 1
ATOM 2708 C C . THR A 1 352 ? 5.955 -0.658 20.665 1.00 93.31 352 THR A C 1
ATOM 2710 O O . THR A 1 352 ? 5.044 -0.777 21.486 1.00 93.31 352 THR A O 1
ATOM 2713 N N . MET A 1 353 ? 6.371 -1.674 19.893 1.00 95.00 353 MET A N 1
ATOM 2714 C 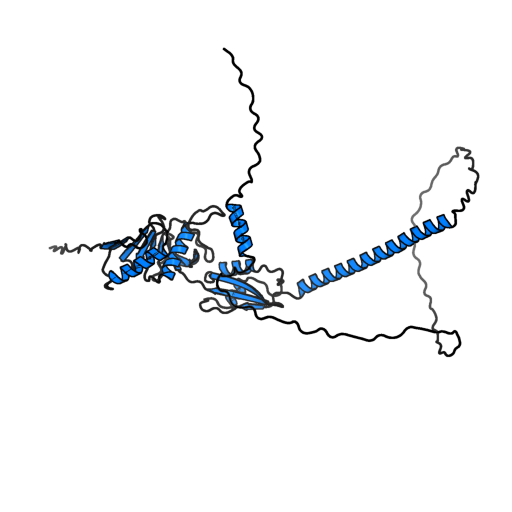CA . MET A 1 353 ? 5.857 -3.057 19.943 1.00 95.00 353 MET A CA 1
ATOM 2715 C C . MET A 1 353 ? 4.320 -3.161 19.919 1.00 95.00 353 MET A C 1
ATOM 2717 O O . MET A 1 353 ? 3.719 -3.903 20.702 1.00 95.00 353 MET A O 1
ATOM 2721 N N . ILE A 1 354 ? 3.684 -2.425 19.003 1.00 96.69 354 ILE A N 1
ATOM 2722 C CA . ILE A 1 354 ? 2.220 -2.321 18.910 1.00 96.69 354 ILE A CA 1
ATOM 2723 C C . ILE A 1 354 ? 1.579 -3.695 18.707 1.00 96.69 354 ILE A C 1
ATOM 2725 O O . ILE A 1 354 ? 0.613 -4.019 19.392 1.00 96.69 354 ILE A O 1
ATOM 2729 N N . GLU A 1 355 ? 2.152 -4.555 17.859 1.00 96.81 355 GLU A N 1
ATOM 2730 C CA . GLU A 1 355 ? 1.633 -5.915 17.656 1.00 96.81 355 GLU A CA 1
ATOM 2731 C C . GLU A 1 355 ? 1.608 -6.740 18.955 1.00 96.81 355 GLU A C 1
ATOM 2733 O O . GLU A 1 355 ? 0.645 -7.462 19.211 1.00 96.81 355 GLU A O 1
ATOM 2738 N N . THR A 1 356 ? 2.617 -6.611 19.822 1.00 97.19 356 THR A N 1
ATOM 2739 C CA . THR A 1 356 ? 2.640 -7.304 21.122 1.00 97.19 356 THR A CA 1
ATOM 2740 C C . THR A 1 356 ? 1.570 -6.755 22.064 1.00 97.19 356 THR A C 1
ATOM 2742 O O . THR A 1 356 ? 0.876 -7.538 22.710 1.00 97.19 356 THR A O 1
ATOM 2745 N N . LYS A 1 357 ? 1.384 -5.429 22.103 1.00 97.19 357 LYS A N 1
ATOM 2746 C CA . LYS A 1 357 ? 0.328 -4.778 22.897 1.00 97.19 357 LYS A CA 1
ATOM 2747 C C . LYS A 1 357 ? -1.068 -5.200 22.427 1.00 97.19 357 LYS A C 1
ATOM 2749 O O . LYS A 1 357 ? -1.900 -5.570 23.250 1.00 97.19 357 LYS A O 1
ATOM 2754 N N . LEU A 1 358 ? -1.302 -5.264 21.114 1.00 97.38 358 LEU A N 1
ATOM 2755 C CA . LEU A 1 358 ? -2.564 -5.754 20.549 1.00 97.38 358 LEU A CA 1
ATOM 2756 C C . LEU A 1 358 ? -2.777 -7.260 20.767 1.00 97.38 358 LEU A C 1
ATOM 2758 O O . LEU A 1 358 ? -3.909 -7.677 20.990 1.00 97.38 358 LEU A O 1
ATOM 2762 N N . LYS A 1 359 ? -1.721 -8.088 20.807 1.00 97.00 359 LYS A N 1
ATOM 2763 C CA . LYS A 1 359 ? -1.843 -9.500 21.229 1.00 97.00 359 LYS A CA 1
ATOM 2764 C C . LYS A 1 359 ? -2.293 -9.633 22.682 1.00 97.00 359 LYS A C 1
ATOM 2766 O O . LYS A 1 359 ? -3.025 -10.572 22.988 1.00 97.00 359 LYS A O 1
ATOM 2771 N N . THR A 1 360 ? -1.873 -8.731 23.570 1.00 96.62 360 THR A N 1
ATOM 2772 C CA . THR A 1 360 ? -2.423 -8.658 24.931 1.00 96.62 360 THR A CA 1
ATOM 2773 C C . THR A 1 360 ? -3.876 -8.188 24.891 1.00 96.62 360 THR A C 1
ATOM 2775 O O . THR A 1 360 ? -4.728 -8.871 25.449 1.00 96.62 360 THR A O 1
ATOM 2778 N N . ALA A 1 361 ? -4.183 -7.119 24.146 1.00 95.69 361 ALA A N 1
ATOM 2779 C CA . ALA A 1 361 ? -5.543 -6.595 23.997 1.00 95.69 361 ALA A CA 1
ATOM 2780 C C . ALA A 1 361 ? -6.549 -7.669 23.559 1.00 95.69 361 ALA A C 1
ATOM 2782 O O . ALA A 1 361 ? -7.579 -7.824 24.200 1.00 95.69 361 ALA A O 1
ATOM 2783 N N . VAL A 1 362 ? -6.234 -8.462 22.526 1.00 95.81 362 VAL A N 1
ATOM 2784 C CA . VAL A 1 362 ? -7.100 -9.558 22.050 1.00 95.81 362 VAL A CA 1
ATOM 2785 C C . VAL A 1 362 ? -7.371 -10.587 23.153 1.00 95.81 362 VAL A C 1
ATOM 2787 O O . VAL A 1 362 ? -8.505 -11.041 23.295 1.00 95.81 362 VAL A O 1
ATOM 2790 N N . LYS A 1 363 ? -6.365 -10.938 23.967 1.00 94.44 363 LYS A N 1
ATOM 2791 C CA . LYS A 1 363 ? -6.539 -11.874 25.091 1.00 94.44 363 LYS A CA 1
ATOM 2792 C C . LYS A 1 363 ? -7.429 -11.286 26.183 1.00 94.44 363 LYS A C 1
ATOM 2794 O O . LYS A 1 363 ? -8.324 -11.979 26.642 1.00 94.44 363 LYS A O 1
ATOM 2799 N N . THR A 1 364 ? -7.202 -10.030 26.568 1.00 93.38 364 THR A N 1
ATOM 2800 C CA . THR A 1 364 ? -8.006 -9.338 27.586 1.00 93.38 364 THR A CA 1
ATOM 2801 C C . THR A 1 364 ? -9.448 -9.156 27.115 1.00 93.38 364 THR A C 1
ATOM 2803 O O . THR A 1 364 ? -10.371 -9.531 27.825 1.00 93.38 364 THR A O 1
ATOM 2806 N N . LEU A 1 365 ? -9.665 -8.693 25.880 1.00 92.25 365 LEU A N 1
ATOM 2807 C CA . LEU A 1 365 ? -11.001 -8.563 25.287 1.00 92.25 365 LEU A CA 1
ATOM 2808 C C . LEU A 1 365 ? -11.746 -9.904 25.226 1.00 92.25 365 LEU A C 1
ATOM 2810 O O . LEU A 1 365 ? -12.947 -9.925 25.448 1.00 92.25 365 LEU A O 1
ATOM 2814 N N . SER A 1 366 ? -11.047 -11.026 25.014 1.00 90.06 366 SER A N 1
ATOM 2815 C CA . SER A 1 366 ? -11.658 -12.369 25.041 1.00 90.06 366 SER A CA 1
ATOM 2816 C C . SER A 1 366 ? -12.152 -12.810 26.431 1.00 90.06 366 SER A C 1
ATOM 2818 O O . SER A 1 366 ? -12.810 -13.843 26.530 1.00 90.06 366 SER A O 1
ATOM 2820 N N . VAL A 1 367 ? -11.801 -12.077 27.493 1.00 87.88 367 VAL A N 1
ATOM 2821 C CA . VAL A 1 367 ? -12.250 -12.308 28.877 1.00 87.88 367 VAL A CA 1
ATOM 2822 C C . VAL A 1 367 ? -13.276 -11.251 29.298 1.00 87.88 367 VAL A C 1
ATOM 2824 O O . VAL A 1 367 ? -14.298 -11.601 29.880 1.00 87.88 367 VAL A O 1
ATOM 2827 N N . GLU A 1 368 ? -13.033 -9.977 28.976 1.00 82.94 368 GLU A N 1
ATOM 2828 C CA . GLU A 1 368 ? -13.864 -8.853 29.438 1.00 82.94 368 GLU A CA 1
ATOM 2829 C C . GLU A 1 368 ? -15.105 -8.579 28.568 1.00 82.94 368 GLU A C 1
ATOM 2831 O O . GLU A 1 368 ? -16.154 -8.167 29.084 1.00 82.94 368 GLU A O 1
ATOM 2836 N N . ASP A 1 369 ? -15.003 -8.790 27.247 1.00 80.44 369 ASP A N 1
ATOM 2837 C CA . ASP A 1 369 ? -16.087 -8.541 26.290 1.00 80.44 369 ASP A CA 1
ATOM 2838 C C . ASP A 1 369 ? -17.031 -9.750 26.227 1.00 80.44 369 ASP A C 1
ATOM 2840 O O . ASP A 1 369 ? -16.958 -10.596 25.339 1.00 80.44 369 ASP A O 1
ATOM 2844 N N . ASP A 1 370 ? -17.967 -9.800 27.175 1.00 76.44 370 ASP A N 1
ATOM 2845 C CA . ASP A 1 370 ? -19.055 -10.791 27.267 1.00 76.44 370 ASP A CA 1
ATOM 2846 C C . ASP A 1 370 ? -20.061 -10.768 26.091 1.00 76.44 370 ASP A C 1
ATOM 2848 O O . ASP A 1 370 ? -21.059 -11.489 26.097 1.00 76.44 370 ASP A O 1
ATOM 2852 N N . GLY A 1 371 ? -19.823 -9.935 25.075 1.00 76.06 371 GLY A N 1
ATOM 2853 C CA . GLY A 1 371 ? -20.665 -9.804 23.890 1.00 76.06 371 GLY A CA 1
ATOM 2854 C C . GLY A 1 371 ? -21.939 -8.981 24.095 1.00 76.06 371 GLY A C 1
ATOM 2855 O O . GLY A 1 371 ? -22.635 -8.724 23.113 1.00 76.06 371 GLY A O 1
ATOM 2856 N N . SER A 1 372 ? -22.230 -8.501 25.313 1.00 74.56 372 SER A N 1
ATOM 2857 C CA . SER A 1 372 ? -23.399 -7.650 25.612 1.00 74.56 372 SER A CA 1
ATOM 2858 C C . SER A 1 372 ? -23.411 -6.332 24.833 1.00 74.56 372 SER A C 1
ATOM 2860 O O . SER A 1 372 ? -24.465 -5.740 24.608 1.00 74.56 372 SER A O 1
ATOM 2862 N N . LYS A 1 373 ? -22.224 -5.851 24.444 1.00 78.50 373 LYS A N 1
ATOM 2863 C CA . LYS A 1 373 ? -21.982 -4.539 23.831 1.00 78.50 373 LYS A CA 1
ATOM 2864 C C . LYS A 1 373 ? -22.494 -3.341 24.648 1.00 78.50 373 LYS A C 1
ATOM 2866 O O . LYS A 1 373 ? -22.649 -2.255 24.096 1.00 78.50 373 LYS A O 1
ATOM 2871 N N . THR A 1 374 ? -22.695 -3.493 25.959 1.00 77.88 374 THR A N 1
ATOM 2872 C CA . THR A 1 374 ? -23.114 -2.393 26.852 1.00 77.88 374 THR A CA 1
ATOM 2873 C C . THR A 1 374 ? -21.961 -1.809 27.664 1.00 77.88 374 THR A C 1
ATOM 2875 O O . THR A 1 374 ? -21.907 -0.588 27.827 1.00 77.88 374 THR A O 1
ATOM 2878 N N . LYS A 1 375 ? -21.019 -2.654 28.115 1.00 81.12 375 LYS A N 1
ATOM 2879 C CA . LYS A 1 375 ? -19.824 -2.254 28.879 1.00 81.12 375 LYS A CA 1
ATOM 2880 C C . LYS A 1 375 ? -19.037 -1.147 28.173 1.00 81.12 375 LYS A C 1
ATOM 2882 O O . LYS A 1 375 ? -18.779 -1.235 26.969 1.00 81.12 375 LYS A O 1
ATOM 2887 N N . THR A 1 376 ? -18.631 -0.139 28.934 1.00 87.31 376 THR A N 1
ATOM 2888 C CA . THR A 1 376 ? -17.795 0.991 28.509 1.00 87.31 376 THR A CA 1
ATOM 2889 C C . THR A 1 376 ? -16.640 1.152 29.482 1.00 87.31 376 THR A C 1
ATOM 2891 O O . THR A 1 376 ? -16.797 0.873 30.666 1.00 87.31 376 THR A O 1
ATOM 2894 N N . GLY A 1 377 ? -15.485 1.595 28.993 1.00 91.31 377 GLY A N 1
ATOM 2895 C CA . GLY A 1 377 ? -14.285 1.672 29.819 1.00 91.31 377 GLY A CA 1
ATOM 2896 C C . GLY A 1 377 ? -13.009 1.782 28.999 1.00 91.31 377 GLY A C 1
ATOM 2897 O O . GLY A 1 377 ? -13.007 2.203 27.836 1.00 91.31 377 GLY A O 1
ATOM 2898 N N . SER A 1 378 ? -11.899 1.388 29.610 1.00 94.19 378 SER A N 1
ATOM 2899 C CA . SER A 1 378 ? -10.586 1.426 28.980 1.00 94.19 378 SER A CA 1
ATOM 2900 C C . SER A 1 378 ? -9.679 0.275 29.395 1.00 94.19 378 SER A C 1
ATOM 2902 O O . SER A 1 378 ? -9.830 -0.301 30.467 1.00 94.19 378 SER A O 1
ATOM 2904 N N . ILE A 1 379 ? -8.724 -0.043 28.523 1.00 95.25 379 ILE A N 1
ATOM 2905 C CA . ILE A 1 379 ? -7.672 -1.025 28.770 1.00 95.25 379 ILE A CA 1
ATOM 2906 C C . ILE A 1 379 ? -6.336 -0.329 28.509 1.00 95.25 379 ILE A C 1
ATOM 2908 O O . ILE A 1 379 ? -6.046 0.054 27.372 1.00 95.25 379 ILE A O 1
ATOM 2912 N N . ASP A 1 380 ? -5.532 -0.140 29.553 1.00 96.88 380 ASP A N 1
ATOM 2913 C CA . ASP A 1 380 ? -4.173 0.383 29.427 1.00 96.88 380 ASP A CA 1
ATOM 2914 C C . ASP A 1 380 ? -3.194 -0.744 29.086 1.00 96.88 380 ASP A C 1
ATOM 2916 O O . ASP A 1 380 ? -3.035 -1.710 29.831 1.00 96.88 380 ASP A O 1
ATOM 2920 N N . LEU A 1 381 ? -2.567 -0.603 27.920 1.00 96.44 381 LEU A N 1
ATOM 2921 C CA . LEU A 1 381 ? -1.622 -1.511 27.272 1.00 96.44 381 LEU A CA 1
ATOM 2922 C C . LEU A 1 381 ? -0.282 -0.797 27.003 1.00 96.44 381 LEU A C 1
ATOM 2924 O O . LEU A 1 381 ? 0.542 -1.274 26.218 1.00 96.44 381 LEU A O 1
ATOM 2928 N N . SER A 1 382 ? -0.058 0.372 27.616 1.00 94.44 382 SER A N 1
ATOM 2929 C CA . SER A 1 382 ? 1.184 1.146 27.508 1.00 94.44 382 SER A CA 1
ATOM 2930 C C . SER A 1 382 ? 2.413 0.320 27.902 1.00 94.44 382 SER A C 1
ATOM 2932 O O . SER A 1 382 ? 3.465 0.416 27.259 1.00 94.44 382 SER A O 1
ATOM 2934 N N . THR A 1 383 ? 2.247 -0.558 28.896 1.00 93.38 383 THR A N 1
ATOM 2935 C CA . THR A 1 383 ? 3.243 -1.529 29.358 1.00 93.38 383 THR A CA 1
ATOM 2936 C C . THR A 1 383 ? 3.165 -2.823 28.546 1.00 93.38 383 THR A C 1
ATOM 2938 O O . THR A 1 383 ? 2.136 -3.492 28.486 1.00 93.38 383 THR A O 1
ATOM 2941 N N . ILE A 1 384 ? 4.279 -3.214 27.924 1.00 93.12 384 ILE A N 1
ATOM 2942 C CA . ILE A 1 384 ? 4.331 -4.373 27.021 1.00 93.12 384 ILE A CA 1
ATOM 2943 C C . ILE A 1 384 ? 3.988 -5.671 27.764 1.00 93.12 384 ILE A C 1
ATOM 2945 O O . ILE A 1 384 ? 4.638 -6.025 28.743 1.00 93.12 384 ILE A O 1
ATOM 2949 N N . GLY A 1 385 ? 3.002 -6.412 27.251 1.00 89.81 385 GLY A N 1
ATOM 2950 C CA . GLY A 1 385 ? 2.593 -7.708 27.804 1.00 89.81 385 GLY A CA 1
ATOM 2951 C C . GLY A 1 385 ? 1.634 -7.634 28.998 1.00 89.81 385 GLY A C 1
ATOM 2952 O O . GLY A 1 385 ? 1.165 -8.681 29.431 1.00 89.81 385 GLY A O 1
ATOM 2953 N N . VAL A 1 386 ? 1.305 -6.434 29.484 1.00 92.75 386 VAL A N 1
ATOM 2954 C CA . VAL A 1 386 ? 0.390 -6.200 30.613 1.00 92.75 386 VAL A CA 1
ATOM 2955 C C . VAL A 1 386 ? -0.846 -5.445 30.118 1.00 92.75 386 VAL A C 1
ATOM 2957 O O . VAL A 1 386 ? -0.765 -4.695 29.147 1.00 92.75 386 VAL A O 1
ATOM 2960 N N . ALA A 1 387 ? -1.989 -5.676 30.758 1.00 94.38 387 ALA A N 1
ATOM 2961 C CA . ALA A 1 387 ? -3.226 -4.940 30.533 1.00 94.38 387 ALA A CA 1
ATOM 2962 C C . ALA A 1 387 ? -3.828 -4.539 31.883 1.00 94.38 387 ALA A C 1
ATOM 2964 O O . ALA A 1 387 ? -3.962 -5.393 32.760 1.00 94.38 387 ALA A O 1
ATOM 2965 N N . PHE A 1 388 ? -4.211 -3.272 32.035 1.00 94.00 388 PHE A N 1
ATOM 2966 C CA . PHE A 1 388 ? -4.987 -2.786 33.178 1.00 94.00 388 PHE A CA 1
ATOM 2967 C C . PHE A 1 388 ? -6.377 -2.383 32.689 1.00 94.00 388 PHE A C 1
ATOM 2969 O O . PHE A 1 388 ? -6.493 -1.496 31.846 1.00 94.00 388 PHE A O 1
ATOM 2976 N N . VAL A 1 389 ? -7.418 -3.056 33.176 1.00 92.56 389 VAL A N 1
ATOM 2977 C CA . VAL A 1 389 ? -8.813 -2.806 32.786 1.00 92.56 389 VAL A CA 1
ATOM 2978 C C . VAL A 1 389 ? -9.434 -1.827 33.779 1.00 92.56 389 VAL A C 1
ATOM 2980 O O . VAL A 1 389 ? -9.355 -2.047 34.984 1.00 92.56 389 VAL A O 1
ATOM 2983 N N . ASN A 1 390 ? -10.036 -0.753 33.270 1.00 89.81 390 ASN A N 1
ATOM 2984 C CA . ASN A 1 390 ? -10.779 0.232 34.050 1.00 89.81 390 ASN A CA 1
ATOM 2985 C C . ASN A 1 390 ? -12.180 0.372 33.451 1.00 89.81 390 ASN A C 1
ATOM 2987 O O . ASN A 1 390 ? -12.338 0.973 32.381 1.00 89.81 390 ASN A O 1
ATOM 2991 N N . ASP A 1 391 ? -13.185 -0.159 34.138 1.00 83.75 391 ASP A N 1
ATOM 2992 C CA . ASP A 1 391 ? -14.578 0.001 33.734 1.00 83.75 391 ASP A CA 1
ATOM 2993 C C . ASP A 1 391 ? -15.088 1.413 34.034 1.00 83.75 391 ASP A C 1
ATOM 2995 O O . ASP A 1 391 ? -14.645 2.097 34.957 1.00 83.75 391 ASP A O 1
ATOM 2999 N N . THR A 1 392 ? -16.028 1.872 33.217 1.00 74.94 392 THR A N 1
ATOM 3000 C CA . THR A 1 392 ? -16.788 3.098 33.451 1.00 74.94 392 THR A CA 1
ATOM 3001 C C . THR A 1 392 ? -18.256 2.715 33.450 1.00 74.94 392 THR A C 1
ATOM 3003 O O . THR A 1 392 ? -18.889 2.630 32.391 1.00 74.94 392 THR A O 1
ATOM 3006 N N . GLU A 1 393 ? -18.778 2.435 34.644 1.00 57.19 393 GLU A N 1
ATOM 3007 C CA . GLU A 1 393 ? -20.213 2.280 34.852 1.00 57.19 393 GLU A CA 1
ATOM 3008 C C . GLU A 1 393 ? -20.907 3.567 34.394 1.00 57.19 393 GLU A C 1
ATOM 3010 O O . GLU A 1 393 ? -20.513 4.673 34.769 1.00 57.19 393 GLU A O 1
ATOM 3015 N N . ARG A 1 394 ? -21.936 3.438 33.550 1.00 50.47 394 ARG A N 1
ATOM 3016 C CA . ARG A 1 394 ? -22.861 4.552 33.349 1.00 50.47 394 ARG A CA 1
ATOM 3017 C C . ARG A 1 394 ? -23.662 4.688 34.633 1.00 50.47 394 ARG A C 1
ATOM 3019 O O . ARG A 1 394 ? -24.468 3.804 34.921 1.00 50.47 394 ARG A O 1
ATOM 3026 N N . GLU A 1 395 ? -23.497 5.801 35.339 1.00 45.00 395 GLU A N 1
ATOM 3027 C CA . GLU A 1 395 ? -24.529 6.252 36.266 1.00 45.00 395 GLU A CA 1
ATOM 3028 C C . GLU A 1 395 ? -25.853 6.295 35.494 1.00 45.00 395 GLU A C 1
ATOM 3030 O O . GLU A 1 395 ? -25.969 6.934 34.443 1.00 45.00 395 GLU A O 1
ATOM 3035 N N . SER A 1 396 ? -26.833 5.528 35.965 1.00 44.06 396 SER A N 1
ATOM 3036 C CA . SER A 1 396 ? -28.166 5.521 35.386 1.00 44.06 396 SER A CA 1
ATOM 3037 C C . SER A 1 396 ? -28.808 6.873 35.664 1.00 44.06 396 SER A C 1
ATOM 3039 O O . SER A 1 396 ? -29.202 7.147 36.796 1.00 44.06 396 SER A O 1
ATOM 3041 N N . GLU A 1 397 ? -28.905 7.715 34.636 1.00 45.50 397 GLU A N 1
ATOM 3042 C CA . GLU A 1 397 ? -29.572 9.015 34.694 1.00 45.50 397 GLU A CA 1
ATOM 3043 C C . GLU A 1 397 ? -31.080 8.806 34.922 1.00 45.50 397 GLU A C 1
ATOM 3045 O O . GLU A 1 397 ? -31.885 8.707 33.997 1.00 45.50 397 GLU A O 1
ATOM 3050 N N . SER A 1 398 ? -31.452 8.651 36.193 1.00 48.12 398 SER A N 1
ATOM 3051 C CA . SER A 1 398 ? -32.793 8.297 36.653 1.00 48.12 398 SER A CA 1
ATOM 3052 C C . SER A 1 398 ? -33.355 9.386 37.567 1.00 48.12 398 SER A C 1
ATOM 3054 O O . SER A 1 398 ? -33.616 9.147 38.745 1.00 48.12 398 SER A O 1
ATOM 3056 N N . ALA A 1 399 ? -33.517 10.598 37.027 1.00 47.22 399 ALA A N 1
ATOM 3057 C CA . ALA A 1 399 ? -34.213 11.693 37.703 1.00 47.22 399 ALA A CA 1
ATOM 3058 C C . ALA A 1 399 ? -34.712 12.775 36.725 1.00 47.22 399 ALA A C 1
ATOM 3060 O O . ALA A 1 399 ? -34.013 13.752 36.469 1.00 47.22 399 ALA A O 1
ATOM 3061 N N . SER A 1 400 ? -35.940 12.631 36.212 1.00 41.09 400 SER A N 1
ATOM 3062 C CA . SER A 1 400 ? -36.957 13.709 36.183 1.00 41.09 400 SER A CA 1
ATOM 3063 C C . SER A 1 400 ? -38.200 13.314 35.372 1.00 41.09 400 SER A C 1
ATOM 3065 O O . SER A 1 400 ? -38.423 13.779 34.256 1.00 41.09 400 SER A O 1
ATOM 3067 N N . GLU A 1 401 ? -39.100 12.537 35.984 1.00 41.94 401 GLU A N 1
ATOM 3068 C CA . GLU A 1 401 ? -40.524 12.685 35.655 1.00 41.94 401 GLU A CA 1
ATOM 3069 C C . GLU A 1 401 ? -40.991 14.048 36.177 1.00 41.94 401 GLU A C 1
ATOM 3071 O O . GLU A 1 401 ? -41.459 14.196 37.306 1.00 41.94 401 GLU A O 1
ATOM 3076 N N . GLY A 1 402 ? -40.814 15.074 35.346 1.00 40.84 402 GLY A N 1
ATOM 3077 C CA . GLY A 1 402 ? -41.414 16.381 35.558 1.00 40.84 402 GLY A CA 1
ATOM 3078 C C . GLY A 1 402 ? -42.921 16.302 35.348 1.00 40.84 402 GLY A C 1
ATOM 3079 O O . GLY A 1 402 ? -43.408 16.611 34.263 1.00 40.84 402 GLY A O 1
ATOM 3080 N N . GLN A 1 403 ? -43.663 15.927 36.393 1.00 44.88 403 GLN A N 1
ATOM 3081 C CA . GLN A 1 403 ? -45.062 16.333 36.501 1.00 44.88 403 GLN A CA 1
ATOM 3082 C C . GLN A 1 403 ? -45.111 17.859 36.388 1.00 44.88 403 GLN A C 1
ATOM 3084 O O . GLN A 1 403 ? -44.491 18.554 37.192 1.00 44.88 403 GLN A O 1
ATOM 3089 N N . ASN A 1 404 ? -45.854 18.382 35.416 1.00 50.00 404 ASN A N 1
ATOM 3090 C CA . ASN A 1 404 ? -46.241 19.784 35.418 1.00 50.00 404 ASN A CA 1
ATOM 3091 C C . ASN A 1 404 ? -47.748 19.890 35.185 1.00 50.00 404 ASN A C 1
ATOM 3093 O O . ASN A 1 404 ? -48.302 19.158 34.362 1.00 50.00 404 ASN A O 1
ATOM 3097 N N . SER A 1 405 ? -48.377 20.731 36.005 1.00 46.16 405 SER A N 1
ATOM 3098 C CA . SER A 1 405 ? -49.833 20.918 36.109 1.00 46.16 405 SER A CA 1
ATOM 3099 C C . SER A 1 405 ? -50.402 21.840 35.032 1.00 46.16 405 SER A C 1
ATOM 3101 O O . SER A 1 405 ? -49.613 22.608 34.440 1.00 46.16 405 SER A O 1
#

Foldseek 3Di:
DDDDDDDDDDDDDDDDDDDPPVVVVVVVVVVVVPDDDDDDDDDDDDDDDDDDDDDDDDDDDDDDDDDDDDDDDDDDDDDDDDDDDDDDDDDDDDDDDDDDDDDDDDDDDDDPDDDDDPPPPPVPQDPVSVVVVVVVVVVVVVVVVVVVVVVVVVVVVVVVVVVVVVCQQQFAWAAEEAEDDDPPDPDDPVQLVVQLVDDGNPDGPVPDDQVVSFLSSLQSQVQFPGWDWDDDPDHHIYIYTDGWAFAAWEDQPQFTFRATLQQAGADTDRDDDPQHAYEYADDHFDDGHSHGTQRDPDPPPDDRPVSVLSNLQSVLCVVLVQGQFRYWYCHDQQFTWTDHVVAEIETQGHSPPNNQLVNLVVVVCVPPPPVPSPWHFYWYSVDGPDIDTDTDDPPPPPDDPPDDD

Sequence (405 aa):
MQSDGKKGSGKGRPTKKSMPLSQRMARAIVFAIEGKGKPETGQAAARPKYDPPPLPKGRPQRRTAEGGGVSAASRGGVEMPKGSPGRRGQPPKGAPSRQQKRTDGKPIMSTRRQEPPQRQANRRLTAEEKRFHAARRARAIRAKRRKKRIIRFSAVLAALLIFLILSLTVLFKIENIIVVPAAGIVYDESQIKNACGIEYGAVNLFRCKLSDVEERLEKTLPYIGAAEVRRSFPSSLKVTAEPTVAAAAVDCGNGYLLTDKNGKMLQFTQSQPKAIAVLKSSGEFTIKTGEYIKFSDTSEGQTDDELLLYKEIIGAIKNTKIADITLIDIRDKQSVKLMYQNRLTLYLGTGTMIETKLKTAVKTLSVEDDGSKTKTGSIDLSTIGVAFVNDTERESESASEGQNS